Protein AF-R6ZBU7-F1 (afdb_monomer)

Solvent-accessible surface area (backbone atoms only — not comparable to full-atom values): 25022 Å² total; per-residue (Å²): 111,72,68,61,54,53,51,51,51,50,53,51,52,50,51,52,51,50,52,49,51,54,49,49,50,53,51,50,51,56,50,50,54,57,48,52,54,52,52,51,55,51,52,34,58,51,37,51,56,51,49,52,51,51,28,51,52,37,41,71,27,27,83,39,66,70,56,28,41,51,55,44,60,75,48,39,75,63,67,72,73,66,70,65,92,82,79,66,97,65,99,64,87,92,71,85,85,88,88,84,82,88,81,91,79,85,88,86,88,83,82,87,83,90,78,84,85,81,91,80,80,86,82,90,78,90,80,87,88,87,88,79,87,82,89,80,89,81,83,94,76,88,78,91,71,88,83,76,86,80,80,82,77,82,77,85,84,70,88,74,75,69,75,71,79,69,94,82,70,87,70,71,54,77,74,64,50,71,78,36,48,38,70,58,41,52,73,75,43,55,21,49,61,42,32,55,52,49,48,57,50,21,51,49,46,57,76,65,59,84,75,83,58,39,82,46,29,35,34,39,42,30,14,27,65,45,35,29,48,89,41,64,88,45,83,74,34,54,66,45,9,26,52,48,37,28,19,63,75,47,60,16,88,44,56,45,72,52,29,38,69,79,23,19,41,23,63,82,52,73,74,14,43,51,70,48,61,78,72,56,65,91,83,40,44,33,39,40,40,39,45,42,61,54,42,37,59,59,26,27,72,79,41,36,49,40,93,86,70,40,40,78,69,9,41,46,11,19,47,50,51,30,55,50,50,45,54,74,75,41,71,84,30,51,55,34,42,29,35,31,63,41,42,41,59,56,47,61,53,31,74,84,32,85,67,46,52,63,60,66,57,57,41,48,53,50,50,56,52,28,56,77,70,72,33,55,68,49,58,36,39,39,61,32,37,70,20,26,75,27,43,65,21,15,50,74,22,15,41,40,33,76,42,56,42,61,66,33,18,45,48,52,13,41,45,53,48,23,53,50,52,52,54,54,46,52,52,52,53,60,75,74,106

Radius of gyration: 28.48 Å; Cα contacts (8 Å, |Δi|>4): 541; chains: 1; bounding box: 49×109×70 Å

Foldseek 3Di:
DVVVVVVVVVVVVVVVVVVVVVVVVVVVVVVVVVVVLVVLLVLLVVLVVLLVVLLVVLLVQLQPLVSLVVVLVVCVVLVQVDDDPPPDDDDDDDDDDDDDDDDDDDDDDDDDDDDPDDDDDDDDDDDDDDDDDDDDDDDDDDDDDDDDDPDDDDPPDDPPPPPDPPPDDPDDPPVVLVPDFQSRVCVVDAQVVLLVVLLVVLVVLLVPFDDQCQPFQEEEAEECLLQVVVQVVDDVSSCLRLQNLLNVSSNHPRYHRNYYYLEACAVSDPPHLLVCVVVPPLPGQEYEYEHQPNVQSSDFPVQQDDPVCLDHNHLLVSLLSNLVCCCVRRVNHQYEYEQAAAFPSSSVSCVVPVRGDDSVVSLVSNVVSCVVSVHHYDYNHSSSHLHLSRSVSCNQFNSSRGHGDSVNSSSVSSSVNSVVSVVVVVVVVVVVD

Sequence (433 aa):
MGKVNRFLLMVIAMVVIMIAAVGIDKGMKYYEDRKWEKERIYHYEQARADIASIQTRISELSSDREAIEAFIEENKAYFDDMEVPGQDDTDQVRHEGDLAAEEDLSGNTLSGNDLSGNTVSGNDVSGNDLSGNSLSERDLSGNDLSGNTLSGNDLSGNDIIGEEPAEGEEVPGEDALKELTLAQRRRIRGSYEETILQSRQDRKTIAQATVDLSGLKIACLGDSITEAANLSSMEDYKQYSYPTKLGEILGTQNVTNLGIGGSSIGRYWDHAFVDRYQEIPADTDLIIVMGGTNDGFCLTNEDLGTFEERRERTFIGDLDELMRGLKENYPEAKIIFATPLPNVLHDMLRKERDYLLPQAVLAEDIKVLAAEYDYPVIDLYNSNILDSHDAAVIYNYMPDGVHCNEQGYELLAEHFAAELLRMYEAEEEESNS

Mean predicted aligned error: 12.97 Å

pLDDT: mean 79.61, std 25.65, range [24.55, 98.94]

Structure (mmCIF, N/CA/C/O backbone):
data_AF-R6ZBU7-F1
#
_entry.id   AF-R6ZBU7-F1
#
loop_
_atom_site.group_PDB
_atom_site.id
_atom_site.type_symbol
_atom_site.label_atom_id
_atom_site.label_alt_id
_atom_site.label_comp_id
_atom_site.label_asym_id
_atom_site.label_entity_id
_atom_site.label_seq_id
_atom_site.pdbx_PDB_ins_code
_atom_site.Cartn_x
_atom_site.Cartn_y
_atom_site.Cartn_z
_atom_site.occupancy
_atom_site.B_iso_or_equiv
_atom_site.auth_seq_id
_atom_site.auth_comp_id
_atom_site.auth_asym_id
_atom_site.auth_atom_id
_atom_site.pdbx_PDB_model_num
ATOM 1 N N . MET A 1 1 ? 10.709 -57.071 -46.093 1.00 54.88 1 MET A N 1
ATOM 2 C CA . MET A 1 1 ? 11.663 -56.341 -45.223 1.00 54.88 1 MET A CA 1
ATOM 3 C C . MET A 1 1 ? 11.927 -54.900 -45.672 1.00 54.88 1 MET A C 1
ATOM 5 O O . MET A 1 1 ? 11.828 -54.021 -44.833 1.00 54.88 1 MET A O 1
ATOM 9 N N . GLY A 1 2 ? 12.175 -54.601 -46.957 1.00 63.38 2 GLY A N 1
ATOM 10 C CA . GLY A 1 2 ? 12.547 -53.236 -47.392 1.00 63.38 2 GLY A CA 1
ATOM 11 C C . GLY A 1 2 ? 11.522 -52.112 -47.144 1.00 63.38 2 GLY A C 1
ATOM 12 O O . GLY A 1 2 ? 11.914 -51.021 -46.752 1.00 63.38 2 GLY A O 1
ATOM 13 N N . LYS A 1 3 ? 10.212 -52.360 -47.318 1.00 60.66 3 LYS A N 1
ATOM 14 C CA . LYS A 1 3 ? 9.169 -51.333 -47.086 1.00 60.66 3 LYS A CA 1
ATOM 15 C C . LYS A 1 3 ? 8.955 -51.013 -45.600 1.00 60.66 3 LYS A C 1
ATOM 17 O O . LYS A 1 3 ? 8.784 -49.850 -45.259 1.00 60.66 3 LYS A O 1
ATOM 22 N N . VAL A 1 4 ? 9.032 -52.028 -44.734 1.00 63.53 4 VAL A N 1
ATOM 23 C CA . VAL A 1 4 ? 8.904 -51.874 -43.273 1.00 63.53 4 VAL A CA 1
ATOM 24 C C . VAL A 1 4 ? 10.102 -51.108 -42.704 1.00 63.53 4 VAL A C 1
ATOM 26 O O . VAL A 1 4 ? 9.902 -50.177 -41.937 1.00 63.53 4 VAL A O 1
ATOM 29 N N . ASN A 1 5 ? 11.327 -51.395 -43.167 1.00 67.38 5 ASN A N 1
ATOM 30 C CA . ASN A 1 5 ? 12.509 -50.614 -42.777 1.00 67.38 5 ASN A CA 1
ATOM 31 C C . ASN A 1 5 ? 12.441 -49.156 -43.250 1.00 67.38 5 ASN A C 1
ATOM 33 O O . ASN A 1 5 ? 12.878 -48.269 -42.528 1.00 67.38 5 ASN A O 1
ATOM 37 N N . ARG A 1 6 ? 11.892 -48.888 -44.443 1.00 71.31 6 ARG A N 1
ATOM 38 C CA . ARG A 1 6 ? 11.762 -47.516 -44.964 1.00 71.31 6 ARG A CA 1
ATOM 39 C C . ARG A 1 6 ? 10.735 -46.697 -44.183 1.00 71.31 6 ARG A C 1
ATOM 41 O O . ARG A 1 6 ? 10.991 -45.536 -43.891 1.00 71.31 6 ARG A O 1
ATOM 48 N N . PHE A 1 7 ? 9.610 -47.317 -43.827 1.00 76.19 7 PHE A N 1
ATOM 49 C CA . PHE A 1 7 ? 8.600 -46.708 -42.963 1.00 76.19 7 PHE A CA 1
ATOM 50 C C . PHE A 1 7 ? 9.158 -46.441 -41.559 1.00 76.19 7 PHE A C 1
ATOM 52 O O . PHE A 1 7 ? 9.047 -45.329 -41.060 1.00 76.19 7 PHE A O 1
ATOM 59 N N . LEU A 1 8 ? 9.847 -47.421 -40.965 1.00 73.62 8 LEU A N 1
ATOM 60 C CA . LEU A 1 8 ? 10.476 -47.270 -39.653 1.00 73.62 8 LEU A CA 1
ATOM 61 C C . LEU A 1 8 ? 11.539 -46.157 -39.641 1.00 73.62 8 LEU A C 1
ATOM 63 O O . LEU A 1 8 ? 11.557 -45.345 -38.724 1.00 73.62 8 LEU A O 1
ATOM 67 N N . LEU A 1 9 ? 12.380 -46.068 -40.677 1.00 78.75 9 LEU A N 1
ATOM 68 C CA . LEU A 1 9 ? 13.363 -44.987 -40.826 1.00 78.75 9 LEU A CA 1
ATOM 69 C C . LEU A 1 9 ? 12.707 -43.605 -40.948 1.00 78.75 9 LEU A C 1
ATOM 71 O O . LEU A 1 9 ? 13.223 -42.643 -40.389 1.00 78.75 9 LEU A O 1
ATOM 75 N N . MET A 1 10 ? 11.575 -43.503 -41.649 1.00 80.62 10 MET A N 1
ATOM 76 C CA . MET A 1 10 ? 10.828 -42.250 -41.775 1.00 80.62 10 MET A CA 1
ATOM 77 C C . MET A 1 10 ? 10.228 -41.817 -40.432 1.00 80.62 10 MET A C 1
ATOM 79 O O . MET A 1 10 ? 10.350 -40.653 -40.067 1.00 80.62 10 MET A O 1
ATOM 83 N N . VAL A 1 11 ? 9.652 -42.752 -39.670 1.00 79.12 11 VAL A N 1
ATOM 84 C CA . VAL A 1 11 ? 9.133 -42.475 -38.320 1.00 79.12 11 VAL A CA 1
ATOM 85 C C . VAL A 1 11 ? 10.260 -42.035 -37.385 1.00 79.12 11 VAL A C 1
ATOM 87 O O . VAL A 1 11 ? 10.114 -41.034 -36.693 1.00 79.12 11 VAL A O 1
ATOM 90 N N . ILE A 1 12 ? 11.412 -42.715 -37.407 1.00 84.50 12 ILE A N 1
ATOM 91 C CA . ILE A 1 12 ? 12.582 -42.319 -36.608 1.00 84.50 12 ILE A CA 1
ATOM 92 C C . ILE A 1 12 ? 13.055 -40.911 -36.995 1.00 84.50 12 ILE A C 1
ATOM 94 O O . ILE A 1 12 ? 13.295 -40.092 -36.115 1.00 84.50 12 ILE A O 1
ATOM 98 N N . ALA A 1 13 ? 13.149 -40.598 -38.290 1.00 82.69 13 ALA A N 1
ATOM 99 C CA . ALA A 1 13 ? 13.549 -39.269 -38.750 1.00 82.69 13 ALA A CA 1
ATOM 100 C C . ALA A 1 13 ? 12.556 -38.175 -38.317 1.00 82.69 13 ALA A C 1
ATOM 102 O O . ALA A 1 13 ? 12.987 -37.119 -37.862 1.00 82.69 13 ALA A O 1
ATOM 103 N N . MET A 1 14 ? 11.245 -38.433 -38.397 1.00 82.12 14 MET A N 1
ATOM 104 C CA . MET A 1 14 ? 10.218 -37.500 -37.916 1.00 82.12 14 MET A CA 1
ATOM 105 C C . MET A 1 14 ? 10.319 -37.273 -36.407 1.00 82.12 14 MET A C 1
ATOM 107 O O . MET A 1 14 ? 10.270 -36.130 -35.970 1.00 82.12 14 MET A O 1
ATOM 111 N N . VAL A 1 15 ? 10.529 -38.333 -35.621 1.00 83.50 15 VAL A N 1
ATOM 112 C CA . VAL A 1 15 ? 10.728 -38.220 -34.168 1.00 83.50 15 VAL A CA 1
ATOM 113 C C . VAL A 1 15 ? 11.986 -37.408 -33.850 1.00 83.50 15 VAL A C 1
ATOM 115 O O . VAL A 1 15 ? 11.939 -36.536 -32.991 1.00 83.50 15 VAL A O 1
ATOM 118 N N . VAL A 1 16 ? 13.095 -37.625 -34.565 1.00 87.69 16 VAL A N 1
ATOM 119 C CA . VAL A 1 16 ? 14.332 -36.845 -34.377 1.00 87.69 16 VAL A CA 1
ATOM 120 C C . VAL A 1 16 ? 14.125 -35.370 -34.727 1.00 87.69 16 VAL A C 1
ATOM 122 O O . VAL A 1 16 ? 14.570 -34.509 -33.974 1.00 87.69 16 VAL A O 1
ATOM 125 N N . ILE A 1 17 ? 13.425 -35.066 -35.824 1.00 87.88 17 ILE A N 1
ATOM 126 C CA . ILE A 1 17 ? 13.100 -33.684 -36.210 1.00 87.88 17 ILE A CA 1
ATOM 127 C C . ILE A 1 17 ? 12.189 -33.031 -35.167 1.00 87.88 17 ILE A C 1
ATOM 129 O O . ILE A 1 17 ? 12.448 -31.898 -34.778 1.00 87.88 17 ILE A O 1
ATOM 133 N N . MET A 1 18 ? 11.167 -33.738 -34.675 1.00 82.50 18 MET A N 1
ATOM 134 C CA . MET A 1 18 ? 10.289 -33.228 -33.618 1.00 82.50 18 MET A CA 1
ATOM 135 C C . MET A 1 18 ? 11.058 -32.953 -32.325 1.00 82.50 18 MET A C 1
ATOM 137 O O . MET A 1 18 ? 10.898 -31.885 -31.747 1.00 82.50 18 MET A O 1
ATOM 141 N N . ILE A 1 19 ? 11.926 -33.870 -31.887 1.00 85.94 19 ILE A N 1
ATOM 142 C CA . ILE A 1 19 ? 12.762 -33.668 -30.694 1.00 85.94 19 ILE A CA 1
ATOM 143 C C . ILE A 1 19 ? 13.700 -32.473 -30.890 1.00 85.94 19 ILE A C 1
ATOM 145 O O . ILE A 1 19 ? 13.857 -31.674 -29.973 1.00 85.94 19 ILE A O 1
ATOM 149 N N . ALA A 1 20 ? 14.302 -32.325 -32.073 1.00 83.31 20 ALA A N 1
ATOM 150 C CA . ALA A 1 20 ? 15.162 -31.187 -32.381 1.00 83.31 20 ALA A CA 1
ATOM 151 C C . ALA A 1 20 ? 14.381 -29.865 -32.386 1.00 83.31 20 ALA A C 1
ATOM 153 O O . ALA A 1 20 ? 14.850 -28.895 -31.803 1.00 83.31 20 ALA A O 1
ATOM 154 N N . ALA A 1 21 ? 13.185 -29.833 -32.980 1.00 81.75 21 ALA A N 1
ATOM 155 C CA . ALA A 1 21 ? 12.319 -28.657 -32.993 1.00 81.75 21 ALA A CA 1
ATOM 156 C C . ALA A 1 21 ? 11.888 -28.257 -31.574 1.00 81.75 21 ALA A C 1
ATOM 158 O O . ALA A 1 21 ? 12.074 -27.110 -31.191 1.00 81.75 21 ALA A O 1
ATOM 159 N N . VAL A 1 22 ? 11.423 -29.217 -30.765 1.00 85.44 22 VAL A N 1
ATOM 160 C CA . VAL A 1 22 ? 11.082 -28.992 -29.348 1.00 85.44 22 VAL A CA 1
ATOM 161 C C . VAL A 1 22 ? 12.311 -28.557 -28.543 1.00 85.44 22 VAL A C 1
ATOM 163 O O . VAL A 1 22 ? 12.204 -27.725 -27.649 1.00 85.44 22 VAL A O 1
ATOM 166 N N . GLY A 1 23 ? 13.490 -29.107 -28.841 1.00 83.44 23 GLY A N 1
ATOM 167 C CA . GLY A 1 23 ? 14.741 -28.730 -28.185 1.00 83.44 23 GLY A CA 1
ATOM 168 C C . GLY A 1 23 ? 15.187 -27.304 -28.515 1.00 83.44 23 GLY A C 1
ATOM 169 O O . GLY A 1 23 ? 15.636 -26.594 -27.621 1.00 83.44 23 GLY A O 1
ATOM 170 N N . ILE A 1 24 ? 15.042 -26.880 -29.774 1.00 89.19 24 ILE A N 1
ATOM 171 C CA . ILE A 1 24 ? 15.321 -25.505 -30.211 1.00 89.19 24 ILE A CA 1
ATOM 172 C C . ILE A 1 24 ? 14.328 -24.544 -29.560 1.00 89.19 24 ILE A C 1
ATOM 174 O O . ILE A 1 24 ? 14.759 -23.562 -28.973 1.00 89.19 24 ILE A O 1
ATOM 178 N N . ASP A 1 25 ? 13.035 -24.862 -29.598 1.00 84.88 25 ASP A N 1
ATOM 179 C CA . ASP A 1 25 ? 11.964 -24.058 -29.002 1.00 84.88 25 ASP A CA 1
ATOM 180 C C . ASP A 1 25 ? 12.179 -23.834 -27.497 1.00 84.88 25 ASP A C 1
ATOM 182 O O . ASP A 1 25 ? 12.295 -22.698 -27.039 1.00 84.88 25 ASP A O 1
ATOM 186 N N . LYS A 1 26 ? 12.406 -24.914 -26.735 1.00 85.38 26 LYS A N 1
ATOM 187 C CA . LYS A 1 26 ? 12.754 -24.820 -25.308 1.00 85.38 26 LYS A CA 1
ATOM 188 C C . LYS A 1 26 ? 14.045 -24.041 -25.059 1.00 85.38 26 LYS A C 1
ATOM 190 O O . LYS A 1 26 ? 14.151 -23.340 -24.057 1.00 85.38 26 LYS A O 1
ATOM 195 N N . GLY A 1 27 ? 15.037 -24.193 -25.935 1.00 86.19 27 GLY A N 1
ATOM 196 C CA . GLY A 1 27 ? 16.310 -23.483 -25.834 1.00 86.19 27 GLY A CA 1
ATOM 197 C C . GLY A 1 27 ? 16.175 -21.980 -26.081 1.00 86.19 27 GLY A C 1
ATOM 198 O O . GLY A 1 27 ? 16.810 -21.199 -25.376 1.00 86.19 27 GLY A O 1
ATOM 199 N N . MET A 1 28 ? 15.343 -21.581 -27.048 1.00 85.12 28 MET A N 1
ATOM 200 C CA . MET A 1 28 ? 15.036 -20.177 -27.331 1.00 85.12 28 MET A CA 1
ATOM 201 C C . MET A 1 28 ?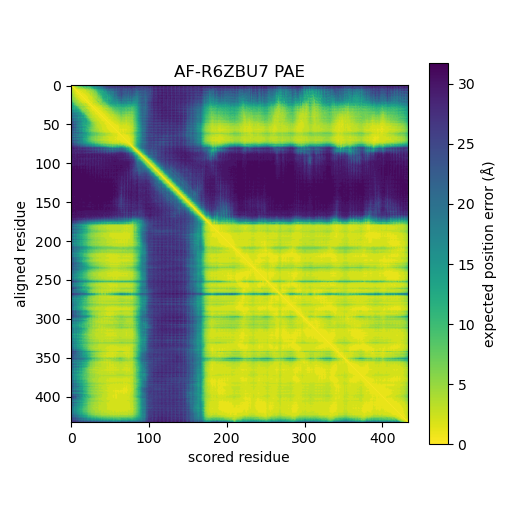 14.250 -19.556 -26.181 1.00 85.12 28 MET A C 1
ATOM 203 O O . MET A 1 28 ? 14.699 -18.542 -25.658 1.00 85.12 28 MET A O 1
ATOM 207 N N . LYS A 1 29 ? 13.189 -20.221 -25.700 1.00 83.69 29 LYS A N 1
ATOM 208 C CA . LYS A 1 29 ? 12.407 -19.746 -24.551 1.00 83.69 29 LYS A CA 1
ATOM 209 C C . LYS A 1 29 ? 13.283 -19.526 -23.314 1.00 83.69 29 LYS A C 1
ATOM 211 O O . LYS A 1 29 ? 13.285 -18.451 -22.737 1.00 83.69 29 LYS A O 1
ATOM 216 N N . TYR A 1 30 ? 14.138 -20.496 -22.981 1.00 82.75 30 TYR A N 1
ATOM 217 C CA . TYR A 1 30 ? 15.087 -20.353 -21.869 1.00 82.75 30 TYR A CA 1
ATOM 218 C C . TYR A 1 30 ? 16.057 -19.171 -22.044 1.00 82.75 30 TYR A C 1
ATOM 220 O O . TYR A 1 30 ? 16.457 -18.536 -21.069 1.00 82.75 30 TYR A O 1
ATOM 228 N N . TYR A 1 31 ? 16.492 -18.892 -23.275 1.00 86.31 31 TYR A N 1
ATOM 229 C CA . TYR A 1 31 ? 17.352 -17.744 -23.555 1.00 86.31 31 TYR A CA 1
ATOM 230 C C . TYR A 1 31 ? 16.596 -16.417 -23.410 1.00 86.31 31 TYR A C 1
ATOM 232 O O . TYR A 1 31 ? 17.148 -15.483 -22.829 1.00 86.31 31 TYR A O 1
ATOM 240 N N . GLU A 1 32 ? 15.363 -16.350 -23.913 1.00 85.44 32 GLU A N 1
ATOM 241 C CA . GLU A 1 32 ? 14.474 -15.190 -23.803 1.00 85.44 32 GLU A CA 1
ATOM 242 C C . GLU A 1 32 ? 14.149 -14.886 -22.340 1.00 85.44 32 GLU A C 1
ATOM 244 O O . GLU A 1 32 ? 14.425 -13.774 -21.900 1.00 85.44 32 GLU A O 1
ATOM 249 N N . ASP A 1 33 ? 13.743 -15.888 -21.554 1.00 82.00 33 ASP A N 1
ATOM 250 C CA . ASP A 1 33 ? 13.462 -15.745 -20.118 1.00 82.00 33 ASP A CA 1
ATOM 251 C C . ASP A 1 33 ? 14.675 -15.168 -19.365 1.00 82.00 33 ASP A C 1
ATOM 253 O O . ASP A 1 33 ? 14.559 -14.240 -18.565 1.00 82.00 33 ASP A O 1
ATOM 257 N N . ARG A 1 34 ? 15.886 -15.661 -19.665 1.00 83.69 34 ARG A N 1
ATOM 258 C CA . ARG A 1 34 ? 17.127 -15.157 -19.047 1.00 83.69 34 ARG A CA 1
ATOM 259 C C . ARG A 1 34 ? 17.539 -13.773 -19.518 1.00 83.69 34 ARG A C 1
ATOM 261 O O . ARG A 1 34 ? 18.312 -13.106 -18.826 1.00 83.69 34 ARG A O 1
ATOM 268 N N . LYS A 1 35 ? 17.158 -13.392 -20.733 1.00 85.81 35 LYS A N 1
ATOM 269 C CA . LYS A 1 35 ? 17.419 -12.057 -21.261 1.00 85.81 35 LYS A CA 1
ATOM 270 C C . LYS A 1 35 ? 16.474 -11.065 -20.587 1.00 85.81 35 LYS A C 1
ATOM 272 O O . LYS A 1 35 ? 16.966 -10.089 -20.029 1.00 85.81 35 LYS A O 1
ATOM 277 N N . TRP A 1 36 ? 15.182 -11.379 -20.571 1.00 82.94 36 TRP A N 1
ATOM 278 C CA . TRP A 1 36 ? 14.148 -10.607 -19.893 1.00 82.94 36 TRP A CA 1
ATOM 279 C C . TRP A 1 36 ? 14.489 -10.394 -18.415 1.00 82.94 36 TRP A C 1
ATOM 281 O O . TRP A 1 36 ? 14.542 -9.259 -17.959 1.00 82.94 36 TRP A O 1
ATOM 291 N N . GLU A 1 37 ? 14.879 -11.446 -17.689 1.00 80.75 37 GLU A N 1
ATOM 292 C CA . GLU A 1 37 ? 15.258 -11.327 -16.275 1.00 80.75 37 GLU A CA 1
ATOM 293 C C . GLU A 1 37 ? 16.432 -10.356 -16.044 1.00 80.75 37 GLU A C 1
ATOM 295 O O . GLU A 1 37 ? 16.442 -9.598 -15.075 1.00 80.75 37 GLU A O 1
ATOM 300 N N . LYS A 1 38 ? 17.420 -10.327 -16.949 1.00 83.44 38 LYS A N 1
ATOM 301 C CA . LYS A 1 38 ? 18.535 -9.370 -16.860 1.00 83.44 38 LYS A CA 1
ATOM 302 C C . LYS A 1 38 ? 18.105 -7.938 -17.155 1.00 83.44 38 LYS A C 1
ATOM 304 O O . LYS A 1 38 ? 18.597 -7.026 -16.496 1.00 83.44 38 LYS A O 1
ATOM 309 N N . GLU A 1 39 ? 17.252 -7.746 -18.156 1.00 83.00 39 GLU A N 1
ATOM 310 C CA . GLU A 1 39 ? 16.710 -6.429 -18.510 1.00 83.00 39 GLU A CA 1
ATOM 311 C C . GLU A 1 39 ? 15.844 -5.887 -17.367 1.00 83.00 39 GLU A C 1
ATOM 313 O O . GLU A 1 39 ? 16.015 -4.739 -16.965 1.00 83.00 39 GLU A O 1
ATOM 318 N N . ARG A 1 40 ? 15.028 -6.745 -16.749 1.00 81.50 40 ARG A N 1
ATOM 319 C CA . ARG A 1 40 ? 14.213 -6.421 -15.576 1.00 81.50 40 ARG A CA 1
ATOM 320 C C . ARG A 1 40 ? 15.050 -5.974 -14.377 1.00 81.50 40 ARG A C 1
ATOM 322 O O . ARG A 1 40 ? 14.773 -4.926 -13.799 1.00 81.50 40 ARG A O 1
ATOM 329 N N . ILE A 1 41 ? 16.112 -6.719 -14.041 1.00 82.00 41 ILE A N 1
ATOM 330 C CA . ILE A 1 41 ? 17.062 -6.337 -12.977 1.00 82.00 41 ILE A CA 1
ATOM 331 C C . ILE A 1 41 ? 17.661 -4.956 -13.253 1.00 82.00 41 ILE A C 1
ATOM 333 O O . ILE A 1 41 ? 17.689 -4.102 -12.368 1.00 82.00 41 ILE A O 1
ATOM 337 N N . TYR A 1 42 ? 18.099 -4.722 -14.489 1.00 83.81 42 TYR A N 1
ATOM 338 C CA . TYR A 1 42 ? 18.700 -3.454 -14.884 1.00 83.81 42 TYR A CA 1
ATOM 339 C C . TYR A 1 42 ? 17.721 -2.274 -14.785 1.00 83.81 42 TYR A C 1
ATOM 341 O O . TYR A 1 42 ? 18.055 -1.257 -14.178 1.00 83.81 42 TYR A O 1
ATOM 349 N N . HIS A 1 43 ? 16.509 -2.407 -15.335 1.00 82.69 43 HIS A N 1
ATOM 350 C CA . HIS A 1 43 ? 15.501 -1.342 -15.297 1.00 82.69 43 HIS A CA 1
ATOM 351 C C . HIS A 1 43 ? 15.132 -0.950 -13.872 1.00 82.69 43 HIS A C 1
ATOM 353 O O . HIS A 1 43 ? 14.980 0.234 -13.578 1.00 82.69 43 HIS A O 1
ATOM 359 N N . TYR A 1 44 ? 15.034 -1.921 -12.974 1.00 81.25 44 TYR A N 1
ATOM 360 C CA . TYR A 1 44 ? 14.730 -1.630 -11.585 1.00 81.25 44 TYR A CA 1
ATOM 361 C C . TYR A 1 44 ? 15.888 -0.976 -10.836 1.00 81.25 44 TYR A C 1
ATOM 363 O O . TYR A 1 44 ? 15.651 -0.054 -10.062 1.00 81.25 44 TYR A O 1
ATOM 371 N N . GLU A 1 45 ? 17.140 -1.406 -11.041 1.00 84.31 45 GLU A N 1
ATOM 372 C CA . GLU A 1 45 ? 18.292 -0.730 -10.421 1.00 84.31 45 GLU A CA 1
ATOM 373 C C . GLU A 1 45 ? 18.312 0.760 -10.790 1.00 84.31 45 GLU A C 1
ATOM 375 O O . GLU A 1 45 ? 18.574 1.609 -9.937 1.00 84.31 45 GLU A O 1
ATOM 380 N N . GLN A 1 46 ? 17.959 1.081 -12.039 1.00 85.62 46 GLN A N 1
ATOM 381 C CA . GLN A 1 46 ? 17.783 2.461 -12.482 1.00 85.62 46 GLN A CA 1
ATOM 382 C C . GLN A 1 46 ? 16.571 3.132 -11.833 1.00 85.62 46 GLN A C 1
ATOM 384 O O . GLN A 1 46 ? 16.704 4.236 -11.313 1.00 85.62 46 GLN A O 1
ATOM 389 N N . ALA A 1 47 ? 15.407 2.475 -11.835 1.00 86.69 47 ALA A N 1
ATOM 390 C CA . ALA A 1 47 ? 14.194 3.010 -11.225 1.00 86.69 47 ALA A CA 1
ATOM 391 C C . ALA A 1 47 ? 14.412 3.351 -9.746 1.00 86.69 47 ALA A C 1
ATOM 393 O O . ALA A 1 47 ? 14.087 4.452 -9.321 1.00 86.69 47 ALA A O 1
ATOM 394 N N . ARG A 1 48 ? 15.054 2.470 -8.970 1.00 85.62 48 ARG A N 1
ATOM 395 C CA . ARG A 1 48 ? 15.396 2.738 -7.567 1.00 85.62 48 ARG A CA 1
ATOM 396 C C . ARG A 1 48 ? 16.306 3.938 -7.386 1.00 85.62 48 ARG A C 1
ATOM 398 O O . ARG A 1 48 ? 16.116 4.687 -6.434 1.00 85.62 48 ARG A O 1
ATOM 405 N N . ALA A 1 49 ? 17.344 4.064 -8.214 1.00 87.69 49 ALA A N 1
ATOM 406 C CA . ALA A 1 49 ? 18.292 5.165 -8.092 1.00 87.69 49 ALA A CA 1
ATOM 407 C C . ALA A 1 49 ? 17.584 6.508 -8.313 1.00 87.69 49 ALA A C 1
ATOM 409 O O . ALA A 1 49 ? 17.788 7.451 -7.547 1.00 87.69 49 ALA A O 1
ATOM 410 N N . ASP A 1 50 ? 16.692 6.553 -9.299 1.00 90.62 50 ASP A N 1
ATOM 411 C CA . ASP A 1 50 ? 15.911 7.742 -9.614 1.00 90.62 50 ASP A CA 1
ATOM 412 C C . ASP A 1 50 ? 14.848 8.015 -8.548 1.00 90.62 50 ASP A C 1
ATOM 414 O O . ASP A 1 50 ? 14.738 9.145 -8.080 1.00 90.62 50 ASP A O 1
ATOM 418 N N . ILE A 1 51 ? 14.143 6.984 -8.072 1.00 91.12 51 ILE A N 1
ATOM 419 C CA . ILE A 1 51 ? 13.202 7.080 -6.946 1.00 91.12 51 ILE A CA 1
ATOM 420 C C . ILE A 1 51 ? 13.901 7.616 -5.699 1.00 91.12 51 ILE A C 1
ATOM 422 O O . ILE A 1 51 ? 13.403 8.555 -5.089 1.00 91.12 51 ILE A O 1
ATOM 426 N N . ALA A 1 52 ? 15.087 7.111 -5.356 1.00 91.56 52 ALA A N 1
ATOM 427 C CA . ALA A 1 52 ? 15.859 7.613 -4.222 1.00 91.56 52 ALA A CA 1
ATOM 428 C C . ALA A 1 52 ? 16.261 9.088 -4.408 1.00 91.56 52 ALA A C 1
ATOM 430 O O . ALA A 1 52 ? 16.257 9.862 -3.447 1.00 91.56 52 ALA A O 1
ATOM 431 N N . SER A 1 53 ? 16.575 9.501 -5.641 1.00 93.00 53 SER A N 1
ATOM 432 C CA . SER A 1 53 ? 16.858 10.901 -5.967 1.00 93.00 53 SER A CA 1
ATOM 433 C C . SER A 1 53 ? 15.616 11.785 -5.811 1.00 93.00 53 SER A C 1
ATOM 435 O O . SER A 1 53 ? 15.710 12.862 -5.221 1.00 93.00 53 SER A O 1
ATOM 437 N N . ILE A 1 54 ? 14.455 11.339 -6.299 1.00 93.06 54 ILE A N 1
ATOM 438 C CA . ILE A 1 54 ? 13.178 12.057 -6.169 1.00 93.06 54 ILE A CA 1
ATOM 439 C C . ILE A 1 54 ? 12.775 12.151 -4.689 1.00 93.06 54 ILE A C 1
ATOM 441 O O . ILE A 1 54 ? 12.474 13.242 -4.214 1.00 93.06 54 ILE A O 1
ATOM 445 N N . GLN A 1 55 ? 12.867 11.052 -3.931 1.00 94.38 55 GLN A N 1
ATOM 446 C CA . GLN A 1 55 ? 12.611 11.003 -2.482 1.00 94.38 55 GLN A CA 1
ATOM 447 C C . GLN A 1 55 ? 13.480 11.980 -1.709 1.00 94.38 55 GLN A C 1
ATOM 449 O O . GLN A 1 55 ? 12.986 12.709 -0.850 1.00 94.38 55 GLN A O 1
ATOM 454 N N . THR A 1 56 ? 14.777 12.009 -2.023 1.00 95.25 56 THR A N 1
ATOM 455 C CA . THR A 1 56 ? 15.720 12.934 -1.388 1.00 95.25 56 THR A CA 1
ATOM 456 C C . THR A 1 56 ? 15.322 14.370 -1.698 1.00 95.25 56 THR A C 1
ATOM 458 O O . THR A 1 56 ? 15.273 15.205 -0.799 1.00 95.25 56 THR A O 1
ATOM 461 N N . ARG A 1 57 ? 14.968 14.655 -2.956 1.00 95.00 57 ARG A N 1
ATOM 462 C CA . ARG A 1 57 ? 14.540 15.991 -3.364 1.00 95.00 57 ARG A CA 1
ATOM 463 C C . ARG A 1 57 ? 13.265 16.435 -2.647 1.00 95.00 57 ARG A C 1
ATOM 465 O O . ARG A 1 57 ? 13.222 17.561 -2.166 1.00 95.00 57 ARG A O 1
ATOM 472 N N . ILE A 1 58 ? 12.256 15.571 -2.556 1.00 96.12 58 ILE A N 1
ATOM 473 C CA . ILE A 1 58 ? 11.012 15.865 -1.832 1.00 96.12 58 ILE A CA 1
ATOM 474 C C . ILE A 1 58 ? 11.301 16.064 -0.342 1.00 96.12 58 ILE A C 1
ATOM 476 O O . ILE A 1 58 ? 10.866 17.061 0.219 1.00 96.12 58 ILE A O 1
ATOM 480 N N . SER A 1 59 ? 12.119 15.200 0.264 1.00 96.12 59 SER A N 1
ATOM 481 C CA . SER A 1 59 ? 12.558 15.326 1.663 1.00 96.12 59 SER A CA 1
ATOM 482 C C . SER A 1 59 ? 13.255 16.651 1.970 1.00 96.12 59 SER A C 1
ATOM 484 O O . SER A 1 59 ? 13.042 17.237 3.027 1.00 96.12 59 SER A O 1
ATOM 486 N N . GLU A 1 60 ? 14.101 17.143 1.062 1.00 96.94 60 GLU A N 1
ATOM 487 C CA . GLU A 1 60 ? 14.774 18.437 1.230 1.00 96.94 60 GLU A CA 1
ATOM 488 C C . GLU A 1 60 ? 13.783 19.609 1.189 1.00 96.94 60 GLU A C 1
ATOM 490 O O . GLU A 1 60 ? 13.968 20.602 1.894 1.00 96.94 60 GLU A O 1
ATOM 495 N N . LEU A 1 61 ? 12.741 19.495 0.362 1.00 96.25 61 LEU A N 1
ATOM 496 C CA . LEU A 1 61 ? 11.742 20.541 0.148 1.00 96.25 61 LEU A CA 1
ATOM 497 C C . LEU A 1 61 ? 10.592 20.487 1.159 1.00 96.25 61 LEU A C 1
ATOM 499 O O . LEU A 1 61 ? 10.008 21.524 1.444 1.00 96.25 61 LEU A O 1
ATOM 503 N N . SER A 1 62 ? 10.275 19.324 1.733 1.00 94.19 62 SER A N 1
ATOM 504 C CA . SER A 1 62 ? 9.072 19.122 2.556 1.00 94.19 62 SER A CA 1
ATOM 505 C C . SER A 1 62 ? 9.055 19.918 3.859 1.00 94.19 62 SER A C 1
ATOM 507 O O . SER A 1 62 ? 7.995 20.104 4.444 1.00 94.19 62 SER A O 1
ATOM 509 N N . SER A 1 63 ? 10.200 20.448 4.298 1.00 92.88 63 SER A N 1
ATOM 510 C CA . SER A 1 63 ? 10.269 21.361 5.448 1.00 92.88 63 SER A CA 1
ATOM 511 C C . SER A 1 63 ? 9.856 22.808 5.132 1.00 92.88 63 SER A C 1
ATOM 513 O O . SER A 1 63 ? 9.585 23.580 6.055 1.00 92.88 63 SER A O 1
ATOM 515 N N . ASP A 1 64 ? 9.775 23.175 3.850 1.00 96.62 64 ASP A N 1
ATOM 516 C CA . ASP A 1 64 ? 9.369 24.492 3.361 1.00 96.62 64 ASP A CA 1
ATOM 517 C C . ASP A 1 64 ? 8.103 24.358 2.509 1.00 96.62 64 ASP A C 1
ATOM 519 O O . ASP A 1 64 ? 8.123 23.861 1.381 1.00 96.62 64 ASP A O 1
ATOM 523 N N . ARG A 1 65 ? 6.986 24.828 3.070 1.00 94.94 65 ARG A N 1
ATOM 524 C CA . ARG A 1 65 ? 5.662 24.717 2.461 1.00 94.94 65 ARG A CA 1
ATOM 525 C C . ARG A 1 65 ? 5.596 25.348 1.069 1.00 94.94 65 ARG A C 1
ATOM 527 O O . ARG A 1 65 ? 5.052 24.733 0.159 1.00 94.94 65 ARG A O 1
ATOM 534 N N . GLU A 1 66 ? 6.155 26.543 0.890 1.00 96.75 66 GLU A N 1
ATOM 535 C CA . GLU A 1 66 ? 6.105 27.236 -0.403 1.00 96.75 66 GLU A CA 1
ATOM 536 C C . GLU A 1 66 ? 6.959 26.495 -1.441 1.00 96.75 66 GLU A C 1
ATOM 538 O O . GLU A 1 66 ? 6.588 26.395 -2.611 1.00 96.75 66 GLU A O 1
ATOM 543 N N . ALA A 1 67 ? 8.092 25.932 -1.009 1.00 96.94 67 ALA A N 1
ATOM 544 C CA . ALA A 1 67 ? 8.993 25.199 -1.887 1.00 96.94 67 ALA A CA 1
ATOM 545 C C . ALA A 1 67 ? 8.393 23.868 -2.366 1.00 96.94 67 ALA A C 1
ATOM 547 O O . ALA A 1 67 ? 8.520 23.539 -3.549 1.00 96.94 67 ALA A O 1
ATOM 548 N N . ILE A 1 68 ? 7.733 23.111 -1.480 1.00 97.31 68 ILE A N 1
ATOM 549 C CA . ILE A 1 68 ? 7.073 21.862 -1.874 1.00 97.31 68 ILE A CA 1
ATOM 550 C C . ILE A 1 68 ? 5.817 22.121 -2.714 1.00 97.31 68 ILE A C 1
ATOM 552 O O . ILE A 1 68 ? 5.624 21.438 -3.716 1.00 97.31 68 ILE A O 1
ATOM 556 N N . GLU A 1 69 ? 5.018 23.145 -2.391 1.00 96.31 69 GLU A N 1
ATOM 557 C CA . GLU A 1 69 ? 3.872 23.559 -3.215 1.00 96.31 69 GLU A CA 1
ATOM 558 C C . GLU A 1 69 ? 4.323 23.930 -4.637 1.00 96.31 69 GLU A C 1
ATOM 560 O O . GLU A 1 69 ? 3.756 23.438 -5.613 1.00 96.31 69 GLU A O 1
ATOM 565 N N . ALA A 1 70 ? 5.397 24.716 -4.773 1.00 96.31 70 ALA A N 1
ATOM 566 C CA . ALA A 1 70 ? 5.952 25.069 -6.078 1.00 96.31 70 ALA A CA 1
ATOM 567 C C . ALA A 1 70 ? 6.472 23.847 -6.855 1.00 96.31 70 ALA A C 1
ATOM 569 O O . ALA A 1 70 ? 6.275 23.761 -8.066 1.00 96.31 70 ALA A O 1
ATOM 570 N N . PHE A 1 71 ? 7.122 22.898 -6.173 1.00 94.81 71 PHE A N 1
ATOM 571 C CA . PHE A 1 71 ? 7.643 21.681 -6.798 1.00 94.81 71 PHE A CA 1
ATOM 572 C C . PHE A 1 71 ? 6.532 20.759 -7.310 1.00 94.81 71 PHE A C 1
ATOM 574 O O . PHE A 1 71 ? 6.643 20.211 -8.408 1.00 94.81 71 PHE A O 1
ATOM 581 N N . ILE A 1 72 ? 5.459 20.597 -6.536 1.00 93.75 72 ILE A N 1
ATOM 582 C CA . ILE A 1 72 ? 4.292 19.812 -6.944 1.00 93.75 72 ILE A CA 1
ATOM 583 C C . ILE A 1 72 ? 3.577 20.502 -8.110 1.00 93.75 72 ILE A C 1
ATOM 585 O O . ILE A 1 72 ? 3.324 19.857 -9.124 1.00 93.75 72 ILE A O 1
ATOM 589 N N . GLU A 1 73 ? 3.355 21.818 -8.048 1.00 91.62 73 GLU A N 1
ATOM 590 C CA . GLU A 1 73 ? 2.707 22.556 -9.141 1.00 91.62 73 GLU A CA 1
ATOM 591 C C . GLU A 1 73 ? 3.525 22.513 -10.448 1.00 91.62 73 GLU A C 1
ATOM 593 O O . GLU A 1 73 ? 2.958 22.331 -11.524 1.00 91.62 73 GLU A O 1
ATOM 598 N N . GLU A 1 74 ? 4.863 22.584 -10.381 1.00 90.94 74 GLU A N 1
ATOM 599 C CA . GLU A 1 74 ? 5.742 22.436 -11.557 1.00 90.94 74 GLU A CA 1
ATOM 600 C C . GLU A 1 74 ? 5.566 21.076 -12.259 1.00 90.94 74 GLU A C 1
ATOM 602 O O . GLU A 1 74 ? 5.759 20.961 -13.473 1.00 90.94 74 GLU A O 1
ATOM 607 N N . ASN A 1 75 ? 5.175 20.044 -11.510 1.00 87.75 75 ASN A N 1
ATOM 608 C CA . ASN A 1 75 ? 4.986 18.689 -12.017 1.00 87.75 75 ASN A CA 1
ATOM 609 C C . ASN A 1 75 ? 3.506 18.311 -12.209 1.00 87.75 75 ASN A C 1
ATOM 611 O O . ASN A 1 75 ? 3.216 17.189 -12.617 1.00 87.75 75 ASN A O 1
ATOM 615 N N . LYS A 1 76 ? 2.571 19.249 -12.015 1.00 84.38 76 LYS A N 1
ATOM 616 C CA . LYS A 1 76 ? 1.129 18.973 -12.032 1.00 84.38 76 LYS A CA 1
ATOM 617 C C . LYS A 1 76 ? 0.602 18.361 -13.323 1.00 84.38 76 LYS A C 1
ATOM 619 O O . LYS A 1 76 ? -0.240 17.470 -13.288 1.00 84.38 76 LYS A O 1
ATOM 624 N N . ALA A 1 77 ? 1.145 18.782 -14.463 1.00 76.75 77 ALA A N 1
ATOM 625 C CA . ALA A 1 77 ? 0.760 18.242 -15.765 1.00 76.75 77 ALA A CA 1
ATOM 626 C C . ALA A 1 77 ? 0.958 16.716 -15.871 1.00 76.75 77 ALA A C 1
ATOM 628 O O . ALA A 1 77 ? 0.264 16.072 -16.645 1.00 76.75 77 ALA A O 1
ATOM 629 N N . TYR A 1 78 ? 1.865 16.128 -15.081 1.00 72.62 78 TYR A N 1
ATOM 630 C CA . TYR A 1 78 ? 2.089 14.678 -15.058 1.00 72.62 78 TYR A CA 1
ATOM 631 C C . TYR A 1 78 ? 1.068 13.928 -14.195 1.00 72.62 78 TYR A C 1
ATOM 633 O O . TYR A 1 78 ? 0.941 12.715 -14.320 1.00 72.62 78 TYR A O 1
ATOM 641 N N . PHE A 1 79 ? 0.350 14.642 -13.327 1.00 74.19 79 PHE A N 1
ATOM 642 C CA . PHE A 1 79 ? -0.626 14.075 -12.400 1.00 74.19 79 PHE A CA 1
ATOM 643 C C . PHE A 1 79 ? -2.035 14.031 -13.006 1.00 74.19 79 PHE A C 1
ATOM 645 O O . PHE A 1 79 ? -2.811 13.132 -12.687 1.00 74.19 79 PHE A O 1
ATOM 652 N N . ASP A 1 80 ? -2.351 15.003 -13.871 1.00 63.12 80 ASP A N 1
ATOM 653 C CA . ASP A 1 80 ? -3.692 15.221 -14.433 1.00 63.12 80 ASP A CA 1
ATOM 654 C C . ASP A 1 80 ? -3.956 14.430 -15.737 1.00 63.12 80 ASP A C 1
ATOM 656 O O . ASP A 1 80 ? -5.114 14.196 -16.076 1.00 63.12 80 ASP A O 1
ATOM 660 N N . ASP A 1 81 ? -2.917 13.951 -16.438 1.00 53.00 81 ASP A N 1
ATOM 661 C CA . ASP A 1 81 ? -3.011 13.169 -17.695 1.00 53.00 81 ASP A CA 1
ATOM 662 C C . ASP A 1 81 ? -3.441 11.690 -17.486 1.00 53.00 81 ASP A C 1
ATOM 664 O O . ASP A 1 81 ? -3.256 10.833 -18.352 1.00 53.00 81 ASP A O 1
ATOM 668 N N . MET A 1 82 ? -4.012 11.356 -16.326 1.00 53.47 82 MET A N 1
ATOM 669 C CA . MET A 1 82 ? -4.245 9.978 -15.873 1.00 53.47 82 MET A CA 1
ATOM 670 C C . MET A 1 82 ? -5.700 9.503 -15.970 1.00 53.47 82 MET A C 1
ATOM 672 O O . MET A 1 82 ? -6.211 8.844 -15.065 1.00 53.47 82 MET A O 1
ATOM 676 N N . GLU A 1 83 ? -6.369 9.772 -17.088 1.00 51.72 83 GLU A N 1
ATOM 677 C CA . GLU A 1 83 ? -7.516 8.943 -17.471 1.00 51.72 83 GLU A CA 1
ATOM 678 C C . GLU A 1 83 ? -6.980 7.659 -18.119 1.00 51.72 83 GLU A C 1
ATOM 680 O O . GLU A 1 83 ? -6.305 7.693 -19.150 1.00 51.72 83 GLU A O 1
ATOM 685 N N . VAL A 1 84 ? -7.243 6.507 -17.491 1.00 48.88 84 VAL A N 1
ATOM 686 C CA . VAL A 1 84 ? -6.955 5.200 -18.092 1.00 48.88 84 VAL A CA 1
ATOM 687 C C . VAL A 1 84 ? -7.726 5.130 -19.416 1.00 48.88 84 VAL A C 1
ATOM 689 O O . VAL A 1 84 ? -8.956 5.250 -19.395 1.00 48.88 84 VAL A O 1
ATOM 692 N N . PRO A 1 85 ? -7.069 4.932 -20.576 1.00 36.03 85 PRO A N 1
ATOM 693 C CA . PRO A 1 85 ? -7.781 4.822 -21.842 1.00 36.03 85 PRO A CA 1
ATOM 694 C C . PRO A 1 85 ? -8.771 3.650 -21.778 1.00 36.03 85 PRO A C 1
ATOM 696 O O . PRO A 1 85 ? -8.364 2.489 -21.754 1.00 36.03 85 PRO A O 1
ATOM 699 N N . GLY A 1 86 ? -10.074 3.949 -21.733 1.00 45.22 86 GLY A N 1
ATOM 700 C CA . GLY A 1 86 ? -11.145 2.947 -21.686 1.00 45.22 86 GLY A CA 1
ATOM 701 C C . GLY A 1 86 ? -12.014 2.925 -20.424 1.00 45.22 86 GLY A C 1
ATOM 702 O O . GLY A 1 86 ? -12.840 2.015 -20.324 1.00 45.22 86 GLY A O 1
ATOM 703 N N . GLN A 1 87 ? -11.862 3.892 -19.512 1.00 40.53 87 GLN A N 1
ATOM 704 C CA . GLN A 1 87 ? -12.850 4.247 -18.480 1.00 40.53 87 GLN A CA 1
ATOM 705 C C . GLN A 1 87 ? -13.784 5.351 -19.010 1.00 40.53 87 GLN A C 1
ATOM 707 O O . GLN A 1 87 ? -13.813 6.466 -18.505 1.00 40.53 87 GLN A O 1
ATOM 712 N N . ASP A 1 88 ? -14.505 5.060 -20.092 1.00 34.59 88 ASP A N 1
ATOM 713 C CA . ASP A 1 88 ? -15.651 5.882 -20.492 1.00 34.59 88 ASP A CA 1
ATOM 714 C C . ASP A 1 88 ? -16.888 5.277 -19.816 1.00 34.59 88 ASP A C 1
ATOM 716 O O . ASP A 1 88 ? -17.071 4.056 -19.859 1.00 34.59 88 ASP A O 1
ATOM 720 N N . ASP A 1 89 ? -17.690 6.122 -19.168 1.00 43.19 89 ASP A N 1
ATOM 721 C CA . ASP A 1 89 ? -18.934 5.799 -18.461 1.00 43.19 89 ASP A CA 1
ATOM 722 C C . ASP A 1 89 ? -19.777 4.753 -19.211 1.00 43.19 89 ASP A C 1
ATOM 724 O O . ASP A 1 89 ? -20.519 5.091 -20.128 1.00 43.19 89 ASP A O 1
ATOM 728 N N . THR A 1 90 ? -19.697 3.478 -18.821 1.00 32.56 90 THR A N 1
ATOM 729 C CA . THR A 1 90 ? -20.810 2.520 -18.892 1.00 32.56 90 THR A CA 1
ATOM 730 C C . THR A 1 90 ? -20.485 1.262 -18.088 1.00 32.56 90 THR A C 1
ATOM 732 O O . THR A 1 90 ? -19.559 0.518 -18.407 1.00 32.56 90 THR A O 1
ATOM 735 N N . ASP A 1 91 ? -21.327 0.983 -17.094 1.00 38.44 91 ASP A N 1
ATOM 736 C CA . ASP A 1 91 ? -21.614 -0.362 -16.595 1.00 38.44 91 ASP A CA 1
ATOM 737 C C . ASP A 1 91 ? -21.861 -1.318 -17.769 1.00 38.44 91 ASP A C 1
ATOM 739 O O . ASP A 1 91 ? -22.989 -1.384 -18.255 1.00 38.44 91 ASP A O 1
ATOM 743 N N . GLN A 1 92 ? -20.852 -2.069 -18.220 1.00 30.16 92 GLN A N 1
ATOM 744 C CA . GLN A 1 92 ? -21.029 -3.402 -18.807 1.00 30.16 92 GLN A CA 1
ATOM 745 C C . GLN A 1 92 ? -19.792 -4.263 -18.544 1.00 30.16 92 GLN A C 1
ATOM 747 O O . GLN A 1 92 ? -18.715 -4.042 -19.094 1.00 30.16 92 GLN A O 1
ATOM 752 N N . VAL A 1 93 ? -20.008 -5.285 -17.715 1.00 35.22 93 VAL A N 1
ATOM 753 C CA . VAL A 1 93 ? -19.289 -6.563 -17.654 1.00 35.22 93 VAL A CA 1
ATOM 754 C C . VAL A 1 93 ? -18.550 -6.855 -18.967 1.00 35.22 93 VAL A C 1
ATOM 756 O O . VAL A 1 93 ? -19.175 -7.184 -19.977 1.00 35.22 93 VAL A O 1
ATOM 759 N N . ARG A 1 94 ? -17.215 -6.762 -18.964 1.00 31.11 94 ARG A N 1
ATOM 760 C CA . ARG A 1 94 ? -16.390 -7.211 -20.092 1.00 31.11 94 ARG A CA 1
ATOM 761 C C . ARG A 1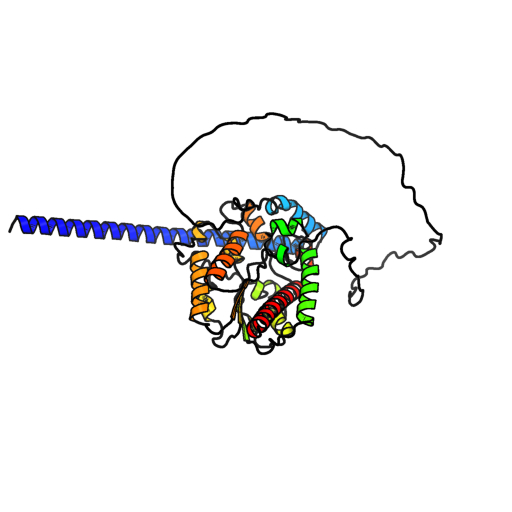 94 ? -16.245 -8.729 -20.034 1.00 31.11 94 ARG A C 1
ATOM 763 O O . ARG A 1 94 ? -15.316 -9.263 -19.440 1.00 31.11 94 ARG A O 1
ATOM 770 N N . HIS A 1 95 ? -17.178 -9.412 -20.684 1.00 34.81 95 HIS A N 1
ATOM 771 C CA . HIS A 1 95 ? -16.986 -10.766 -21.186 1.00 34.81 95 HIS A CA 1
ATOM 772 C C . HIS A 1 95 ? -16.913 -10.737 -22.719 1.00 34.81 95 HIS A C 1
ATOM 774 O O . HIS A 1 95 ? -17.692 -10.037 -23.358 1.00 34.81 95 HIS A O 1
ATOM 780 N N . GLU A 1 96 ? -16.021 -11.580 -23.254 1.00 32.78 96 GLU A N 1
ATOM 781 C CA . GLU A 1 96 ? -15.850 -11.963 -24.669 1.00 32.78 96 GLU A CA 1
ATOM 782 C C . GLU A 1 96 ? -15.074 -10.942 -25.534 1.00 32.78 96 GLU A C 1
ATOM 784 O O . GLU A 1 96 ? -15.239 -9.737 -25.419 1.00 32.78 96 GLU A O 1
ATOM 789 N N . GLY A 1 97 ? -14.126 -11.317 -26.396 1.00 30.38 97 GLY A N 1
ATOM 790 C CA . GLY A 1 97 ? -13.946 -12.582 -27.101 1.00 30.38 97 GLY A CA 1
ATOM 791 C C . GLY A 1 97 ? -14.424 -12.446 -28.552 1.00 30.38 97 GLY A C 1
ATOM 792 O O . GLY A 1 97 ? -15.619 -12.402 -28.802 1.00 30.38 97 GLY A O 1
ATOM 793 N N . ASP A 1 98 ? -13.469 -12.486 -29.484 1.00 30.27 98 ASP A N 1
ATOM 794 C CA . ASP A 1 98 ? -13.613 -12.758 -30.926 1.00 30.27 98 ASP A CA 1
ATOM 795 C C . ASP A 1 98 ? -13.685 -11.593 -31.946 1.00 30.27 98 ASP A C 1
ATOM 797 O O . ASP A 1 98 ? -14.121 -10.471 -31.707 1.00 30.27 98 ASP A O 1
ATOM 801 N N . LEU A 1 99 ? -13.127 -11.924 -33.110 1.00 34.09 99 LEU A N 1
ATOM 802 C CA . LEU A 1 99 ? -12.645 -11.123 -34.230 1.00 34.09 99 LEU A CA 1
ATOM 803 C C . LEU A 1 99 ? -13.748 -10.617 -35.185 1.00 34.09 99 LEU A C 1
ATOM 805 O O . LEU A 1 99 ? -14.707 -11.330 -35.461 1.00 34.09 99 LEU A O 1
ATOM 809 N N . ALA A 1 100 ? -13.463 -9.491 -35.860 1.00 25.95 100 ALA A N 1
ATOM 810 C CA . ALA A 1 100 ? -13.406 -9.342 -37.332 1.00 25.95 100 ALA A CA 1
ATOM 811 C C . ALA A 1 100 ? -14.150 -8.134 -37.949 1.00 25.95 100 ALA A C 1
ATOM 813 O O . ALA A 1 100 ? -15.325 -7.896 -37.708 1.00 25.95 100 ALA A O 1
ATOM 814 N N . ALA A 1 101 ? -13.434 -7.554 -38.922 1.00 26.45 101 ALA A N 1
ATOM 815 C CA . ALA A 1 101 ? -13.882 -6.885 -40.146 1.00 26.45 101 ALA A CA 1
ATOM 816 C C . ALA A 1 101 ? -14.316 -5.405 -40.105 1.00 26.45 101 ALA A C 1
ATOM 818 O O . ALA A 1 101 ? -15.193 -4.974 -39.370 1.00 26.45 101 ALA A O 1
ATOM 819 N N . GLU A 1 102 ? -13.645 -4.680 -41.003 1.00 29.73 102 GLU A N 1
ATOM 820 C CA . GLU A 1 102 ? -13.864 -3.332 -41.521 1.00 29.73 102 GLU A CA 1
ATOM 821 C C . GLU A 1 102 ? -15.334 -2.905 -41.663 1.00 29.73 102 GLU A C 1
ATOM 823 O O . GLU A 1 102 ? -16.137 -3.641 -42.228 1.00 29.73 102 GLU A O 1
ATOM 828 N N . GLU A 1 103 ? -15.622 -1.642 -41.335 1.00 25.50 103 GLU A N 1
ATOM 829 C CA . GLU A 1 103 ? -16.301 -0.738 -42.271 1.00 25.50 103 GLU A CA 1
ATOM 830 C C . GLU A 1 103 ? -15.995 0.734 -41.935 1.00 25.50 103 GLU A C 1
ATOM 832 O O . GLU A 1 103 ? -16.265 1.243 -40.849 1.00 25.50 103 GLU A O 1
ATOM 837 N N . ASP A 1 104 ? -15.376 1.396 -42.910 1.00 29.53 104 ASP A N 1
ATOM 838 C CA . ASP A 1 104 ? -15.177 2.837 -43.032 1.00 29.53 104 ASP A CA 1
ATOM 839 C C . ASP A 1 104 ? -16.521 3.540 -43.260 1.00 29.53 104 ASP A C 1
ATOM 841 O O . ASP A 1 104 ? -17.197 3.239 -44.243 1.00 29.53 104 ASP A O 1
ATOM 845 N N . LEU A 1 105 ? -16.876 4.512 -42.411 1.00 28.20 105 LEU A N 1
ATOM 846 C CA . LEU A 1 105 ? -17.838 5.566 -42.747 1.00 28.20 105 LEU A CA 1
ATOM 847 C C . LEU A 1 105 ? -17.450 6.908 -42.104 1.00 28.20 105 LEU A C 1
ATOM 849 O O . LEU A 1 105 ? -17.948 7.317 -41.060 1.00 28.20 105 LEU A O 1
ATOM 853 N N . SER A 1 106 ? -16.557 7.609 -42.799 1.00 27.77 106 SER A N 1
ATOM 854 C CA . SER A 1 106 ? -16.690 9.016 -43.206 1.00 27.77 106 SER A CA 1
ATOM 855 C C . SER A 1 106 ? -17.540 9.986 -42.353 1.00 27.77 106 SER A C 1
ATOM 857 O O . SER A 1 106 ? -18.770 9.946 -42.371 1.00 27.77 106 SER A O 1
ATOM 859 N N . GLY A 1 107 ? -16.877 11.050 -41.886 1.00 24.55 107 GLY A N 1
ATOM 860 C CA . GLY A 1 107 ? -17.357 12.418 -42.107 1.00 24.55 107 GLY A CA 1
ATOM 861 C C . GLY A 1 107 ? -17.969 13.147 -40.910 1.00 24.55 107 GLY A C 1
ATOM 862 O O . GLY A 1 107 ? -19.157 13.031 -40.646 1.00 24.55 107 GLY A O 1
ATOM 863 N N . ASN A 1 108 ? -17.195 14.057 -40.311 1.00 25.28 108 ASN A N 1
ATOM 864 C CA . ASN A 1 108 ? -17.518 15.485 -40.387 1.00 25.28 108 ASN A CA 1
ATOM 865 C C . ASN A 1 108 ? -16.326 16.354 -39.967 1.00 25.28 108 ASN A C 1
ATOM 867 O O . ASN A 1 108 ? -15.840 16.316 -38.843 1.00 25.28 108 ASN A O 1
ATOM 871 N N . THR A 1 109 ? -15.875 17.162 -40.921 1.00 25.75 109 THR A N 1
ATOM 872 C CA . THR A 1 109 ? -14.953 18.283 -40.754 1.00 25.75 109 THR A CA 1
ATOM 873 C C . THR A 1 109 ? -15.754 19.544 -40.431 1.00 25.75 109 THR A C 1
ATOM 875 O O . THR A 1 109 ? -16.698 19.845 -41.154 1.00 25.75 109 THR A O 1
ATOM 878 N N . LEU A 1 110 ? -15.325 20.314 -39.427 1.00 26.52 110 LEU A N 1
ATOM 879 C CA . LEU A 1 110 ? -15.573 21.758 -39.247 1.00 26.52 110 LEU A CA 1
ATOM 880 C C . LEU A 1 110 ? -14.433 22.282 -38.347 1.00 26.52 110 LEU A C 1
ATOM 882 O O . LEU A 1 110 ? -14.456 22.093 -37.142 1.00 26.52 110 LEU A O 1
ATOM 886 N N . SER A 1 111 ? -13.255 22.594 -38.891 1.00 29.11 111 SER A N 1
ATOM 887 C CA . SER A 1 111 ? -12.837 23.886 -39.465 1.00 29.11 111 SER A CA 1
ATOM 888 C C . SER A 1 111 ? -12.774 25.058 -38.469 1.00 29.11 111 SER A C 1
ATOM 890 O O . SER A 1 111 ? -13.795 25.665 -38.168 1.00 29.11 111 SER A O 1
ATOM 892 N N . GLY A 1 112 ? -11.540 25.446 -38.123 1.00 24.67 112 GLY A N 1
ATOM 893 C CA . GLY A 1 112 ? -11.097 26.843 -38.028 1.00 24.67 112 GLY A CA 1
ATOM 894 C C . GLY A 1 112 ? -11.363 27.598 -36.723 1.00 24.67 112 GLY A C 1
ATOM 895 O O . GLY A 1 112 ? -12.468 28.075 -36.499 1.00 24.67 112 GLY A O 1
ATOM 896 N N . ASN A 1 113 ? -10.307 27.855 -35.946 1.00 25.92 113 ASN A N 1
ATOM 897 C CA . ASN A 1 113 ? -9.675 29.182 -35.916 1.00 25.92 113 ASN A CA 1
ATOM 898 C C . ASN A 1 113 ? -8.379 29.155 -35.091 1.00 25.92 113 ASN A C 1
ATOM 900 O O . ASN A 1 113 ? -8.392 28.973 -33.879 1.00 25.92 113 ASN A O 1
ATOM 904 N N . ASP A 1 114 ? -7.274 29.385 -35.793 1.00 28.22 114 ASP A N 1
ATOM 905 C CA . ASP A 1 114 ? -6.038 29.944 -35.258 1.00 28.22 114 ASP A CA 1
ATOM 906 C C . ASP A 1 114 ? -6.258 31.452 -35.041 1.00 28.22 114 ASP A C 1
ATOM 908 O O . ASP A 1 114 ? -6.651 32.162 -35.971 1.00 28.22 114 ASP A O 1
ATOM 912 N N . LEU A 1 115 ? -6.032 31.931 -33.818 1.00 30.66 115 LEU A N 1
ATOM 913 C CA . LEU A 1 115 ? -5.824 33.348 -33.524 1.00 30.66 115 LEU A CA 1
ATOM 914 C C . LEU A 1 115 ? -4.632 33.498 -32.578 1.00 30.66 115 LEU A C 1
ATOM 916 O O . LEU A 1 115 ? -4.760 33.777 -31.387 1.00 30.66 115 LEU A O 1
ATOM 920 N N . SER A 1 116 ? -3.444 33.369 -33.161 1.00 30.83 116 SER A N 1
ATOM 921 C CA . SER A 1 116 ? -2.236 34.028 -32.684 1.00 30.83 116 SER A CA 1
ATOM 922 C C . SER A 1 116 ? -2.463 35.533 -32.446 1.00 30.83 116 SER A C 1
ATOM 924 O O . SER A 1 116 ? -2.869 36.255 -33.358 1.00 30.83 116 SER A O 1
ATOM 926 N N . GLY A 1 117 ? -2.094 36.010 -31.254 1.00 30.14 117 GLY A N 1
ATOM 927 C CA . GLY A 1 117 ? -1.711 37.400 -30.994 1.00 30.14 117 GLY A CA 1
ATOM 928 C C . GLY A 1 117 ? -2.833 38.368 -30.616 1.00 30.14 117 GLY A C 1
ATOM 929 O O . GLY A 1 117 ? -3.508 38.912 -31.480 1.00 30.14 117 GLY A O 1
ATOM 930 N N . ASN A 1 118 ? -2.920 38.705 -29.325 1.00 26.00 118 ASN A N 1
ATOM 931 C CA . ASN A 1 118 ? -3.209 40.073 -28.888 1.00 26.00 118 ASN A CA 1
ATOM 932 C C . ASN A 1 118 ? -2.677 40.314 -27.469 1.00 26.00 118 ASN A C 1
ATOM 934 O O . ASN A 1 118 ? -3.211 39.823 -26.480 1.00 26.00 118 ASN A O 1
ATOM 938 N N . THR A 1 119 ? -1.622 41.122 -27.384 1.00 29.38 119 THR A N 1
ATOM 939 C CA . THR A 1 119 ? -1.278 41.888 -26.186 1.00 29.38 119 THR A CA 1
ATOM 940 C C . THR A 1 119 ? -2.325 42.986 -26.017 1.00 29.38 119 THR A C 1
ATOM 942 O O . THR A 1 119 ? -2.465 43.826 -26.904 1.00 29.38 119 THR A O 1
ATOM 945 N N . VAL A 1 120 ? -3.025 43.026 -24.882 1.00 30.08 120 VAL A N 1
ATOM 946 C CA . VAL A 1 120 ? -3.804 44.203 -24.472 1.00 30.08 120 VAL A CA 1
ATOM 947 C C . VAL A 1 120 ? -3.338 44.641 -23.091 1.00 30.08 120 VAL A C 1
ATOM 949 O O . VAL A 1 120 ? -3.661 44.053 -22.065 1.00 30.08 120 VAL A O 1
ATOM 952 N N . SER A 1 121 ? -2.523 45.688 -23.108 1.00 32.88 121 SER A N 1
ATOM 953 C CA . SER A 1 121 ? -2.153 46.510 -21.966 1.00 32.88 121 SER A CA 1
ATOM 954 C C . SER A 1 121 ? -3.344 47.337 -21.481 1.00 32.88 121 SER A C 1
ATOM 956 O O . SER A 1 121 ? -3.958 48.017 -22.298 1.00 32.88 121 SER A O 1
ATOM 958 N N . GLY A 1 122 ? -3.558 47.341 -20.162 1.00 29.56 122 GLY A N 1
ATOM 959 C CA . GLY A 1 122 ? -4.129 48.434 -19.369 1.00 29.56 122 GLY A CA 1
ATOM 960 C C . GLY A 1 122 ? -5.550 48.890 -19.703 1.00 29.56 122 GLY A C 1
ATOM 961 O O . GLY A 1 122 ? -5.770 49.513 -20.732 1.00 29.56 122 GLY A O 1
ATOM 962 N N . ASN A 1 123 ? -6.473 48.714 -18.755 1.00 27.77 123 ASN A N 1
ATOM 963 C CA . ASN A 1 123 ? -7.434 49.758 -18.398 1.00 27.77 123 ASN A CA 1
ATOM 964 C C . ASN A 1 123 ? -7.960 49.538 -16.973 1.00 27.77 123 ASN A C 1
ATOM 966 O O . ASN A 1 123 ? -8.573 48.522 -16.659 1.00 27.77 123 ASN A O 1
ATOM 970 N N . ASP A 1 124 ? -7.683 50.537 -16.143 1.00 30.77 124 ASP A N 1
ATOM 971 C CA . ASP A 1 124 ? -8.353 50.878 -14.893 1.00 30.77 124 ASP A CA 1
ATOM 972 C C . ASP A 1 124 ? -9.786 51.343 -15.200 1.00 30.77 124 ASP A C 1
ATOM 974 O O . ASP A 1 124 ? -9.969 52.231 -16.036 1.00 30.77 124 ASP A O 1
ATOM 978 N N . VAL A 1 125 ? -10.786 50.763 -14.525 1.00 31.64 125 VAL A N 1
ATOM 979 C CA . VAL A 1 125 ? -12.099 51.394 -14.327 1.00 31.64 125 VAL A CA 1
ATOM 980 C C . VAL A 1 125 ? -12.608 51.089 -12.916 1.00 31.64 125 VAL A C 1
ATOM 982 O O . VAL A 1 125 ? -13.282 50.098 -12.648 1.00 31.64 125 VAL A O 1
ATOM 985 N N . SER A 1 126 ? -12.277 52.007 -12.019 1.00 31.95 126 SER A N 1
ATOM 986 C CA . SER A 1 126 ? -13.043 52.393 -10.832 1.00 31.95 126 SER A CA 1
ATOM 987 C C . SER A 1 126 ? -14.557 52.581 -11.086 1.00 31.95 126 SER A C 1
ATOM 989 O O . SER A 1 126 ? -14.955 53.237 -12.048 1.00 31.95 126 SER A O 1
ATOM 991 N N . GLY A 1 127 ? -15.409 52.083 -10.171 1.00 28.22 127 GLY A N 1
ATOM 992 C CA . GLY A 1 127 ? -16.828 52.477 -10.096 1.00 28.22 127 GLY A CA 1
ATOM 993 C C . GLY A 1 127 ? -17.826 51.461 -9.508 1.00 28.22 127 GLY A C 1
ATOM 994 O O . GLY A 1 127 ? -18.565 50.858 -10.268 1.00 28.22 127 GLY A O 1
ATOM 995 N N . ASN A 1 128 ? -17.858 51.349 -8.170 1.00 27.69 128 ASN A N 1
ATOM 996 C CA . ASN A 1 128 ? -18.981 51.056 -7.241 1.00 27.69 128 ASN A CA 1
ATOM 997 C C . ASN A 1 128 ? -20.198 50.195 -7.673 1.00 27.69 128 ASN A C 1
ATOM 999 O O . ASN A 1 128 ? -20.945 50.604 -8.555 1.00 27.69 128 ASN A O 1
ATOM 1003 N N . ASP A 1 129 ? -20.542 49.175 -6.864 1.00 25.84 129 ASP A N 1
ATOM 1004 C CA . ASP A 1 129 ? -21.655 49.242 -5.880 1.00 25.84 129 ASP A CA 1
ATOM 1005 C C . ASP A 1 129 ? -21.596 48.050 -4.887 1.00 25.84 129 ASP A C 1
ATOM 1007 O O . ASP A 1 129 ? -21.874 46.909 -5.246 1.00 25.84 129 ASP A O 1
ATOM 1011 N N . LEU A 1 130 ? -21.221 48.311 -3.628 1.00 31.14 130 LEU A N 1
ATOM 1012 C CA . LEU A 1 130 ? -21.466 47.413 -2.491 1.00 31.14 130 LEU A CA 1
ATOM 1013 C C . LEU A 1 130 ? -22.291 48.198 -1.472 1.00 31.14 130 LEU A C 1
ATOM 1015 O O . LEU A 1 130 ? -21.766 48.959 -0.656 1.00 31.14 130 LEU A O 1
ATOM 1019 N N . SER A 1 131 ? -23.607 48.035 -1.554 1.00 32.94 131 SER A N 1
ATOM 1020 C CA . SER A 1 131 ? -24.568 48.583 -0.607 1.00 32.94 131 SER A CA 1
ATOM 1021 C C . SER A 1 131 ? -24.887 47.545 0.473 1.00 32.94 131 SER A C 1
ATOM 1023 O O . SER A 1 131 ? -25.395 46.466 0.188 1.00 32.94 131 SER A O 1
ATOM 1025 N N . GLY A 1 132 ? -24.597 47.884 1.736 1.00 28.09 132 GLY A N 1
ATOM 1026 C CA . GLY A 1 132 ? -25.006 47.070 2.888 1.00 28.09 132 GLY A CA 1
ATOM 1027 C C . GLY A 1 132 ? -24.177 47.269 4.157 1.00 28.09 132 GLY A C 1
ATOM 1028 O O . GLY A 1 132 ? -23.502 46.355 4.604 1.00 28.09 132 GLY A O 1
ATOM 1029 N N . ASN A 1 133 ? -24.212 48.476 4.727 1.00 26.97 133 ASN A N 1
ATOM 1030 C CA . ASN A 1 133 ? -23.551 48.862 5.982 1.00 26.97 133 ASN A CA 1
ATOM 1031 C C . ASN A 1 133 ? -23.912 47.976 7.193 1.00 26.97 133 ASN A C 1
ATOM 1033 O O . ASN A 1 133 ? -25.087 47.686 7.397 1.00 26.97 133 ASN A O 1
ATOM 1037 N N . SER A 1 134 ? -22.953 47.769 8.109 1.00 24.92 134 SER A N 1
ATOM 1038 C CA . SER A 1 134 ? -22.980 48.449 9.421 1.00 24.92 134 SER A CA 1
ATOM 1039 C C . SER A 1 134 ? -21.671 48.248 10.199 1.00 24.92 134 SER A C 1
ATOM 1041 O O . SER A 1 134 ? -21.468 47.234 10.862 1.00 24.92 134 SER A O 1
ATOM 1043 N N . LEU A 1 135 ? -20.806 49.264 10.165 1.00 28.84 135 LEU A N 1
ATOM 1044 C CA . LEU A 1 135 ? -19.736 49.463 11.142 1.00 28.84 135 LEU A CA 1
ATOM 1045 C C . LEU A 1 135 ? -20.327 50.127 12.391 1.00 28.84 135 LEU A C 1
ATOM 1047 O O . LEU A 1 135 ? -20.866 51.229 12.303 1.00 28.84 135 LEU A O 1
ATOM 1051 N N . SER A 1 136 ? -20.167 49.501 13.556 1.00 31.03 136 SER A N 1
ATOM 1052 C CA . SER A 1 136 ? -20.267 50.187 14.846 1.00 31.03 136 SER A CA 1
ATOM 1053 C C . SER A 1 136 ? -18.906 50.163 15.537 1.00 31.03 136 SER A C 1
ATOM 1055 O O . SER A 1 136 ? -18.510 49.163 16.128 1.00 31.03 136 SER A O 1
ATOM 1057 N N . GLU A 1 137 ? -18.198 51.278 15.376 1.00 28.91 137 GLU A N 1
ATOM 1058 C CA . GLU A 1 137 ? -17.323 51.946 16.344 1.00 28.91 137 GLU A CA 1
ATOM 1059 C C . GLU A 1 137 ? -16.807 51.116 17.537 1.00 28.91 137 GLU A C 1
ATOM 1061 O O . GLU A 1 137 ? -17.544 50.867 18.492 1.00 28.91 137 GLU A O 1
ATOM 1066 N N . ARG A 1 138 ? -15.494 50.843 17.556 1.00 27.62 138 ARG A N 1
ATOM 1067 C CA . ARG A 1 138 ? -14.605 51.217 18.675 1.00 27.62 138 ARG A CA 1
ATOM 1068 C C . ARG A 1 138 ? -13.123 51.063 18.306 1.00 27.62 138 ARG A C 1
ATOM 1070 O O . ARG A 1 138 ? -12.642 49.966 18.065 1.00 27.62 138 ARG A O 1
ATOM 1077 N N . ASP A 1 139 ? -12.465 52.219 18.276 1.00 27.41 139 ASP A N 1
ATOM 1078 C CA . ASP A 1 139 ? -11.080 52.529 18.655 1.00 27.41 139 ASP A CA 1
ATOM 1079 C C . ASP A 1 139 ? -9.978 51.468 18.470 1.00 27.41 139 ASP A C 1
ATOM 1081 O O . ASP A 1 139 ? -9.817 50.534 19.256 1.00 27.41 139 ASP A O 1
ATOM 1085 N N . LEU A 1 140 ? -9.106 51.737 17.496 1.00 34.22 140 LEU A N 1
ATOM 1086 C CA . LEU A 1 140 ? -7.719 51.291 17.506 1.00 34.22 140 LEU A CA 1
ATOM 1087 C C . LEU A 1 140 ? -6.916 52.214 18.431 1.00 34.22 140 LEU A C 1
ATOM 1089 O O . LEU A 1 140 ? -6.569 53.330 18.045 1.00 34.22 140 LEU A O 1
ATOM 1093 N N . SER A 1 141 ? -6.532 51.733 19.611 1.00 29.28 141 SER A N 1
ATOM 1094 C CA . SER A 1 141 ? -5.410 52.333 20.334 1.00 29.28 141 SER A CA 1
ATOM 1095 C C . SER A 1 141 ? -4.608 51.287 21.102 1.00 29.28 141 SER A C 1
ATOM 1097 O O . SER A 1 141 ? -5.031 50.819 22.155 1.00 29.28 141 SER A O 1
ATOM 1099 N N . GLY A 1 142 ? -3.415 50.995 20.581 1.00 31.95 142 GLY A N 1
ATOM 1100 C CA . GLY A 1 142 ? -2.287 50.467 21.345 1.00 31.95 142 GLY A CA 1
ATOM 1101 C C . GLY A 1 142 ? -2.267 48.956 21.544 1.00 31.95 142 GLY A C 1
ATOM 1102 O O . GLY A 1 142 ? -2.805 48.458 22.522 1.00 31.95 142 GLY A O 1
ATOM 1103 N N . ASN A 1 143 ? -1.545 48.250 20.675 1.00 27.86 143 ASN A N 1
ATOM 1104 C CA . ASN A 1 143 ? -0.379 47.475 21.102 1.00 27.86 143 ASN A CA 1
ATOM 1105 C C . ASN A 1 143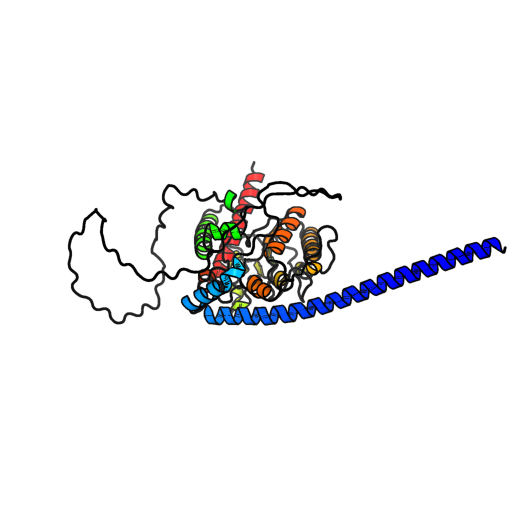 ? 0.482 47.141 19.878 1.00 27.86 143 ASN A C 1
ATOM 1107 O O . ASN A 1 143 ? 0.078 46.411 18.978 1.00 27.86 143 ASN A O 1
ATOM 1111 N N . ASP A 1 144 ? 1.670 47.735 19.869 1.00 30.67 144 ASP A N 1
ATOM 1112 C CA . ASP A 1 144 ? 2.842 47.241 19.162 1.00 30.67 144 ASP A CA 1
ATOM 1113 C C . ASP A 1 144 ? 3.183 45.857 19.736 1.00 30.67 144 ASP A C 1
ATOM 1115 O O . ASP A 1 144 ? 3.419 45.726 20.937 1.00 30.67 144 ASP A O 1
ATOM 1119 N N . LEU A 1 145 ? 3.155 44.828 18.892 1.00 32.34 145 LEU A N 1
ATOM 1120 C CA . LEU A 1 145 ? 3.747 43.523 19.180 1.00 32.34 145 LEU A CA 1
ATOM 1121 C C . LEU A 1 145 ? 4.683 43.147 18.033 1.00 32.34 145 LEU A C 1
ATOM 1123 O O . LEU A 1 145 ? 4.560 42.106 17.392 1.00 32.34 145 LEU A O 1
ATOM 1127 N N . SER A 1 146 ? 5.655 44.020 17.781 1.00 31.06 146 SER A N 1
ATOM 1128 C CA . SER A 1 146 ? 6.944 43.582 17.270 1.00 31.06 146 SER A CA 1
ATOM 1129 C C . SER A 1 146 ? 7.528 42.516 18.216 1.00 31.06 146 SER A C 1
ATOM 1131 O O . SER A 1 146 ? 7.851 42.785 19.369 1.00 31.06 146 SER A O 1
ATOM 1133 N N . GLY A 1 147 ? 7.651 41.278 17.725 1.00 31.19 147 GLY A N 1
ATOM 1134 C CA . GLY A 1 147 ? 8.533 40.273 18.327 1.00 31.19 147 GLY A CA 1
ATOM 1135 C C . GLY A 1 147 ? 7.913 39.193 19.218 1.00 31.19 147 GLY A C 1
ATOM 1136 O O . GLY A 1 147 ? 8.517 38.869 20.235 1.00 31.19 147 GLY A O 1
ATOM 1137 N N . ASN A 1 148 ? 6.801 38.559 18.829 1.00 26.78 148 ASN A N 1
ATOM 1138 C CA . ASN A 1 148 ? 6.460 37.238 19.378 1.00 26.78 148 ASN A CA 1
ATOM 1139 C C . ASN A 1 148 ? 6.524 36.154 18.298 1.00 26.78 148 ASN A C 1
ATOM 1141 O O . ASN A 1 148 ? 5.591 35.950 17.528 1.00 26.78 148 ASN A O 1
ATOM 1145 N N . THR A 1 149 ? 7.652 35.448 18.289 1.00 30.50 149 THR A N 1
ATOM 1146 C CA . THR A 1 149 ? 7.774 34.074 17.803 1.00 30.50 149 THR A CA 1
ATOM 1147 C C . THR A 1 149 ? 6.872 33.196 18.668 1.00 30.50 149 THR A C 1
ATOM 1149 O O . THR A 1 149 ? 7.172 32.975 19.838 1.00 30.50 149 THR A O 1
ATOM 1152 N N . LEU A 1 150 ? 5.767 32.704 18.112 1.00 29.91 150 LEU A N 1
ATOM 1153 C CA . LEU A 1 150 ? 4.961 31.647 18.725 1.00 29.91 150 LEU A CA 1
ATOM 1154 C C . LEU A 1 150 ? 5.371 30.308 18.111 1.00 29.91 150 LEU A C 1
ATOM 1156 O O . LEU A 1 150 ? 4.693 29.729 17.271 1.00 29.91 150 LEU A O 1
ATOM 1160 N N . SER A 1 151 ? 6.546 29.851 18.536 1.00 35.00 151 SER A N 1
ATOM 1161 C CA . SER A 1 151 ? 6.910 28.441 18.536 1.00 35.00 151 SER A CA 1
ATOM 1162 C C . SER A 1 151 ? 6.061 27.729 19.592 1.00 35.00 151 SER A C 1
ATOM 1164 O O . SER A 1 151 ? 6.159 28.072 20.770 1.00 35.00 151 SER A O 1
ATOM 1166 N N . GLY A 1 152 ? 5.267 26.746 19.171 1.00 33.00 152 GLY A N 1
ATOM 1167 C CA . GLY A 1 152 ? 4.518 25.856 20.057 1.00 33.00 152 GLY A CA 1
ATOM 1168 C C . GLY A 1 152 ? 3.152 26.396 20.470 1.00 33.00 152 GLY A C 1
ATOM 1169 O O . GLY A 1 152 ? 3.021 26.995 21.530 1.00 33.00 152 GLY A O 1
ATOM 1170 N N . ASN A 1 153 ? 2.129 26.111 19.664 1.00 28.38 153 ASN A N 1
ATOM 1171 C CA . ASN A 1 153 ? 0.769 25.978 20.171 1.00 28.38 153 ASN A CA 1
ATOM 1172 C C . ASN A 1 153 ? 0.307 24.549 19.895 1.00 28.38 153 ASN A C 1
ATOM 1174 O O . ASN A 1 153 ? -0.033 24.183 18.774 1.00 28.38 153 ASN A O 1
ATOM 1178 N N . ASP A 1 154 ? 0.360 23.767 20.963 1.00 32.81 154 ASP A N 1
ATOM 1179 C CA . ASP A 1 154 ? -0.544 22.668 21.257 1.00 32.81 154 ASP A CA 1
ATOM 1180 C C . ASP A 1 154 ? -1.990 23.089 20.924 1.00 32.81 154 ASP A C 1
ATOM 1182 O O . ASP A 1 154 ? -2.527 24.021 21.527 1.00 32.81 154 ASP A O 1
ATOM 1186 N N . LEU A 1 155 ? -2.593 22.458 19.911 1.00 33.97 155 LEU A N 1
ATOM 1187 C CA . LEU A 1 155 ? -4.002 22.637 19.545 1.00 33.97 155 LEU A CA 1
ATOM 1188 C C . LEU A 1 155 ? -4.898 21.605 20.248 1.00 33.97 155 LEU A C 1
ATOM 1190 O O . LEU A 1 155 ? -5.938 21.215 19.716 1.00 33.97 155 LEU A O 1
ATOM 1194 N N . SER A 1 156 ? -4.557 21.184 21.469 1.00 35.53 156 SER A N 1
ATOM 1195 C CA . SER A 1 156 ? -5.546 20.575 22.354 1.00 35.53 156 SER A CA 1
ATOM 1196 C C . SER A 1 156 ? -6.562 21.644 22.788 1.00 35.53 156 SER A C 1
ATOM 1198 O O . SER A 1 156 ? -6.309 22.448 23.685 1.00 35.53 156 SER A O 1
ATOM 1200 N N . GLY A 1 157 ? -7.726 21.671 22.138 1.00 32.22 157 GLY A N 1
ATOM 1201 C CA . GLY A 1 157 ? -8.901 22.378 22.654 1.00 32.22 157 GLY A CA 1
ATOM 1202 C C . GLY A 1 157 ? -9.251 23.701 21.979 1.00 32.22 157 GLY A C 1
ATOM 1203 O O . GLY A 1 157 ? -9.424 24.709 22.658 1.00 32.22 157 GLY A O 1
ATOM 1204 N N . ASN A 1 158 ? -9.469 23.680 20.665 1.00 26.86 158 ASN A N 1
ATOM 1205 C CA . ASN A 1 158 ? -10.498 24.533 20.077 1.00 26.86 158 ASN A CA 1
ATOM 1206 C C . ASN A 1 158 ? -11.355 23.695 19.131 1.00 26.86 158 ASN A C 1
ATOM 1208 O O . ASN A 1 158 ? -10.895 23.278 18.070 1.00 26.86 158 ASN A O 1
ATOM 1212 N N . ASP A 1 159 ? -12.604 23.480 19.546 1.00 33.72 159 ASP A N 1
ATOM 1213 C CA . ASP A 1 159 ? -13.724 23.139 18.677 1.00 33.72 159 ASP A CA 1
ATOM 1214 C C . ASP A 1 159 ? -13.809 24.190 17.563 1.00 33.72 159 ASP A C 1
ATOM 1216 O O . ASP A 1 159 ? -14.488 25.211 17.683 1.00 33.72 159 ASP A O 1
ATOM 1220 N N . ILE A 1 160 ? -13.110 23.952 16.455 1.00 29.92 160 ILE A N 1
ATOM 1221 C CA . ILE A 1 160 ? -13.571 24.461 15.173 1.00 29.92 160 ILE A CA 1
ATOM 1222 C C . ILE A 1 160 ? -14.686 23.503 14.784 1.00 29.92 160 ILE A C 1
ATOM 1224 O O . ILE A 1 160 ? -14.450 22.453 14.188 1.00 29.92 160 ILE A O 1
ATOM 1228 N N . ILE A 1 161 ? -15.901 23.858 15.200 1.00 37.09 161 ILE A N 1
ATOM 1229 C CA . ILE A 1 161 ? -17.121 23.426 14.531 1.00 37.09 161 ILE A CA 1
ATOM 1230 C C . ILE A 1 161 ? -16.908 23.843 13.077 1.00 37.09 161 ILE A C 1
ATOM 1232 O O . ILE A 1 161 ? -17.022 25.022 12.743 1.00 37.09 161 ILE A O 1
ATOM 1236 N N . GLY A 1 162 ? -16.457 22.894 12.256 1.00 33.31 162 GLY A N 1
ATOM 1237 C CA . GLY A 1 162 ? -16.478 23.052 10.816 1.00 33.31 162 GLY A CA 1
ATOM 1238 C C . GLY A 1 162 ? -17.914 23.382 10.464 1.00 33.31 162 GLY A C 1
ATOM 1239 O O . GLY A 1 162 ? -18.826 22.679 10.904 1.00 33.31 162 GLY A O 1
ATOM 1240 N N . GLU A 1 163 ? -18.105 24.501 9.776 1.00 33.56 163 GLU A N 1
ATOM 1241 C CA . GLU A 1 163 ? -19.390 24.799 9.173 1.00 33.56 163 GLU A CA 1
ATOM 1242 C C . GLU A 1 163 ? -19.817 23.549 8.397 1.00 33.56 163 GLU A C 1
ATOM 1244 O O . GLU A 1 163 ? -19.051 23.019 7.586 1.00 33.56 163 GLU A O 1
ATOM 1249 N N . GLU A 1 164 ? -21.001 23.024 8.725 1.00 39.44 164 GLU A N 1
ATOM 1250 C CA . GLU A 1 164 ? -21.678 22.073 7.852 1.00 39.44 164 GLU A CA 1
ATOM 1251 C C . GLU A 1 164 ? -21.670 22.665 6.434 1.00 39.44 164 GLU A C 1
ATOM 1253 O O . GLU A 1 164 ? -21.821 23.887 6.296 1.00 39.44 164 GLU A O 1
ATOM 1258 N N . PRO A 1 165 ? -21.460 21.848 5.385 1.00 41.12 165 PRO A N 1
ATOM 1259 C CA . PRO A 1 165 ? -21.490 22.354 4.022 1.00 41.12 165 PRO A CA 1
ATOM 1260 C C . PRO A 1 165 ? -22.786 23.142 3.822 1.00 41.12 165 PRO A C 1
ATOM 1262 O O . PRO A 1 165 ? -23.857 22.710 4.254 1.00 41.12 165 PRO A O 1
ATOM 1265 N N . ALA A 1 166 ? -22.669 24.329 3.223 1.00 37.38 166 ALA A N 1
ATOM 1266 C CA . ALA A 1 166 ? -23.808 25.194 2.959 1.00 37.38 166 ALA A CA 1
ATOM 1267 C C . ALA A 1 166 ? -24.932 24.379 2.297 1.00 37.38 166 ALA A C 1
ATOM 1269 O O . ALA A 1 166 ? -24.681 23.667 1.323 1.00 37.38 166 ALA A O 1
ATOM 1270 N N . GLU A 1 167 ? -26.155 24.470 2.835 1.00 35.97 167 GLU A N 1
ATOM 1271 C CA . GLU A 1 167 ? -27.341 23.805 2.284 1.00 35.97 167 GLU A CA 1
ATOM 1272 C C . GLU A 1 167 ? -27.434 24.073 0.768 1.00 35.97 167 GLU A C 1
ATOM 1274 O O . GLU A 1 167 ? -27.797 25.175 0.350 1.00 35.97 167 GLU A O 1
ATOM 1279 N N . GLY A 1 168 ? -27.097 23.078 -0.063 1.00 38.16 168 GLY A N 1
ATOM 1280 C CA . GLY A 1 168 ? -27.265 23.173 -1.516 1.00 38.16 168 GLY A CA 1
ATOM 1281 C C . GLY A 1 168 ? -26.242 22.463 -2.405 1.00 38.16 168 GLY A C 1
ATOM 1282 O O . GLY A 1 168 ? -26.550 22.288 -3.582 1.00 38.16 168 GLY A O 1
ATOM 1283 N N . GLU A 1 169 ? -25.082 22.029 -1.904 1.00 39.53 169 GLU A N 1
ATOM 1284 C CA . GLU A 1 169 ? -24.190 21.139 -2.668 1.00 39.53 169 GLU A CA 1
ATOM 1285 C C . GLU A 1 169 ? -24.402 19.686 -2.227 1.00 39.53 169 GLU A C 1
ATOM 1287 O O . GLU A 1 169 ? -24.111 19.314 -1.090 1.00 39.53 169 GLU A O 1
ATOM 1292 N N . GLU A 1 170 ? -24.965 18.861 -3.116 1.00 37.53 170 GLU A N 1
ATOM 1293 C CA . GLU A 1 170 ? -25.065 17.414 -2.910 1.00 37.53 170 GLU A CA 1
ATOM 1294 C C . GLU A 1 170 ? -23.650 16.816 -2.915 1.00 37.53 170 GLU A C 1
ATOM 1296 O O . GLU A 1 170 ? -23.100 16.487 -3.964 1.00 37.53 170 GLU A O 1
ATOM 1301 N N . VAL A 1 171 ? -23.039 16.687 -1.735 1.00 48.97 171 VAL A N 1
ATOM 1302 C CA . VAL A 1 171 ? -21.879 15.808 -1.555 1.00 48.97 171 VAL A CA 1
ATOM 1303 C C . VAL A 1 171 ? -22.374 14.379 -1.808 1.00 48.97 171 VAL A C 1
ATOM 1305 O O . VAL A 1 171 ? -23.354 13.976 -1.169 1.00 48.97 171 VAL A O 1
ATOM 1308 N N . PRO A 1 172 ? -21.760 13.611 -2.728 1.00 52.47 172 PRO A N 1
ATOM 1309 C CA . PRO A 1 172 ? -22.151 12.225 -2.952 1.00 52.47 172 PRO A CA 1
ATOM 1310 C C . PRO A 1 172 ? -22.122 11.462 -1.623 1.00 52.47 172 PRO A C 1
ATOM 1312 O O . PRO A 1 172 ? -21.194 11.634 -0.831 1.00 52.47 172 PRO A O 1
ATOM 1315 N N . GLY A 1 173 ? -23.145 10.645 -1.359 1.00 56.78 173 GLY A N 1
ATOM 1316 C CA . GLY A 1 173 ? -23.152 9.782 -0.175 1.00 56.78 173 GLY A CA 1
ATOM 1317 C C . GLY A 1 173 ? -21.907 8.888 -0.137 1.00 56.78 173 GLY A C 1
ATOM 1318 O O . GLY A 1 173 ? -21.332 8.590 -1.180 1.00 56.78 173 GLY A O 1
ATOM 1319 N N . GLU A 1 174 ? -21.498 8.448 1.054 1.00 61.47 174 GLU A N 1
ATOM 1320 C CA . GLU A 1 174 ? -20.264 7.673 1.285 1.00 61.47 174 GLU A CA 1
ATOM 1321 C C . GLU A 1 174 ? -20.127 6.457 0.346 1.00 61.47 174 GLU A C 1
ATOM 1323 O O . GLU A 1 174 ? -19.046 6.192 -0.175 1.00 61.47 174 GLU A O 1
ATOM 1328 N N . ASP A 1 175 ? -21.239 5.789 0.024 1.00 64.38 175 ASP A N 1
ATOM 1329 C CA . ASP A 1 175 ? -21.262 4.670 -0.926 1.00 64.38 175 ASP A CA 1
ATOM 1330 C C . ASP A 1 175 ? -21.071 5.097 -2.388 1.00 64.38 175 ASP A C 1
ATOM 1332 O O . ASP A 1 175 ? -20.435 4.386 -3.157 1.00 64.38 175 ASP A O 1
ATOM 1336 N N . ALA A 1 176 ? -21.549 6.282 -2.776 1.00 68.38 176 ALA A N 1
ATOM 1337 C CA . ALA A 1 176 ? -21.330 6.818 -4.119 1.00 68.38 176 ALA A CA 1
ATOM 1338 C C . ALA A 1 176 ? -19.869 7.241 -4.342 1.00 68.38 176 ALA A C 1
ATOM 1340 O O . ALA A 1 176 ? -19.414 7.275 -5.480 1.00 68.38 176 ALA A O 1
ATOM 1341 N N . LEU A 1 177 ? -19.130 7.553 -3.271 1.00 75.81 177 LEU A N 1
ATOM 1342 C CA . LEU A 1 177 ? -17.708 7.880 -3.353 1.00 75.81 177 LEU A CA 1
ATOM 1343 C C . LEU A 1 177 ? -16.839 6.630 -3.558 1.00 75.81 177 LEU A C 1
ATOM 1345 O O . LEU A 1 177 ? -15.800 6.726 -4.212 1.00 75.81 177 LEU A O 1
ATOM 1349 N N . LYS A 1 178 ? -17.223 5.466 -3.014 1.00 74.38 178 LYS A N 1
ATOM 1350 C CA . LYS A 1 178 ? -16.433 4.217 -3.099 1.00 74.38 178 LYS A CA 1
ATOM 1351 C C . LYS A 1 178 ? -16.187 3.746 -4.535 1.00 74.38 178 LYS A C 1
ATOM 1353 O O . LYS A 1 178 ? -15.132 3.187 -4.799 1.00 74.38 178 LYS A O 1
ATOM 1358 N N . GLU A 1 179 ? -17.103 4.051 -5.449 1.00 83.25 179 GLU A N 1
ATOM 1359 C CA . GLU A 1 179 ? -16.998 3.689 -6.870 1.00 83.25 179 GLU A CA 1
ATOM 1360 C C . GLU A 1 179 ? -16.198 4.701 -7.710 1.00 83.25 179 GLU A C 1
ATOM 1362 O O . GLU A 1 179 ? -15.936 4.472 -8.890 1.00 83.25 179 GLU A O 1
ATOM 1367 N N . LEU A 1 180 ? -15.817 5.846 -7.133 1.00 89.31 180 LEU A N 1
ATOM 1368 C CA . LEU A 1 180 ? -15.082 6.876 -7.861 1.00 89.31 180 LEU A CA 1
ATOM 1369 C C . LEU A 1 180 ? -13.600 6.541 -7.969 1.00 89.31 180 LEU A C 1
ATOM 1371 O O . LEU A 1 180 ? -12.965 6.117 -7.006 1.00 89.31 180 LEU A O 1
ATOM 1375 N N . THR A 1 181 ? -13.019 6.858 -9.123 1.00 92.00 181 THR A N 1
ATOM 1376 C CA . THR A 1 181 ? -11.570 6.801 -9.316 1.00 92.00 181 THR A CA 1
ATOM 1377 C C . THR A 1 181 ? -10.866 7.894 -8.515 1.00 92.00 181 THR A C 1
ATOM 1379 O O . THR A 1 181 ? -11.441 8.945 -8.210 1.00 92.00 181 THR A O 1
ATOM 1382 N N . LEU A 1 182 ? -9.575 7.706 -8.242 1.00 92.50 182 LEU A N 1
ATOM 1383 C CA . LEU A 1 182 ? -8.737 8.720 -7.605 1.00 92.50 182 LEU A CA 1
ATOM 1384 C C . LEU A 1 182 ? -8.798 10.074 -8.334 1.00 92.50 182 LEU A C 1
ATOM 1386 O O . LEU A 1 182 ? -8.918 11.120 -7.699 1.00 92.50 182 LEU A O 1
ATOM 1390 N N . ALA A 1 183 ? -8.775 10.073 -9.671 1.00 89.69 183 ALA A N 1
ATOM 1391 C CA . ALA A 1 183 ? -8.871 11.301 -10.461 1.00 89.69 183 ALA A CA 1
ATOM 1392 C C . ALA A 1 183 ? -10.208 12.029 -10.236 1.00 89.69 183 ALA A C 1
ATOM 1394 O O . ALA A 1 183 ? -10.237 13.254 -10.110 1.00 89.69 183 ALA A O 1
ATOM 1395 N N . GLN A 1 184 ? -11.318 11.291 -10.140 1.00 90.81 184 GLN A N 1
ATOM 1396 C CA . GLN A 1 184 ? -12.629 11.858 -9.817 1.00 90.81 184 GLN A CA 1
ATOM 1397 C C . GLN A 1 184 ? -12.670 12.384 -8.376 1.00 90.81 184 GLN A C 1
ATOM 1399 O O . GLN A 1 184 ? -13.142 13.497 -8.147 1.00 90.81 184 GLN A O 1
ATOM 1404 N N . ARG A 1 185 ? -12.108 11.643 -7.415 1.00 91.94 185 ARG A N 1
ATOM 1405 C CA . ARG A 1 185 ? -12.013 12.054 -6.004 1.00 91.94 185 ARG A CA 1
ATOM 1406 C C . ARG A 1 185 ? -11.220 13.350 -5.827 1.00 91.94 185 ARG A C 1
ATOM 1408 O O . ARG A 1 185 ? -11.698 14.259 -5.153 1.00 91.94 185 ARG A O 1
ATOM 1415 N N . ARG A 1 186 ? -10.083 13.492 -6.516 1.00 90.69 186 ARG A N 1
ATOM 1416 C CA . ARG A 1 186 ? -9.266 14.722 -6.526 1.00 90.69 186 ARG A CA 1
ATOM 1417 C C . ARG A 1 186 ? -10.009 15.943 -7.070 1.00 90.69 186 ARG A C 1
ATOM 1419 O O . ARG A 1 186 ? -9.751 17.059 -6.628 1.00 90.69 186 ARG A O 1
ATOM 1426 N N . ARG A 1 187 ? -10.930 15.751 -8.026 1.00 89.94 187 ARG A N 1
ATOM 1427 C CA . ARG A 1 187 ? -11.779 16.835 -8.563 1.00 89.94 187 ARG A CA 1
ATOM 1428 C C . ARG A 1 187 ? -12.843 17.287 -7.557 1.00 89.94 187 ARG A C 1
ATOM 1430 O O . ARG A 1 187 ? -13.276 18.433 -7.631 1.00 89.94 187 ARG A O 1
ATOM 1437 N N . ILE A 1 188 ? -13.256 16.407 -6.643 1.00 90.75 188 ILE A N 1
ATOM 1438 C CA . ILE A 1 188 ? -14.211 16.721 -5.572 1.00 90.75 188 ILE A CA 1
ATOM 1439 C C . ILE A 1 188 ? -13.500 17.435 -4.422 1.00 90.75 188 ILE A C 1
ATOM 1441 O O . ILE A 1 188 ? -13.980 18.468 -3.958 1.00 90.75 188 ILE A O 1
ATOM 1445 N N . ARG A 1 189 ? -12.375 16.884 -3.948 1.00 93.06 189 ARG A N 1
ATOM 1446 C CA . ARG A 1 189 ? -11.673 17.399 -2.769 1.00 93.06 189 ARG A CA 1
ATOM 1447 C C . ARG A 1 189 ? -10.173 17.119 -2.818 1.00 93.06 189 ARG A C 1
ATOM 1449 O O . ARG A 1 189 ? -9.736 16.045 -3.230 1.00 93.06 189 ARG A O 1
ATOM 1456 N N . GLY A 1 190 ? -9.385 18.080 -2.335 1.00 94.69 190 GLY A N 1
ATOM 1457 C CA . GLY A 1 190 ? -7.952 17.889 -2.110 1.00 94.69 190 GLY A CA 1
ATOM 1458 C C . GLY A 1 190 ? -7.681 16.813 -1.054 1.00 94.69 190 GLY A C 1
ATOM 1459 O O . GLY A 1 190 ? -8.407 16.700 -0.065 1.00 94.69 190 GLY A O 1
ATOM 1460 N N . SER A 1 191 ? -6.621 16.038 -1.256 1.00 97.44 191 SER A N 1
ATOM 1461 C CA . SER A 1 191 ? -6.278 14.885 -0.417 1.00 97.44 191 SER A CA 1
ATOM 1462 C C . SER A 1 191 ? -6.034 15.250 1.050 1.00 97.44 191 SER A C 1
ATOM 1464 O O . SER A 1 191 ? -6.457 14.522 1.947 1.00 97.44 191 SER A O 1
ATOM 1466 N N . TYR A 1 192 ? -5.423 16.404 1.346 1.00 98.19 192 TYR A N 1
ATOM 1467 C CA . TYR A 1 192 ? -5.223 16.828 2.737 1.00 98.19 192 TYR A CA 1
ATOM 1468 C C . TYR A 1 192 ? -6.553 17.039 3.477 1.00 98.19 192 TYR A C 1
ATOM 1470 O O . TYR A 1 192 ? -6.709 16.627 4.628 1.00 98.19 192 TYR A O 1
ATOM 1478 N N . GLU A 1 193 ? -7.533 17.650 2.812 1.00 97.69 193 GLU A N 1
ATOM 1479 C CA . GLU A 1 193 ? -8.860 17.866 3.387 1.00 97.69 193 GLU A CA 1
ATOM 1480 C C . GLU A 1 193 ? -9.645 16.550 3.498 1.00 97.69 193 GLU A C 1
ATOM 1482 O O . GLU A 1 193 ? -10.266 16.304 4.534 1.00 97.69 193 GLU A O 1
ATOM 1487 N N . GLU A 1 194 ? -9.559 15.678 2.485 1.00 97.56 194 GLU A N 1
ATOM 1488 C CA . GLU A 1 194 ? -10.140 14.327 2.515 1.00 97.56 194 GLU A CA 1
ATOM 1489 C C . GLU A 1 194 ? -9.574 13.505 3.678 1.00 97.56 194 GLU A C 1
ATOM 1491 O O . GLU A 1 194 ? -10.331 12.935 4.458 1.00 97.56 194 GLU A O 1
ATOM 1496 N N . THR A 1 195 ? -8.254 13.532 3.869 1.00 98.38 195 THR A N 1
ATOM 1497 C CA . THR A 1 195 ? -7.555 12.841 4.962 1.00 98.38 195 THR A CA 1
ATOM 1498 C C . THR A 1 195 ? -8.068 13.296 6.330 1.00 98.38 195 THR A C 1
ATOM 1500 O O . THR A 1 195 ? -8.336 12.473 7.207 1.00 98.38 195 THR A O 1
ATOM 1503 N N . ILE A 1 196 ? -8.243 14.607 6.530 1.00 97.75 196 ILE A N 1
ATOM 1504 C CA . ILE A 1 196 ? -8.772 15.147 7.790 1.00 97.75 196 ILE A CA 1
ATOM 1505 C C . ILE A 1 196 ? -10.227 14.726 8.000 1.00 97.75 196 ILE A C 1
ATOM 1507 O O . ILE A 1 196 ? -10.604 14.377 9.123 1.00 97.75 196 ILE A O 1
ATOM 1511 N N . LEU A 1 197 ? -11.059 14.796 6.957 1.00 96.44 197 LEU A N 1
ATOM 1512 C CA . LEU A 1 197 ? -12.461 14.410 7.067 1.00 96.44 197 LEU A CA 1
ATOM 1513 C C . LEU A 1 197 ? -12.591 12.918 7.388 1.00 96.44 197 LEU A C 1
ATOM 1515 O O . LEU A 1 197 ? -13.294 12.566 8.337 1.00 96.44 197 LEU A O 1
ATOM 1519 N N . GLN A 1 198 ? -11.877 12.073 6.646 1.00 96.69 198 GLN A N 1
ATOM 1520 C CA . GLN A 1 198 ? -11.904 10.629 6.821 1.00 96.69 198 GLN A CA 1
ATOM 1521 C C . GLN A 1 198 ? -11.396 10.236 8.211 1.00 96.69 198 GLN A C 1
ATOM 1523 O O . GLN A 1 198 ? -12.072 9.479 8.893 1.00 96.69 198 GLN A O 1
ATOM 1528 N N . SER A 1 199 ? -10.316 10.844 8.718 1.00 96.50 199 SER A N 1
ATOM 1529 C CA . SER A 1 199 ? -9.845 10.582 10.092 1.00 96.50 199 SER A CA 1
ATOM 1530 C C . SER A 1 199 ? -10.891 10.922 11.158 1.00 96.50 199 SER A C 1
ATOM 1532 O O . SER A 1 199 ? -11.065 10.178 12.124 1.00 96.50 199 SER A O 1
ATOM 1534 N N . ARG A 1 200 ? -11.654 12.014 11.000 1.00 97.25 200 ARG A N 1
ATOM 1535 C CA . ARG A 1 200 ? -12.758 12.318 11.932 1.00 97.25 200 ARG A CA 1
ATOM 1536 C C . ARG A 1 200 ? -13.839 11.240 11.888 1.00 97.25 200 ARG A C 1
ATOM 1538 O O . ARG A 1 200 ? -14.365 10.874 12.940 1.00 97.25 200 ARG A O 1
ATOM 1545 N N . GLN A 1 201 ? -14.169 10.757 10.694 1.00 96.44 201 GLN A N 1
ATOM 1546 C CA . GLN A 1 201 ? -15.162 9.707 10.509 1.00 96.44 201 GLN A CA 1
ATOM 1547 C C . GLN A 1 201 ? -14.668 8.363 11.060 1.00 96.44 201 GLN A C 1
ATOM 1549 O O . GLN A 1 201 ? -15.397 7.710 11.801 1.00 96.44 201 GLN A O 1
ATOM 1554 N N . ASP A 1 202 ? -13.415 7.998 10.808 1.00 98.12 202 ASP A N 1
ATOM 1555 C CA . ASP A 1 202 ? -12.799 6.768 11.301 1.00 98.12 202 ASP A CA 1
ATOM 1556 C C . ASP A 1 202 ? -12.721 6.756 12.827 1.00 98.12 202 ASP A C 1
ATOM 1558 O O . ASP A 1 202 ? -13.164 5.802 13.463 1.00 98.12 202 ASP A O 1
ATOM 1562 N N . ARG A 1 203 ? -12.290 7.860 13.451 1.00 98.31 203 ARG A N 1
ATOM 1563 C CA . ARG A 1 203 ? -12.318 8.008 14.917 1.00 98.31 203 ARG A CA 1
ATOM 1564 C C . ARG A 1 203 ? -13.721 7.880 15.494 1.00 98.31 203 ARG A C 1
ATOM 1566 O O . ARG A 1 203 ? -13.888 7.330 16.581 1.00 98.31 203 ARG A O 1
ATOM 1573 N N . LYS A 1 204 ? -14.734 8.389 14.789 1.00 97.88 204 LYS A N 1
ATOM 1574 C CA . LYS A 1 204 ? -16.133 8.238 15.196 1.00 97.88 204 LYS A CA 1
ATOM 1575 C C . LYS A 1 204 ? -16.573 6.777 15.105 1.00 97.88 204 LYS A C 1
ATOM 1577 O O . LYS A 1 204 ? -17.166 6.300 16.066 1.00 97.88 204 LYS A O 1
ATOM 1582 N N . THR A 1 205 ? -16.251 6.076 14.017 1.00 97.00 205 THR A N 1
ATOM 1583 C CA . THR A 1 205 ? -16.497 4.632 13.874 1.00 97.00 205 THR A CA 1
ATOM 1584 C C . THR A 1 205 ? -15.826 3.852 15.002 1.00 97.00 205 THR A C 1
ATOM 1586 O O . THR A 1 205 ? -16.507 3.124 15.712 1.00 97.00 205 THR A O 1
ATOM 1589 N N . ILE A 1 206 ? -14.535 4.084 15.256 1.00 98.12 206 ILE A N 1
ATOM 1590 C CA . ILE A 1 206 ? -13.786 3.427 16.339 1.00 98.12 206 ILE A CA 1
ATOM 1591 C C . ILE A 1 206 ? -14.444 3.674 17.703 1.00 98.12 206 ILE A C 1
ATOM 1593 O O . ILE A 1 206 ? -14.620 2.747 18.488 1.00 98.12 206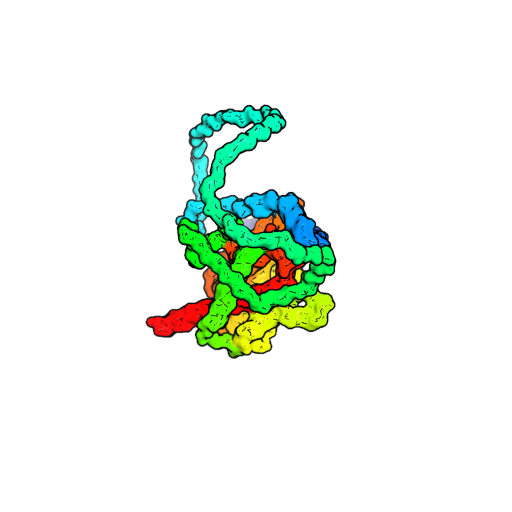 ILE A O 1
ATOM 1597 N N . ALA A 1 207 ? -14.844 4.914 17.996 1.00 97.50 207 ALA A N 1
ATOM 1598 C CA . ALA A 1 207 ? -15.464 5.262 19.275 1.00 97.50 207 ALA A CA 1
ATOM 1599 C C . ALA A 1 207 ? -16.882 4.691 19.457 1.00 97.50 207 ALA A C 1
ATOM 1601 O O . ALA A 1 207 ? -17.361 4.596 20.589 1.00 97.50 207 ALA A O 1
ATOM 1602 N N . GLN A 1 208 ? -17.574 4.379 18.359 1.00 96.25 208 GLN A N 1
ATOM 1603 C CA . GLN A 1 208 ? -18.943 3.860 18.354 1.00 96.25 208 GLN A CA 1
ATOM 1604 C C . GLN A 1 208 ? -19.009 2.342 18.182 1.00 96.25 208 GLN A C 1
ATOM 1606 O O . GLN A 1 208 ? -20.094 1.784 18.350 1.00 96.25 208 GLN A O 1
ATOM 1611 N N . ALA A 1 209 ? -17.878 1.701 17.886 1.00 94.44 209 ALA A N 1
ATOM 1612 C CA . ALA A 1 209 ? -17.815 0.284 17.596 1.00 94.44 209 ALA A CA 1
ATOM 1613 C C . ALA A 1 209 ? -18.318 -0.573 18.761 1.00 94.44 209 ALA A C 1
ATOM 1615 O O . ALA A 1 209 ? -18.069 -0.301 19.941 1.00 94.44 209 ALA A O 1
ATOM 1616 N N . THR A 1 210 ? -19.038 -1.627 18.401 1.00 94.06 210 THR A N 1
ATOM 1617 C CA . THR A 1 210 ? -19.667 -2.566 19.333 1.00 94.06 210 THR A CA 1
ATOM 1618 C C . THR A 1 210 ? -18.986 -3.931 19.353 1.00 94.06 210 THR A C 1
ATOM 1620 O O . THR A 1 210 ? -19.086 -4.638 20.359 1.00 94.06 210 THR A O 1
ATOM 1623 N N . VAL A 1 211 ? -18.249 -4.263 18.291 1.00 95.06 211 VAL A N 1
ATOM 1624 C CA . VAL A 1 211 ? -17.425 -5.473 18.190 1.00 95.06 211 VAL A CA 1
ATOM 1625 C C . VAL A 1 211 ? -16.134 -5.343 18.999 1.00 95.06 211 VAL A C 1
ATOM 1627 O O . VAL A 1 211 ? -15.496 -4.290 19.030 1.00 95.06 211 VAL A O 1
ATOM 1630 N N . ASP A 1 212 ? -15.725 -6.433 19.650 1.00 95.12 212 ASP A N 1
ATOM 1631 C CA . ASP A 1 212 ? -14.469 -6.510 20.405 1.00 95.12 212 ASP A CA 1
ATOM 1632 C C . ASP A 1 212 ? -13.429 -7.329 19.634 1.00 95.12 212 ASP A C 1
ATOM 1634 O O . ASP A 1 212 ? -13.503 -8.557 19.563 1.00 95.12 212 ASP A O 1
ATOM 1638 N N . LEU A 1 213 ? -12.434 -6.636 19.075 1.00 96.38 213 LEU A N 1
ATOM 1639 C CA . LEU A 1 213 ? -11.337 -7.240 18.314 1.00 96.38 213 LEU A CA 1
ATOM 1640 C C . LEU A 1 213 ? -10.047 -7.404 19.137 1.00 96.38 213 LEU A C 1
ATOM 1642 O O . LEU A 1 213 ? -9.025 -7.841 18.604 1.00 96.38 213 LEU A O 1
ATOM 1646 N N . SER A 1 214 ? -10.070 -7.105 20.442 1.00 97.06 214 SER A N 1
ATOM 1647 C CA . SER A 1 214 ? -8.872 -7.131 21.301 1.00 97.06 214 SER A CA 1
ATOM 1648 C C . SER A 1 214 ? -8.237 -8.522 21.437 1.00 97.06 214 SER A C 1
ATOM 1650 O O . SER A 1 214 ? -7.056 -8.650 21.771 1.00 97.06 214 SER A O 1
ATOM 1652 N N . GLY A 1 215 ? -9.010 -9.576 21.154 1.00 96.62 215 GLY A N 1
ATOM 1653 C CA . GLY A 1 215 ? -8.554 -10.963 21.155 1.00 96.62 215 GLY A CA 1
ATOM 1654 C C . GLY A 1 215 ? -7.798 -11.404 19.898 1.00 96.62 215 GLY A C 1
ATOM 1655 O O . GLY A 1 215 ? -7.156 -12.453 19.949 1.00 96.62 215 GLY A O 1
ATOM 1656 N N . LEU A 1 216 ? -7.849 -10.639 18.800 1.00 97.19 216 LEU A N 1
ATOM 1657 C CA . LEU A 1 216 ? -7.286 -11.058 17.514 1.00 97.19 216 LEU A CA 1
ATOM 1658 C C . LEU A 1 216 ? -5.755 -11.077 17.518 1.00 97.19 216 LEU A C 1
ATOM 1660 O O . LEU A 1 216 ? -5.097 -10.163 18.024 1.00 97.19 216 LEU A O 1
ATOM 1664 N N . LYS A 1 217 ? -5.185 -12.089 16.866 1.00 98.56 217 LYS A N 1
ATOM 1665 C CA . LYS A 1 217 ? -3.794 -12.122 16.413 1.00 98.56 217 LYS A CA 1
ATOM 1666 C C . LYS A 1 217 ? -3.737 -11.662 14.967 1.00 98.56 217 LYS A C 1
ATOM 1668 O O . LYS A 1 217 ? -4.269 -12.323 14.078 1.00 98.56 217 LYS A O 1
ATOM 1673 N N . ILE A 1 218 ? -3.069 -10.541 14.738 1.00 98.75 218 ILE A N 1
ATOM 1674 C CA . ILE A 1 218 ? -3.014 -9.873 13.441 1.00 98.75 218 ILE A CA 1
ATOM 1675 C C . ILE A 1 218 ? -1.611 -10.041 12.860 1.00 98.75 218 ILE A C 1
ATOM 1677 O O . ILE A 1 218 ? -0.619 -9.865 13.569 1.00 98.75 218 ILE A O 1
ATOM 1681 N N . ALA A 1 219 ? -1.501 -10.359 11.575 1.00 98.88 219 ALA A N 1
ATOM 1682 C CA . ALA A 1 219 ? -0.248 -10.276 10.834 1.00 98.88 219 ALA A CA 1
ATOM 1683 C C . ALA A 1 219 ? -0.389 -9.275 9.685 1.00 98.88 219 ALA A C 1
ATOM 1685 O O . ALA A 1 219 ? -1.284 -9.409 8.857 1.00 98.88 219 ALA A O 1
ATOM 1686 N N . CYS A 1 220 ? 0.511 -8.295 9.622 1.00 98.88 220 CYS A N 1
ATOM 1687 C CA . CYS A 1 220 ? 0.567 -7.325 8.531 1.00 98.88 220 CYS A CA 1
ATOM 1688 C C . CYS A 1 220 ? 1.752 -7.664 7.623 1.00 98.88 220 CYS A C 1
ATOM 1690 O O . CYS A 1 220 ? 2.903 -7.445 8.010 1.00 98.88 220 CYS A O 1
ATOM 1692 N N . LEU A 1 221 ? 1.480 -8.215 6.440 1.00 98.88 221 LEU A N 1
ATOM 1693 C CA . LEU A 1 221 ? 2.468 -8.485 5.396 1.00 98.88 221 LEU A CA 1
ATOM 1694 C C . LEU A 1 221 ? 2.568 -7.272 4.472 1.00 98.88 221 LEU A C 1
ATOM 1696 O O . LEU A 1 221 ? 1.568 -6.844 3.897 1.00 98.88 221 LEU A O 1
ATOM 1700 N N . GLY A 1 222 ? 3.775 -6.728 4.311 1.00 98.38 222 GLY A N 1
ATOM 1701 C CA . GLY A 1 222 ? 3.943 -5.548 3.478 1.00 98.38 222 GLY A CA 1
ATOM 1702 C C . GLY A 1 222 ? 5.383 -5.134 3.206 1.00 98.38 222 GLY A C 1
ATOM 1703 O O . GLY A 1 222 ? 6.344 -5.878 3.431 1.00 98.38 222 GLY A O 1
ATOM 1704 N N . ASP A 1 223 ? 5.511 -3.905 2.717 1.00 97.12 223 ASP A N 1
ATOM 1705 C CA . ASP A 1 223 ? 6.764 -3.284 2.296 1.00 97.12 223 ASP A CA 1
ATOM 1706 C C . ASP A 1 223 ? 7.317 -2.281 3.336 1.00 97.12 223 ASP A C 1
ATOM 1708 O O . ASP A 1 223 ? 7.139 -2.457 4.548 1.00 97.12 223 ASP A O 1
ATOM 1712 N N . SER A 1 224 ? 8.012 -1.233 2.878 1.00 96.62 224 SER A N 1
ATOM 1713 C CA . SER A 1 224 ? 8.572 -0.167 3.715 1.00 96.62 224 SER A CA 1
ATOM 1714 C C . SER A 1 224 ? 7.523 0.638 4.478 1.00 96.62 224 SER A C 1
ATOM 1716 O O . SER A 1 224 ? 7.841 1.131 5.561 1.00 96.62 224 SER A O 1
ATOM 1718 N N . ILE A 1 225 ? 6.298 0.772 3.957 1.00 98.25 225 ILE A N 1
ATOM 1719 C CA . ILE A 1 225 ? 5.205 1.471 4.652 1.00 98.25 225 ILE A CA 1
ATOM 1720 C C . ILE A 1 225 ? 4.766 0.639 5.860 1.00 98.25 225 ILE A C 1
ATOM 1722 O O . ILE A 1 225 ? 4.591 1.163 6.957 1.00 98.25 225 ILE A O 1
ATOM 1726 N N . THR A 1 226 ? 4.672 -0.682 5.692 1.00 98.75 226 THR A N 1
ATOM 1727 C CA . THR A 1 226 ? 4.356 -1.596 6.800 1.00 98.75 226 THR A CA 1
ATOM 1728 C C . THR A 1 226 ? 5.492 -1.661 7.816 1.00 98.75 226 THR A C 1
ATOM 1730 O O . THR A 1 226 ? 5.236 -1.658 9.018 1.00 98.75 226 THR A O 1
ATOM 1733 N N . GLU A 1 227 ? 6.751 -1.631 7.371 1.00 98.19 227 GLU A N 1
ATOM 1734 C CA . GLU A 1 227 ? 7.911 -1.594 8.271 1.00 98.19 227 GLU A CA 1
ATOM 1735 C C . GLU A 1 227 ? 8.010 -0.283 9.074 1.00 98.19 227 GLU A C 1
ATOM 1737 O O . GLU A 1 227 ? 8.521 -0.298 10.194 1.00 98.19 227 GLU A O 1
ATOM 1742 N N . ALA A 1 228 ? 7.523 0.831 8.516 1.00 98.00 228 ALA A N 1
ATOM 1743 C CA . ALA A 1 228 ? 7.886 2.203 8.881 1.00 98.00 228 ALA A CA 1
ATOM 1744 C C . ALA A 1 228 ? 9.368 2.536 8.629 1.00 98.00 228 ALA A C 1
ATOM 1746 O O . ALA A 1 228 ? 10.044 3.163 9.449 1.00 98.00 228 ALA A O 1
ATOM 1747 N N . ALA A 1 229 ? 9.888 2.102 7.477 1.00 95.25 229 ALA A N 1
ATOM 1748 C CA . ALA A 1 229 ? 11.317 2.137 7.162 1.00 95.25 229 ALA A CA 1
ATOM 1749 C C . ALA A 1 229 ? 11.927 3.551 7.180 1.00 95.25 229 ALA A C 1
ATOM 1751 O O . ALA A 1 229 ? 13.085 3.717 7.555 1.00 95.25 229 ALA A O 1
ATOM 1752 N N . ASN A 1 230 ? 11.167 4.589 6.826 1.00 94.56 230 ASN A N 1
ATOM 1753 C CA . ASN A 1 230 ? 11.647 5.975 6.857 1.00 94.56 230 ASN A CA 1
ATOM 1754 C C . ASN A 1 230 ? 11.960 6.475 8.280 1.00 94.56 230 ASN A C 1
ATOM 1756 O O . ASN A 1 230 ? 12.772 7.383 8.459 1.00 94.56 230 ASN A O 1
ATOM 1760 N N . LEU A 1 231 ? 11.362 5.858 9.301 1.00 97.00 231 LEU A N 1
ATOM 1761 C CA . LEU A 1 231 ? 11.608 6.181 10.701 1.00 97.00 231 LEU A CA 1
ATOM 1762 C C . LEU A 1 231 ? 12.778 5.380 11.287 1.00 97.00 231 LEU A C 1
ATOM 1764 O O . LEU A 1 231 ? 13.112 5.576 12.451 1.00 97.00 231 LEU A O 1
ATOM 1768 N N . SER A 1 232 ? 13.464 4.531 10.507 1.00 95.44 232 SER A N 1
ATOM 1769 C CA . SER A 1 232 ? 14.476 3.583 11.008 1.00 95.44 232 SER A CA 1
ATOM 1770 C C . SER A 1 232 ? 15.674 4.210 11.730 1.00 95.44 232 SER A C 1
ATOM 1772 O O . SER A 1 232 ? 16.466 3.501 12.349 1.00 95.44 232 SER A O 1
ATOM 1774 N N . SER A 1 233 ? 15.858 5.526 11.605 1.00 95.19 233 SER A N 1
ATOM 1775 C CA . SER A 1 233 ? 16.887 6.282 12.325 1.00 95.19 233 SER A CA 1
ATOM 1776 C C . SER A 1 233 ? 16.493 6.637 13.767 1.00 95.19 233 SER A C 1
ATOM 1778 O O . SER A 1 23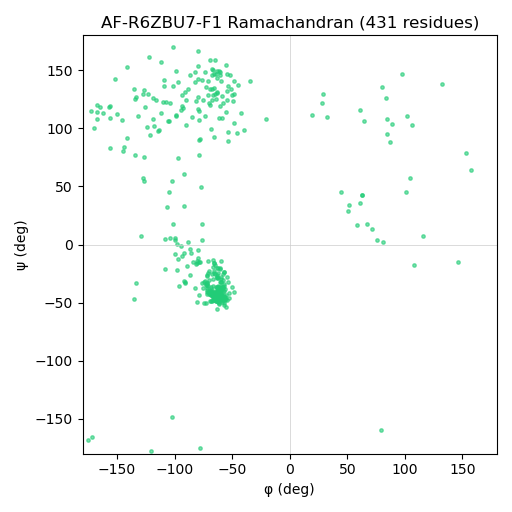3 ? 17.369 6.983 14.561 1.00 95.19 233 SER A O 1
ATOM 1780 N N . MET A 1 234 ? 15.207 6.541 14.113 1.00 95.75 234 MET A N 1
ATOM 1781 C CA . MET A 1 234 ? 14.681 6.785 15.454 1.00 95.75 234 MET A CA 1
ATOM 1782 C C . MET A 1 234 ? 14.854 5.553 16.350 1.00 95.75 234 MET A C 1
ATOM 1784 O O . MET A 1 234 ? 14.797 4.407 15.898 1.00 95.75 234 MET A O 1
ATOM 1788 N N . GLU A 1 235 ? 15.042 5.788 17.648 1.00 95.50 235 GLU A N 1
ATOM 1789 C CA . GLU A 1 235 ? 15.022 4.717 18.646 1.00 95.50 235 GLU A CA 1
ATOM 1790 C C . GLU A 1 235 ? 13.611 4.116 18.732 1.00 95.50 235 GLU A C 1
ATOM 1792 O O . GLU A 1 235 ? 12.616 4.843 18.733 1.00 95.50 235 GLU A O 1
ATOM 1797 N N . ASP A 1 236 ? 13.527 2.783 18.750 1.00 94.00 236 ASP A N 1
ATOM 1798 C CA . ASP A 1 236 ? 12.271 2.026 18.816 1.00 94.00 236 ASP A CA 1
ATOM 1799 C C . ASP A 1 236 ? 11.222 2.432 17.763 1.00 94.00 236 ASP A C 1
ATOM 1801 O O . ASP A 1 236 ? 10.019 2.361 18.002 1.00 94.00 236 ASP A O 1
ATOM 1805 N N . TYR A 1 237 ? 11.666 2.830 16.566 1.00 95.88 237 TYR A N 1
ATOM 1806 C CA . TYR A 1 237 ? 10.804 3.414 15.531 1.00 95.88 237 TYR A CA 1
ATOM 1807 C C . TYR A 1 237 ? 9.585 2.564 15.137 1.00 95.88 237 TYR A C 1
ATOM 1809 O O . TYR A 1 237 ? 8.554 3.100 14.737 1.00 95.88 237 TYR A O 1
ATOM 1817 N N . LYS A 1 238 ? 9.669 1.234 15.274 1.00 95.19 238 LYS A N 1
ATOM 1818 C CA . LYS A 1 238 ? 8.564 0.313 14.965 1.00 95.19 238 LYS A CA 1
ATOM 1819 C C . LYS A 1 238 ? 7.317 0.579 15.810 1.00 95.19 238 LYS A C 1
ATOM 1821 O O . LYS A 1 238 ? 6.221 0.202 15.392 1.00 95.19 238 LYS A O 1
ATOM 1826 N N . GLN A 1 239 ? 7.452 1.255 16.955 1.00 96.25 239 GLN A N 1
ATOM 1827 C CA . GLN A 1 239 ? 6.311 1.687 17.765 1.00 96.25 239 GLN A CA 1
ATOM 1828 C C . GLN A 1 239 ? 5.392 2.674 17.027 1.00 96.25 239 GLN A C 1
ATOM 1830 O O . GLN A 1 239 ? 4.210 2.759 17.333 1.00 96.25 239 GLN A O 1
ATOM 1835 N N . TYR A 1 240 ? 5.926 3.389 16.033 1.00 97.56 240 TYR A N 1
ATOM 1836 C CA . TYR A 1 240 ? 5.184 4.351 15.220 1.00 97.56 240 TYR A CA 1
ATOM 1837 C C . TYR A 1 240 ? 4.592 3.736 13.951 1.00 97.56 240 TYR A C 1
ATOM 1839 O O . TYR A 1 240 ? 3.857 4.414 13.249 1.00 97.56 240 TYR A O 1
ATOM 1847 N N . SER A 1 241 ? 4.907 2.477 13.632 1.00 98.38 241 SER A N 1
ATOM 1848 C CA . SER A 1 241 ? 4.360 1.817 12.444 1.00 98.38 241 SER A CA 1
ATOM 1849 C C . SER A 1 241 ? 2.845 1.627 12.557 1.00 98.38 241 SER A C 1
ATOM 1851 O O . SER A 1 241 ? 2.330 1.371 13.652 1.00 98.38 241 SER A O 1
ATOM 1853 N N . TYR A 1 242 ? 2.134 1.694 11.424 1.00 98.75 242 TYR A N 1
ATOM 1854 C CA . TYR A 1 242 ? 0.683 1.497 11.430 1.00 98.75 242 TYR A CA 1
ATOM 1855 C C . TYR A 1 242 ? 0.263 0.136 12.020 1.00 98.75 242 TYR A C 1
ATOM 1857 O O . TYR A 1 242 ? -0.750 0.120 12.710 1.00 98.75 242 TYR A O 1
ATOM 1865 N N . PRO A 1 243 ? 1.003 -0.992 11.864 1.00 98.75 243 PRO A N 1
ATOM 1866 C CA . PRO A 1 243 ? 0.629 -2.244 12.522 1.00 98.75 243 PRO A CA 1
ATOM 1867 C C . PRO A 1 243 ? 0.637 -2.137 14.050 1.00 98.75 243 PRO A C 1
ATOM 1869 O O . PRO A 1 243 ? -0.288 -2.611 14.707 1.00 98.75 243 PRO A O 1
ATOM 1872 N N . THR A 1 244 ? 1.646 -1.483 14.636 1.00 98.38 244 THR A N 1
ATOM 1873 C CA . THR A 1 244 ? 1.685 -1.288 16.094 1.00 98.38 244 THR A CA 1
ATOM 1874 C C . THR A 1 244 ? 0.528 -0.403 16.546 1.00 98.38 244 THR A C 1
ATOM 1876 O O . THR A 1 244 ? -0.196 -0.767 17.471 1.00 98.38 244 THR A O 1
ATOM 1879 N N . LYS A 1 245 ? 0.311 0.727 15.860 1.00 98.56 245 LYS A N 1
ATOM 1880 C CA . LYS A 1 245 ? -0.780 1.661 16.168 1.00 98.56 245 LYS A CA 1
ATOM 1881 C C . LYS A 1 245 ? -2.155 1.015 16.008 1.00 98.56 245 LYS A C 1
ATOM 1883 O O . LYS A 1 245 ? -3.023 1.218 16.848 1.00 98.56 245 LYS A O 1
ATOM 1888 N N . LEU A 1 246 ? -2.329 0.160 15.003 1.00 98.75 246 LEU A N 1
ATOM 1889 C CA . LEU A 1 246 ? -3.542 -0.627 14.797 1.00 98.75 246 LEU A CA 1
ATOM 1890 C C . LEU A 1 246 ? -3.824 -1.531 16.003 1.00 98.75 246 LEU A C 1
ATOM 1892 O O . LEU A 1 246 ? -4.949 -1.566 16.494 1.00 98.75 246 LEU A O 1
ATOM 1896 N N . GLY A 1 247 ? -2.800 -2.219 16.517 1.00 98.38 247 GLY A N 1
ATOM 1897 C CA . GLY A 1 247 ? -2.924 -3.029 17.730 1.00 98.38 247 GLY A CA 1
ATOM 1898 C C . GLY A 1 247 ? -3.329 -2.206 18.953 1.00 98.38 247 GLY A C 1
ATOM 1899 O O . GLY A 1 247 ? -4.235 -2.597 19.687 1.00 98.38 247 GLY A O 1
ATOM 1900 N N . GLU A 1 248 ? -2.712 -1.035 19.141 1.00 98.19 248 GLU A N 1
ATOM 1901 C CA . GLU A 1 248 ? -3.066 -0.096 20.215 1.00 98.19 248 GLU A CA 1
ATOM 1902 C C . GLU A 1 248 ? -4.536 0.347 20.130 1.00 98.19 248 GLU A C 1
ATOM 1904 O O . GLU A 1 248 ? -5.238 0.308 21.141 1.00 98.19 248 GLU A O 1
ATOM 1909 N N . ILE A 1 249 ? -5.010 0.710 18.932 1.00 98.44 249 ILE A N 1
ATOM 1910 C CA . ILE A 1 249 ? -6.386 1.168 18.684 1.00 98.44 249 ILE A CA 1
ATOM 1911 C C . ILE A 1 249 ? -7.401 0.043 18.922 1.00 98.44 249 ILE A C 1
ATOM 1913 O O . ILE A 1 249 ? -8.417 0.262 19.577 1.00 98.44 249 ILE A O 1
ATOM 1917 N N . LEU A 1 250 ? -7.120 -1.168 18.431 1.00 98.12 250 LEU A N 1
ATOM 1918 C CA . LEU A 1 250 ? -7.999 -2.333 18.590 1.00 98.12 250 LEU A CA 1
ATOM 1919 C C . LEU A 1 250 ? -7.875 -3.011 19.966 1.00 98.12 250 LEU A C 1
ATOM 1921 O O . LEU A 1 250 ? -8.596 -3.962 20.260 1.00 98.12 250 LEU A O 1
ATOM 1925 N N . GLY A 1 251 ? -6.947 -2.562 20.815 1.00 97.25 251 GLY A N 1
ATOM 1926 C CA . GLY A 1 251 ? -6.701 -3.146 22.132 1.00 97.25 251 GLY A CA 1
ATOM 1927 C C . GLY A 1 251 ? -6.025 -4.523 22.109 1.00 97.25 251 GLY A C 1
ATOM 1928 O O . GLY A 1 251 ? -5.977 -5.183 23.148 1.00 97.25 251 GLY A O 1
ATOM 1929 N N . THR A 1 252 ? -5.476 -4.962 20.970 1.00 94.88 252 THR A N 1
ATOM 1930 C CA . THR A 1 252 ? -4.704 -6.211 20.866 1.00 94.88 252 THR A CA 1
ATOM 1931 C C . THR A 1 252 ? -3.203 -5.947 20.961 1.00 94.88 252 THR A C 1
ATOM 1933 O O . THR A 1 252 ? -2.664 -5.000 20.396 1.00 94.88 252 THR A O 1
ATOM 1936 N N . GLN A 1 253 ? -2.490 -6.815 21.677 1.00 88.44 253 GLN A N 1
ATOM 1937 C CA . GLN A 1 253 ? -1.022 -6.796 21.741 1.00 88.44 253 GLN A CA 1
ATOM 1938 C C . GLN A 1 253 ? -0.384 -7.807 20.776 1.00 88.44 253 GLN A C 1
ATOM 1940 O O . GLN A 1 253 ? 0.837 -7.932 20.726 1.00 88.44 253 GLN A O 1
ATOM 1945 N N . ASN A 1 254 ? -1.196 -8.548 20.017 1.00 94.25 254 ASN A N 1
ATOM 1946 C CA . ASN A 1 254 ? -0.745 -9.646 19.169 1.00 94.25 254 ASN A CA 1
ATOM 1947 C C . ASN A 1 254 ? -0.675 -9.222 17.698 1.00 94.25 254 ASN A C 1
ATOM 1949 O O . ASN A 1 254 ? -1.287 -9.861 16.844 1.00 94.25 254 ASN A O 1
ATOM 1953 N N . VAL A 1 255 ? 0.059 -8.148 17.397 1.00 98.00 255 VAL A N 1
ATOM 1954 C CA . VAL A 1 255 ? 0.289 -7.715 16.011 1.00 98.00 255 VAL A CA 1
ATOM 1955 C C . VAL A 1 255 ? 1.702 -8.078 15.566 1.00 98.00 255 VAL A C 1
ATOM 1957 O O . VAL A 1 255 ? 2.692 -7.652 16.159 1.00 98.00 255 VAL A O 1
ATOM 1960 N N . THR A 1 256 ? 1.797 -8.864 14.497 1.00 98.38 256 THR A N 1
ATOM 1961 C CA . THR A 1 256 ? 3.057 -9.245 13.856 1.00 98.38 256 THR A CA 1
ATOM 1962 C C . THR A 1 256 ? 3.294 -8.351 12.646 1.00 98.38 256 THR A C 1
ATOM 1964 O O . THR A 1 256 ? 2.600 -8.459 11.637 1.00 98.38 256 THR A O 1
ATOM 1967 N N . ASN A 1 257 ? 4.292 -7.473 12.735 1.00 98.50 257 ASN A N 1
ATOM 1968 C CA . ASN A 1 257 ? 4.720 -6.639 11.617 1.00 98.50 257 ASN A CA 1
ATOM 1969 C C . ASN A 1 257 ? 5.718 -7.414 10.735 1.00 98.50 257 ASN A C 1
ATOM 1971 O O . ASN A 1 257 ? 6.857 -7.652 11.144 1.00 98.50 257 ASN A O 1
ATOM 1975 N N . LEU A 1 258 ? 5.281 -7.791 9.532 1.00 98.50 258 LEU A N 1
ATOM 1976 C CA . LEU A 1 258 ? 6.073 -8.457 8.494 1.00 98.50 258 LEU A CA 1
ATOM 1977 C C . LEU A 1 258 ? 6.394 -7.488 7.339 1.00 98.50 258 LEU A C 1
ATOM 1979 O O . LEU A 1 258 ? 6.492 -7.900 6.183 1.00 98.50 258 LEU A O 1
ATOM 1983 N N . GLY A 1 259 ? 6.566 -6.199 7.629 1.00 98.12 259 GLY A N 1
ATOM 1984 C CA . GLY A 1 259 ? 7.070 -5.213 6.678 1.00 98.12 259 GLY A CA 1
ATOM 1985 C C . GLY A 1 259 ? 8.567 -5.380 6.408 1.00 98.12 259 GLY A C 1
ATOM 1986 O O . GLY A 1 259 ? 9.345 -5.555 7.349 1.00 98.12 259 GLY A O 1
ATOM 1987 N N . ILE A 1 260 ? 8.978 -5.313 5.137 1.00 96.69 260 ILE A N 1
ATOM 1988 C CA . ILE A 1 260 ? 10.396 -5.198 4.743 1.00 96.69 260 ILE A CA 1
ATOM 1989 C C . ILE A 1 260 ? 10.558 -4.118 3.674 1.00 96.69 260 ILE A C 1
ATOM 1991 O O . ILE A 1 260 ? 9.932 -4.163 2.615 1.00 96.69 260 ILE A O 1
ATOM 1995 N N . GLY A 1 261 ? 11.463 -3.176 3.917 1.00 93.44 261 GLY A N 1
ATOM 1996 C CA . GLY A 1 261 ? 11.738 -2.062 3.029 1.00 93.44 261 GLY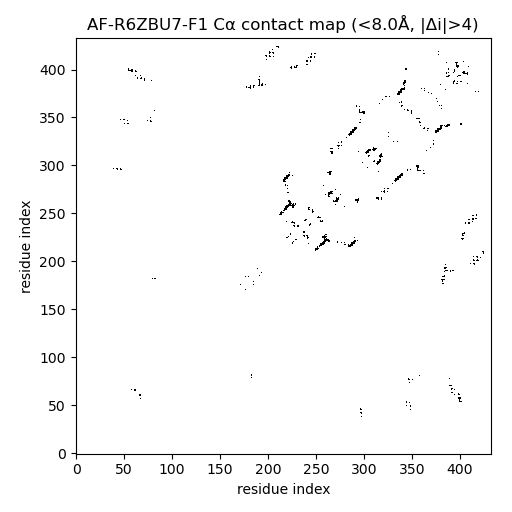 A CA 1
ATOM 1997 C C . GLY A 1 261 ? 12.188 -2.483 1.634 1.00 93.44 261 GLY A C 1
ATOM 1998 O O . GLY A 1 261 ? 13.127 -3.260 1.463 1.00 93.44 261 GLY A O 1
ATOM 1999 N N . GLY A 1 262 ? 11.513 -1.938 0.619 1.00 89.12 262 GLY A N 1
ATOM 2000 C CA . GLY A 1 262 ? 11.761 -2.247 -0.792 1.00 89.12 262 GLY A CA 1
ATOM 2001 C C . GLY A 1 262 ? 11.219 -3.600 -1.267 1.00 89.12 262 GLY A C 1
ATOM 2002 O O . GLY A 1 262 ? 11.454 -3.958 -2.420 1.00 89.12 262 GLY A O 1
ATOM 2003 N N . SER A 1 263 ? 10.514 -4.347 -0.410 1.00 94.81 263 SER A N 1
ATOM 2004 C CA . SER A 1 263 ? 9.826 -5.585 -0.788 1.00 94.81 263 SER A CA 1
ATOM 2005 C C . SER A 1 263 ? 8.657 -5.297 -1.742 1.00 94.81 263 SER A C 1
ATOM 2007 O O . SER A 1 263 ? 8.005 -4.259 -1.652 1.00 94.81 263 SER A O 1
ATOM 2009 N N . SER A 1 264 ? 8.411 -6.214 -2.673 1.00 94.69 264 SER A N 1
ATOM 2010 C CA . SER A 1 264 ? 7.345 -6.146 -3.686 1.00 94.69 264 SER A CA 1
ATOM 2011 C C . SER A 1 264 ? 6.439 -7.367 -3.554 1.00 94.69 264 SER A C 1
ATOM 2013 O O . SER A 1 264 ? 6.840 -8.366 -2.948 1.00 94.69 264 SER A O 1
ATOM 2015 N N . ILE A 1 265 ? 5.227 -7.297 -4.102 1.00 96.44 265 ILE A N 1
ATOM 2016 C CA . ILE A 1 265 ? 4.315 -8.444 -4.130 1.00 96.44 265 ILE A CA 1
ATOM 2017 C C . ILE A 1 265 ? 4.938 -9.560 -4.970 1.00 96.44 265 ILE A C 1
ATOM 2019 O O . ILE A 1 265 ? 5.123 -10.680 -4.481 1.00 96.44 265 ILE A O 1
ATOM 2023 N N . GLY A 1 266 ? 5.281 -9.226 -6.215 1.00 93.19 266 GLY A N 1
ATOM 2024 C CA . GLY A 1 266 ? 5.872 -10.141 -7.176 1.00 93.19 266 GLY A CA 1
ATOM 2025 C C . GLY A 1 266 ? 7.366 -10.360 -6.967 1.00 93.19 266 GLY A C 1
ATOM 2026 O O . GLY A 1 266 ? 8.060 -9.612 -6.277 1.00 93.19 266 GLY A O 1
ATOM 2027 N N . ARG A 1 267 ? 7.904 -11.388 -7.625 1.00 90.50 267 ARG A N 1
ATOM 2028 C CA . ARG A 1 267 ? 9.325 -11.781 -7.617 1.00 90.50 267 ARG A CA 1
ATOM 2029 C C . ARG A 1 267 ? 10.162 -10.883 -8.510 1.00 90.50 267 ARG A C 1
ATOM 2031 O O . ARG A 1 267 ? 10.951 -11.347 -9.344 1.00 90.50 267 ARG A O 1
ATOM 2038 N N . TYR A 1 268 ? 9.990 -9.585 -8.331 1.00 76.62 268 TYR A N 1
ATOM 2039 C CA . TYR A 1 268 ? 10.862 -8.583 -8.899 1.00 76.62 268 TYR A CA 1
ATOM 2040 C C . TYR A 1 268 ? 12.185 -8.598 -8.135 1.00 76.62 268 TYR A C 1
ATOM 2042 O O . TYR A 1 268 ? 13.241 -8.740 -8.756 1.00 76.62 268 TYR A O 1
ATOM 2050 N N . TRP A 1 269 ? 12.117 -8.544 -6.799 1.00 72.00 269 TRP A N 1
ATOM 2051 C CA . TRP A 1 269 ? 13.278 -8.438 -5.912 1.00 72.00 269 TRP A CA 1
ATOM 2052 C C . TRP A 1 269 ? 13.426 -9.584 -4.918 1.00 72.00 269 TRP A C 1
ATOM 2054 O O . TRP A 1 269 ? 12.683 -10.564 -4.931 1.00 72.00 269 TRP A O 1
ATOM 2064 N N . ASP A 1 270 ? 14.460 -9.458 -4.085 1.00 77.50 270 ASP A N 1
ATOM 2065 C CA . ASP A 1 270 ? 14.598 -10.283 -2.896 1.00 77.50 270 ASP A CA 1
ATOM 2066 C C . ASP A 1 270 ? 13.410 -10.034 -1.959 1.00 77.50 270 ASP A C 1
ATOM 2068 O O . ASP A 1 270 ? 12.871 -8.925 -1.900 1.00 77.50 270 ASP A O 1
ATOM 2072 N N . HIS A 1 271 ? 13.028 -11.066 -1.212 1.00 90.69 271 HIS A N 1
ATOM 2073 C CA . HIS A 1 271 ? 11.989 -10.975 -0.185 1.00 90.69 271 HIS A CA 1
ATOM 2074 C C . HIS A 1 271 ? 10.596 -10.601 -0.728 1.00 90.69 271 HIS A C 1
ATOM 2076 O O . HIS A 1 271 ? 9.911 -9.789 -0.111 1.00 90.69 271 HIS A O 1
ATOM 2082 N N . ALA A 1 272 ? 10.164 -11.176 -1.854 1.00 95.81 272 ALA A N 1
ATOM 2083 C CA . ALA A 1 272 ? 8.819 -10.968 -2.399 1.00 95.81 272 ALA A CA 1
ATOM 2084 C C . ALA A 1 272 ? 7.712 -11.490 -1.464 1.00 95.81 272 ALA A C 1
ATOM 2086 O O . ALA A 1 272 ? 7.911 -12.479 -0.750 1.00 95.81 272 ALA A O 1
ATOM 2087 N N . PHE A 1 273 ? 6.531 -10.864 -1.478 1.00 98.12 273 PHE A N 1
ATOM 2088 C CA . PHE A 1 273 ? 5.420 -11.262 -0.600 1.00 98.12 273 PHE A CA 1
ATOM 2089 C C . PHE A 1 273 ? 4.963 -12.689 -0.910 1.00 98.12 273 PHE A C 1
ATOM 2091 O O . PHE A 1 273 ? 4.732 -13.468 0.014 1.00 98.12 273 PHE A O 1
ATOM 2098 N N . VAL A 1 274 ? 4.904 -13.042 -2.201 1.00 97.88 274 VAL A N 1
ATOM 2099 C CA . VAL A 1 274 ? 4.549 -14.387 -2.685 1.00 97.88 274 VAL A CA 1
ATOM 2100 C C . VAL A 1 274 ? 5.450 -15.494 -2.128 1.00 97.88 274 VAL A C 1
ATOM 2102 O O . VAL A 1 274 ? 5.018 -16.634 -2.005 1.00 97.88 274 VAL A O 1
ATOM 2105 N N . ASP A 1 275 ? 6.675 -15.175 -1.708 1.00 97.31 275 ASP A N 1
ATOM 2106 C CA . ASP A 1 275 ? 7.557 -16.142 -1.048 1.00 97.31 275 ASP A CA 1
ATOM 2107 C C . ASP A 1 275 ? 7.471 -16.027 0.485 1.00 97.31 275 ASP A C 1
ATOM 2109 O O . ASP A 1 275 ? 7.526 -17.026 1.204 1.00 97.31 275 ASP A O 1
ATOM 2113 N N . ARG A 1 276 ? 7.302 -14.804 0.999 1.00 97.81 276 ARG A N 1
ATOM 2114 C CA . ARG A 1 276 ? 7.348 -14.486 2.432 1.00 97.81 276 ARG A CA 1
ATOM 2115 C C . ARG A 1 276 ? 6.062 -14.711 3.202 1.00 97.81 276 ARG A C 1
ATOM 2117 O O . ARG A 1 276 ? 6.120 -14.761 4.427 1.00 97.81 276 ARG A O 1
ATOM 2124 N N . TYR A 1 277 ? 4.917 -14.873 2.545 1.00 98.38 277 TYR A N 1
ATOM 2125 C CA . TYR A 1 277 ? 3.663 -15.134 3.260 1.00 98.38 277 TYR A CA 1
ATOM 2126 C C . TYR A 1 277 ? 3.749 -16.389 4.148 1.00 98.38 277 TYR A C 1
ATOM 2128 O O . TYR A 1 277 ? 3.058 -16.483 5.153 1.00 98.38 277 TYR A O 1
ATOM 2136 N N . GLN A 1 278 ? 4.654 -17.321 3.831 1.00 97.12 278 GLN A N 1
ATOM 2137 C CA . GLN A 1 278 ? 4.933 -18.519 4.629 1.00 97.12 278 GLN A CA 1
ATOM 2138 C C . GLN A 1 278 ? 5.541 -18.211 6.013 1.00 97.12 278 GLN A C 1
ATOM 2140 O O . GLN A 1 278 ? 5.583 -19.084 6.878 1.00 97.12 278 GLN A O 1
ATOM 2145 N N . GLU A 1 279 ? 6.039 -16.989 6.229 1.00 97.75 279 GLU A N 1
ATOM 2146 C CA . GLU A 1 279 ? 6.554 -16.509 7.517 1.00 97.75 279 GLU A CA 1
ATOM 2147 C C . GLU A 1 279 ? 5.429 -16.074 8.472 1.00 97.75 279 GLU A C 1
ATOM 2149 O O . GLU A 1 279 ? 5.690 -15.853 9.658 1.00 97.75 279 GLU A O 1
ATOM 2154 N N . ILE A 1 280 ? 4.186 -15.955 7.984 1.00 98.62 280 ILE A N 1
ATOM 2155 C CA . ILE A 1 280 ? 3.029 -15.592 8.806 1.00 98.62 280 ILE A CA 1
ATOM 2156 C C . ILE A 1 280 ? 2.799 -16.683 9.870 1.00 98.62 280 ILE A C 1
ATOM 2158 O O . ILE A 1 280 ? 2.755 -17.873 9.528 1.00 98.62 280 ILE A O 1
ATOM 2162 N N . PRO A 1 281 ? 2.635 -16.321 11.159 1.00 98.31 281 PRO A N 1
ATOM 2163 C CA . PRO A 1 281 ? 2.326 -17.287 12.209 1.00 98.31 281 PRO A CA 1
ATOM 2164 C C . PRO A 1 281 ? 1.077 -18.119 11.884 1.00 98.31 281 PRO A C 1
ATOM 2166 O O . PRO A 1 281 ? 0.035 -17.593 11.514 1.00 98.31 281 PRO A O 1
ATOM 2169 N N . ALA A 1 282 ? 1.169 -19.441 12.039 1.00 96.44 282 ALA A N 1
ATOM 2170 C CA . ALA A 1 282 ? 0.086 -20.359 11.670 1.00 96.44 282 ALA A CA 1
ATOM 2171 C C . ALA A 1 282 ? -1.198 -20.188 12.507 1.00 96.44 282 ALA A C 1
ATOM 2173 O O . ALA A 1 282 ? -2.245 -20.699 12.126 1.00 96.44 282 ALA A O 1
ATOM 2174 N N . ASP A 1 283 ? -1.110 -19.526 13.662 1.00 96.62 283 ASP A N 1
ATOM 2175 C CA . ASP A 1 283 ? -2.225 -19.241 14.562 1.00 96.62 283 ASP A CA 1
ATOM 2176 C C . ASP A 1 283 ? -2.744 -17.798 14.449 1.00 96.62 283 ASP A C 1
ATOM 2178 O O . ASP A 1 283 ? -3.403 -17.330 15.375 1.00 96.62 283 ASP A O 1
ATOM 2182 N N . THR A 1 284 ? -2.419 -17.093 13.361 1.00 98.44 284 THR A N 1
ATOM 2183 C CA . THR A 1 284 ? -2.959 -15.767 13.034 1.00 98.44 284 THR A CA 1
ATOM 2184 C C . THR A 1 284 ? -4.455 -15.844 12.713 1.00 98.44 284 THR A C 1
ATOM 2186 O O . THR A 1 284 ? -4.875 -16.687 11.925 1.00 98.44 284 THR A O 1
ATOM 2189 N N . ASP A 1 285 ? -5.241 -14.927 13.284 1.00 98.50 285 ASP A N 1
ATOM 2190 C CA . ASP A 1 285 ? -6.690 -14.820 13.060 1.00 98.50 285 ASP A CA 1
ATOM 2191 C C . ASP A 1 285 ? -7.021 -13.875 11.889 1.00 98.50 285 ASP A C 1
ATOM 2193 O O . ASP A 1 285 ? -7.992 -14.084 11.166 1.00 98.50 285 ASP A O 1
ATOM 2197 N N . LEU A 1 286 ? -6.206 -12.831 11.692 1.00 98.75 286 LEU A N 1
ATOM 2198 C CA . LEU A 1 286 ? -6.378 -11.819 10.647 1.00 98.75 286 LEU A CA 1
ATOM 2199 C C . LEU A 1 286 ? -5.049 -11.527 9.940 1.00 98.75 286 LEU A C 1
ATOM 2201 O O . LEU A 1 286 ? -4.067 -11.147 10.579 1.00 98.75 286 LEU A O 1
ATOM 2205 N N . ILE A 1 287 ? -5.033 -11.647 8.616 1.00 98.94 287 ILE A N 1
ATOM 2206 C CA . ILE A 1 287 ? -3.902 -11.294 7.758 1.00 98.94 287 ILE A CA 1
ATOM 2207 C C . ILE A 1 287 ? -4.275 -10.057 6.943 1.00 98.94 287 ILE A C 1
ATOM 2209 O O . ILE A 1 287 ? -5.249 -10.077 6.193 1.00 98.94 287 ILE A O 1
ATOM 2213 N N . ILE A 1 288 ? -3.475 -9.000 7.065 1.00 98.88 288 ILE A N 1
ATOM 2214 C CA . ILE A 1 288 ? -3.572 -7.791 6.244 1.00 98.88 288 ILE A CA 1
ATOM 2215 C C . ILE A 1 288 ? -2.388 -7.788 5.282 1.00 98.88 288 ILE A C 1
ATOM 2217 O O . ILE A 1 288 ? -1.236 -7.842 5.717 1.00 98.88 288 ILE A O 1
ATOM 2221 N N . VAL A 1 289 ? -2.663 -7.727 3.982 1.00 98.94 289 VAL A N 1
ATOM 2222 C CA . VAL A 1 289 ? -1.643 -7.645 2.932 1.00 98.94 289 VAL A CA 1
ATOM 2223 C C . VAL A 1 289 ? -1.720 -6.272 2.276 1.00 98.94 289 VAL A C 1
ATOM 2225 O O . VAL A 1 289 ? -2.702 -5.969 1.606 1.00 98.94 289 VAL A O 1
ATOM 2228 N N . MET A 1 290 ? -0.686 -5.446 2.442 1.00 98.56 290 MET A N 1
ATOM 2229 C CA . MET A 1 290 ? -0.605 -4.110 1.836 1.00 98.56 290 MET A CA 1
ATOM 2230 C C . MET A 1 290 ? 0.691 -3.973 1.035 1.00 98.56 290 MET A C 1
ATOM 2232 O O . MET A 1 290 ? 1.786 -4.054 1.597 1.00 98.56 290 MET A O 1
ATOM 2236 N N . GLY A 1 291 ? 0.583 -3.740 -0.273 1.00 95.31 291 GLY A N 1
ATOM 2237 C CA . GLY A 1 291 ? 1.746 -3.581 -1.148 1.00 95.31 291 GLY A CA 1
ATOM 2238 C C . GLY A 1 291 ? 1.383 -3.207 -2.581 1.00 95.31 291 GLY A C 1
ATOM 2239 O O . GLY A 1 291 ? 0.250 -2.841 -2.871 1.00 95.31 291 GLY A O 1
ATOM 2240 N N . GLY A 1 292 ? 2.365 -3.291 -3.479 1.00 94.31 292 GLY A N 1
ATOM 2241 C CA . GLY A 1 292 ? 2.237 -2.919 -4.894 1.00 94.31 292 GLY A CA 1
ATOM 2242 C C . GLY A 1 292 ? 2.975 -1.628 -5.264 1.00 94.31 292 GLY A C 1
ATOM 2243 O O . GLY A 1 292 ? 3.288 -1.416 -6.432 1.00 94.31 292 GLY A O 1
ATOM 2244 N N . THR A 1 293 ? 3.337 -0.784 -4.290 1.00 93.19 293 THR A N 1
ATOM 2245 C CA . THR A 1 293 ? 4.109 0.449 -4.540 1.00 93.19 293 THR A CA 1
ATOM 2246 C C . THR A 1 293 ? 5.442 0.146 -5.228 1.00 93.19 293 THR A C 1
ATOM 2248 O O . THR A 1 293 ? 5.775 0.757 -6.242 1.00 93.19 293 THR A O 1
ATOM 2251 N N . ASN A 1 294 ? 6.190 -0.836 -4.713 1.00 93.00 294 ASN A N 1
ATOM 2252 C CA . ASN A 1 294 ? 7.496 -1.197 -5.268 1.00 93.00 294 ASN A CA 1
ATOM 2253 C C . ASN A 1 294 ? 7.394 -1.934 -6.611 1.00 93.00 294 ASN A C 1
ATOM 2255 O O . ASN A 1 294 ? 8.249 -1.719 -7.469 1.00 93.00 294 ASN A O 1
ATOM 2259 N N . ASP A 1 295 ? 6.357 -2.754 -6.810 1.00 93.31 295 ASP A N 1
ATOM 2260 C CA . ASP A 1 295 ? 6.053 -3.393 -8.095 1.00 93.31 295 ASP A CA 1
ATOM 2261 C C . ASP A 1 295 ? 5.832 -2.325 -9.179 1.00 93.31 295 ASP A C 1
ATOM 2263 O O . ASP A 1 295 ? 6.408 -2.399 -10.267 1.00 93.31 295 ASP A O 1
ATOM 2267 N N . GLY A 1 296 ? 5.080 -1.270 -8.842 1.00 90.31 296 GLY A N 1
ATOM 2268 C CA . GLY A 1 296 ? 4.774 -0.159 -9.738 1.00 90.31 296 GLY A CA 1
ATOM 2269 C C . GLY A 1 296 ? 6.007 0.559 -10.291 1.00 90.31 296 GLY A C 1
ATOM 2270 O O . GLY A 1 296 ? 6.001 0.949 -11.458 1.00 90.31 296 GLY A O 1
ATOM 2271 N N . PHE A 1 297 ? 7.090 0.699 -9.519 1.00 88.44 297 PHE A N 1
ATOM 2272 C CA . PHE A 1 297 ? 8.294 1.421 -9.966 1.00 88.44 297 PHE A CA 1
ATOM 2273 C C . PHE A 1 297 ? 9.047 0.745 -11.121 1.00 88.44 297 PHE A C 1
ATOM 2275 O O . PHE A 1 297 ? 9.899 1.369 -11.754 1.00 88.44 297 PHE A O 1
ATOM 2282 N N . CYS A 1 298 ? 8.741 -0.513 -11.420 1.00 84.31 298 CYS A N 1
ATOM 2283 C CA . CYS A 1 298 ? 9.343 -1.258 -12.520 1.00 84.31 298 CYS A CA 1
ATOM 2284 C C . CYS A 1 298 ? 8.322 -1.936 -13.435 1.00 84.31 298 CYS A C 1
ATOM 2286 O O . CYS A 1 298 ? 8.722 -2.701 -14.310 1.00 84.31 298 CYS A O 1
ATOM 2288 N N . LEU A 1 299 ? 7.026 -1.672 -13.248 1.00 87.56 299 LEU A N 1
ATOM 2289 C CA . LEU A 1 299 ? 5.979 -2.415 -13.929 1.00 87.56 299 LEU A CA 1
ATOM 2290 C C . LEU A 1 299 ? 5.873 -2.036 -15.410 1.00 87.56 299 LEU A C 1
ATOM 2292 O O . LEU A 1 299 ? 5.407 -0.954 -15.770 1.00 87.56 299 LEU A O 1
ATOM 2296 N N . THR A 1 300 ? 6.259 -2.969 -16.271 1.00 89.44 300 THR A N 1
ATOM 2297 C CA . THR A 1 300 ? 6.000 -2.930 -17.715 1.00 89.44 300 THR A CA 1
ATOM 2298 C C . THR A 1 300 ? 4.833 -3.849 -18.086 1.00 89.44 300 THR A C 1
ATOM 2300 O O . THR A 1 300 ? 4.409 -4.677 -17.283 1.00 89.44 300 THR A O 1
ATOM 2303 N N . ASN A 1 301 ? 4.338 -3.775 -19.327 1.00 88.44 301 ASN A N 1
ATOM 2304 C CA . ASN A 1 301 ? 3.323 -4.723 -19.820 1.00 88.44 301 ASN A CA 1
ATOM 2305 C C . ASN A 1 301 ? 3.775 -6.194 -19.743 1.00 88.44 301 ASN A C 1
ATOM 2307 O O . ASN A 1 301 ? 2.968 -7.072 -19.459 1.00 88.44 301 ASN A O 1
ATOM 2311 N N . GLU A 1 302 ? 5.054 -6.483 -20.001 1.00 88.31 302 GLU A N 1
ATOM 2312 C CA . GLU A 1 302 ? 5.571 -7.858 -19.933 1.00 88.31 302 GLU A CA 1
ATOM 2313 C C . GLU A 1 302 ? 5.674 -8.354 -18.486 1.00 88.31 302 GLU A C 1
ATOM 2315 O O . GLU A 1 302 ? 5.439 -9.532 -18.198 1.00 88.31 302 GLU A O 1
ATOM 2320 N N . ASP A 1 303 ? 6.006 -7.433 -17.584 1.00 90.69 303 ASP A N 1
ATOM 2321 C CA . ASP A 1 303 ? 6.097 -7.678 -16.154 1.00 90.69 303 ASP A CA 1
ATOM 2322 C C . ASP A 1 303 ? 4.724 -7.831 -15.502 1.00 90.69 303 ASP A C 1
ATOM 2324 O O . ASP A 1 303 ? 4.611 -8.599 -14.554 1.00 90.69 303 ASP A O 1
ATOM 2328 N N . LEU A 1 304 ? 3.691 -7.152 -16.003 1.00 93.62 304 LEU A N 1
ATOM 2329 C CA . LEU A 1 304 ? 2.324 -7.266 -15.496 1.00 93.62 304 LEU A CA 1
ATOM 2330 C C . LEU A 1 304 ? 1.769 -8.686 -15.657 1.00 93.62 304 LEU A C 1
ATOM 2332 O O . LEU A 1 304 ? 1.219 -9.253 -14.714 1.00 93.62 304 LEU A O 1
ATOM 2336 N N . GLY A 1 305 ? 1.984 -9.288 -16.829 1.00 93.50 305 GLY A N 1
ATOM 2337 C CA . GLY A 1 305 ? 1.401 -10.580 -17.178 1.00 93.50 305 GLY A CA 1
ATOM 2338 C C . GLY A 1 305 ? -0.061 -10.461 -17.612 1.00 93.50 305 GLY A C 1
ATOM 2339 O O . GLY A 1 305 ? -0.508 -9.405 -18.050 1.00 93.50 305 GLY A O 1
ATOM 2340 N N . THR A 1 306 ? -0.798 -11.573 -17.550 1.00 95.19 306 THR A N 1
ATOM 2341 C CA . THR A 1 306 ? -2.215 -11.640 -17.950 1.00 95.19 306 THR A CA 1
ATOM 2342 C C . THR A 1 306 ? -3.005 -12.545 -17.008 1.00 95.19 306 THR A C 1
ATOM 2344 O O . THR A 1 306 ? -2.447 -13.491 -16.440 1.00 95.19 306 THR A O 1
ATOM 2347 N N . PHE A 1 307 ? -4.309 -12.288 -16.875 1.00 95.44 307 PHE A N 1
ATOM 2348 C CA . PHE A 1 307 ? -5.230 -13.086 -16.057 1.00 95.44 307 PHE A CA 1
ATOM 2349 C C . PHE A 1 307 ? -5.448 -14.499 -16.606 1.00 95.44 307 PHE A C 1
ATOM 2351 O O . PHE A 1 307 ? -5.777 -15.412 -15.847 1.00 95.44 307 PHE A O 1
ATOM 2358 N N . GLU A 1 308 ? -5.259 -14.700 -17.911 1.00 95.94 308 GLU A N 1
ATOM 2359 C CA . GLU A 1 308 ? -5.375 -16.004 -18.557 1.00 95.94 308 GLU A CA 1
ATOM 2360 C C . GLU A 1 308 ? -4.130 -16.863 -18.337 1.00 95.94 308 GLU A C 1
ATOM 2362 O O . GLU A 1 308 ? -4.249 -18.062 -18.084 1.00 95.94 308 GLU A O 1
ATOM 2367 N N . GLU A 1 309 ? -2.932 -16.278 -18.463 1.00 95.12 309 GLU A N 1
ATOM 2368 C CA . GLU A 1 309 ? -1.685 -17.037 -18.341 1.00 95.12 309 GLU A CA 1
ATOM 2369 C C . GLU A 1 309 ? -1.265 -17.232 -16.882 1.00 95.12 309 GLU A C 1
ATOM 2371 O O . GLU A 1 309 ? -0.733 -18.293 -16.552 1.00 95.12 309 GLU A O 1
ATOM 2376 N N . ARG A 1 310 ? -1.471 -16.216 -16.026 1.00 95.56 310 ARG A N 1
ATOM 2377 C CA . ARG A 1 310 ? -1.008 -16.181 -14.621 1.00 95.56 310 ARG A CA 1
ATOM 2378 C C . ARG A 1 310 ? 0.435 -16.666 -14.485 1.00 95.56 310 ARG A C 1
ATOM 2380 O O . ARG A 1 310 ? 0.776 -17.505 -13.654 1.00 95.56 310 ARG A O 1
ATOM 2387 N N . ARG A 1 311 ? 1.289 -16.176 -15.388 1.00 92.69 311 ARG A N 1
ATOM 2388 C CA . ARG A 1 311 ? 2.676 -16.624 -15.523 1.00 92.69 311 ARG A CA 1
ATOM 2389 C C . ARG A 1 311 ? 3.472 -16.263 -14.271 1.00 92.69 311 ARG A C 1
ATOM 2391 O O . ARG A 1 311 ? 3.500 -15.102 -13.878 1.00 92.69 311 ARG A O 1
ATOM 2398 N N . GLU A 1 312 ? 4.178 -17.231 -13.697 1.00 90.94 312 GLU A N 1
ATOM 2399 C CA . GLU A 1 312 ? 5.113 -16.993 -12.588 1.00 90.94 312 GLU A CA 1
ATOM 2400 C C . GLU A 1 312 ? 6.101 -15.862 -12.929 1.00 90.94 312 GLU A C 1
ATOM 2402 O O . GLU A 1 312 ? 6.539 -15.735 -14.080 1.00 90.94 312 GLU A O 1
ATOM 2407 N N . ARG A 1 313 ? 6.501 -15.074 -11.924 1.00 89.56 313 ARG A N 1
ATOM 2408 C CA . ARG A 1 313 ? 7.418 -13.928 -12.061 1.00 89.56 313 ARG A CA 1
ATOM 2409 C C . ARG A 1 313 ? 6.839 -12.754 -12.855 1.00 89.56 313 ARG A C 1
ATOM 2411 O O . ARG A 1 313 ? 7.619 -11.914 -13.310 1.00 89.56 313 ARG A O 1
ATOM 2418 N N . THR A 1 314 ? 5.520 -12.709 -13.020 1.00 93.38 314 THR A N 1
ATOM 2419 C CA . THR A 1 314 ? 4.755 -11.521 -13.427 1.00 93.38 314 THR A CA 1
ATOM 2420 C C . THR A 1 314 ? 3.886 -11.062 -12.261 1.00 93.38 314 THR A C 1
ATOM 2422 O O . THR A 1 314 ? 3.580 -11.877 -11.391 1.00 93.38 314 THR A O 1
ATOM 2425 N N . PHE A 1 315 ? 3.476 -9.794 -12.233 1.00 95.69 315 PHE A N 1
ATOM 2426 C CA . PHE A 1 315 ? 2.665 -9.253 -11.141 1.00 95.69 315 PHE A CA 1
ATOM 2427 C C . PHE A 1 315 ? 1.380 -10.061 -10.931 1.00 95.69 315 PHE A C 1
ATOM 2429 O O . PHE A 1 315 ? 1.163 -10.568 -9.835 1.00 95.69 315 PHE A O 1
ATOM 2436 N N . ILE A 1 316 ? 0.580 -10.262 -11.986 1.00 97.44 316 ILE A N 1
ATOM 2437 C CA . ILE A 1 316 ? -0.687 -11.008 -11.908 1.00 97.44 316 ILE A CA 1
ATOM 2438 C C . ILE A 1 316 ? -0.448 -12.461 -11.484 1.00 97.44 316 ILE A C 1
ATOM 2440 O O . ILE A 1 316 ? -1.178 -12.987 -10.647 1.00 97.44 316 ILE A O 1
ATOM 2444 N N . GLY A 1 317 ? 0.574 -13.124 -12.035 1.00 97.75 317 GLY A N 1
ATOM 2445 C CA . GLY A 1 317 ? 0.862 -14.518 -11.692 1.00 97.75 317 GLY A CA 1
ATOM 2446 C C . GLY A 1 317 ? 1.347 -14.705 -10.254 1.00 97.75 317 GLY A C 1
ATOM 2447 O O . GLY A 1 317 ? 0.905 -15.625 -9.572 1.00 97.75 317 GLY A O 1
ATOM 2448 N N . ASP A 1 318 ? 2.225 -13.826 -9.772 1.00 97.75 318 ASP A N 1
ATOM 2449 C CA . ASP A 1 318 ? 2.732 -13.903 -8.400 1.00 97.75 318 ASP A CA 1
ATOM 2450 C C . ASP A 1 318 ? 1.678 -13.442 -7.373 1.00 97.75 318 ASP A C 1
ATOM 2452 O O . ASP A 1 318 ? 1.618 -13.987 -6.271 1.00 97.75 318 ASP A O 1
ATOM 2456 N N . LEU A 1 319 ? 0.811 -12.485 -7.725 1.00 98.44 319 LEU A N 1
ATOM 2457 C CA . LEU A 1 319 ? -0.329 -12.079 -6.900 1.00 98.44 319 LEU A CA 1
ATOM 2458 C C . LEU A 1 319 ? -1.372 -13.204 -6.784 1.00 98.44 319 LEU A C 1
ATOM 2460 O O . LEU A 1 319 ? -1.835 -13.488 -5.679 1.00 98.44 319 LEU A O 1
ATOM 2464 N N . ASP A 1 320 ? -1.688 -13.891 -7.887 1.00 98.69 320 ASP A N 1
ATOM 2465 C CA . ASP A 1 320 ? -2.534 -15.093 -7.878 1.00 98.69 320 ASP A CA 1
ATOM 2466 C C . ASP A 1 320 ? -1.935 -16.195 -6.995 1.00 98.69 320 ASP A C 1
ATOM 2468 O O . ASP A 1 320 ? -2.623 -16.775 -6.152 1.00 98.69 320 ASP A O 1
ATOM 2472 N N . GLU A 1 321 ? -0.633 -16.461 -7.139 1.00 98.69 321 GLU A N 1
ATOM 2473 C CA . GLU A 1 321 ? 0.059 -17.449 -6.316 1.00 98.69 321 GLU A CA 1
ATOM 2474 C C . GLU A 1 321 ? 0.030 -17.080 -4.828 1.00 98.69 321 GLU A C 1
ATOM 2476 O O . GLU A 1 321 ? -0.219 -17.955 -3.995 1.00 98.69 321 GLU A O 1
ATOM 2481 N N . LEU A 1 322 ? 0.224 -15.803 -4.487 1.00 98.81 322 LEU A N 1
ATOM 2482 C CA . LEU A 1 322 ? 0.121 -15.306 -3.117 1.00 98.81 322 LEU A CA 1
ATOM 2483 C C . LEU A 1 322 ? -1.290 -15.522 -2.555 1.00 98.81 322 LEU A C 1
ATOM 2485 O O . LEU A 1 322 ? -1.440 -16.096 -1.477 1.00 98.81 322 LEU A O 1
ATOM 2489 N N . MET A 1 323 ? -2.326 -15.098 -3.281 1.00 98.75 323 MET A N 1
ATOM 2490 C CA . MET A 1 323 ? -3.722 -15.219 -2.847 1.00 98.75 323 MET A CA 1
ATOM 2491 C C . MET A 1 323 ? -4.144 -16.677 -2.654 1.00 98.75 323 MET A C 1
ATOM 2493 O O . MET A 1 323 ? -4.758 -17.018 -1.634 1.00 98.75 323 MET A O 1
ATOM 2497 N N . ARG A 1 324 ? -3.756 -17.551 -3.587 1.00 98.69 324 ARG A N 1
ATOM 2498 C CA . ARG A 1 324 ? -3.953 -18.999 -3.485 1.00 98.69 324 ARG A CA 1
ATOM 2499 C C . ARG A 1 324 ? -3.205 -19.592 -2.299 1.00 98.69 324 ARG A C 1
ATOM 2501 O O . ARG A 1 324 ? -3.790 -20.349 -1.529 1.00 98.69 324 ARG A O 1
ATOM 2508 N N . GLY A 1 325 ? -1.938 -19.222 -2.124 1.00 98.62 325 GLY A N 1
ATOM 2509 C CA . GLY A 1 325 ? -1.104 -19.667 -1.014 1.00 98.62 325 GLY A CA 1
ATOM 2510 C C . GLY A 1 325 ? -1.689 -19.287 0.344 1.00 98.62 325 GLY A C 1
ATOM 2511 O O . GLY A 1 325 ? -1.745 -20.128 1.242 1.00 98.62 325 GLY A O 1
ATOM 2512 N N . LEU A 1 326 ? -2.196 -18.062 0.485 1.00 98.81 326 LEU A N 1
ATOM 2513 C CA . LEU A 1 326 ? -2.891 -17.621 1.692 1.00 98.81 326 LEU A CA 1
ATOM 2514 C C . LEU A 1 326 ? -4.159 -18.454 1.948 1.00 98.81 326 LEU A C 1
ATOM 2516 O O . LEU A 1 326 ? -4.324 -18.958 3.058 1.00 98.81 326 LEU A O 1
ATOM 2520 N N . LYS A 1 327 ? -4.986 -18.701 0.917 1.00 98.19 327 LYS A N 1
ATOM 2521 C CA . LYS A 1 327 ? -6.225 -19.501 1.032 1.00 98.19 327 LYS A CA 1
ATOM 2522 C C . LYS A 1 327 ? -5.948 -20.932 1.482 1.00 98.19 327 LYS A C 1
ATOM 2524 O O . LYS A 1 327 ? -6.676 -21.494 2.294 1.00 98.19 327 LYS A O 1
ATOM 2529 N N . GLU A 1 328 ? -4.905 -21.536 0.916 1.00 98.19 328 GLU A N 1
ATOM 2530 C CA . GLU A 1 328 ? -4.542 -22.932 1.162 1.00 98.19 328 GLU A CA 1
ATOM 2531 C C . GLU A 1 328 ? -3.884 -23.135 2.535 1.00 98.19 328 GLU A C 1
ATOM 2533 O O . GLU A 1 328 ? -4.129 -24.155 3.181 1.00 98.19 328 GLU A O 1
ATOM 2538 N N . ASN A 1 329 ? -3.052 -22.188 2.984 1.00 98.38 329 ASN A N 1
ATOM 2539 C CA . ASN A 1 329 ? -2.238 -22.348 4.194 1.00 98.38 329 ASN A CA 1
ATOM 2540 C C . ASN A 1 329 ? -2.847 -21.700 5.446 1.00 98.38 329 ASN A C 1
ATOM 2542 O O . ASN A 1 329 ? -2.529 -22.138 6.552 1.00 98.38 329 ASN A O 1
ATOM 2546 N N . TYR A 1 330 ? -3.741 -20.718 5.288 1.00 98.31 330 TYR A N 1
ATOM 2547 C CA . TYR A 1 330 ? -4.404 -20.005 6.387 1.00 98.31 330 TYR A CA 1
ATOM 2548 C C . TYR A 1 330 ? -5.938 -20.023 6.230 1.00 98.31 330 TYR A C 1
ATOM 2550 O O . TYR A 1 330 ? -6.568 -18.969 6.247 1.00 98.31 330 TYR A O 1
ATOM 2558 N N . PRO A 1 331 ? -6.571 -21.206 6.089 1.00 96.88 331 PRO A N 1
ATOM 2559 C CA . PRO A 1 331 ? -7.990 -21.316 5.728 1.00 96.88 331 PRO A CA 1
ATOM 2560 C C . PRO A 1 331 ? -8.964 -20.785 6.790 1.00 96.88 331 PRO A C 1
ATOM 2562 O O . PRO A 1 331 ? -10.118 -20.521 6.471 1.00 96.88 331 PRO A O 1
ATOM 2565 N N . GLU A 1 332 ? -8.519 -20.659 8.043 1.00 96.81 332 GLU A N 1
ATOM 2566 C CA . GLU A 1 332 ? -9.330 -20.139 9.153 1.00 96.81 332 GLU A CA 1
ATOM 2567 C C . GLU A 1 332 ? -9.077 -18.646 9.418 1.00 96.81 332 GLU A C 1
ATOM 2569 O O . GLU A 1 332 ? -9.817 -18.030 10.181 1.00 96.81 332 GLU A O 1
ATOM 2574 N N . ALA A 1 333 ? -8.025 -18.066 8.828 1.00 98.06 333 ALA A N 1
ATOM 2575 C CA . ALA A 1 333 ? -7.712 -16.656 9.010 1.00 98.06 333 ALA A CA 1
ATOM 2576 C C . ALA A 1 333 ? -8.570 -15.805 8.071 1.00 98.06 333 ALA A C 1
ATOM 2578 O O . ALA A 1 333 ? -8.725 -16.123 6.889 1.00 98.06 333 ALA A O 1
ATOM 2579 N N . LYS A 1 334 ? -9.065 -14.669 8.564 1.00 98.38 334 LYS A N 1
ATOM 2580 C CA . LYS A 1 334 ? -9.619 -13.631 7.693 1.00 98.38 334 LYS A CA 1
ATOM 2581 C C . LYS A 1 334 ? -8.465 -12.977 6.935 1.00 98.38 334 LYS A C 1
ATOM 2583 O O . LYS A 1 334 ? -7.484 -12.564 7.549 1.00 98.38 334 LYS A O 1
ATOM 2588 N N . ILE A 1 335 ? -8.561 -12.890 5.613 1.00 98.81 335 ILE A N 1
ATOM 2589 C CA . ILE A 1 335 ? -7.512 -12.321 4.756 1.00 98.81 335 ILE A CA 1
ATOM 2590 C C . ILE A 1 335 ? -8.070 -11.075 4.083 1.00 98.81 335 ILE A C 1
ATOM 2592 O O . ILE A 1 335 ? -9.106 -11.143 3.428 1.00 98.81 335 ILE A O 1
ATOM 2596 N N . ILE A 1 336 ? -7.383 -9.949 4.256 1.00 98.81 336 ILE A N 1
ATOM 2597 C CA . ILE A 1 336 ? -7.767 -8.653 3.697 1.00 98.81 336 ILE A CA 1
ATOM 2598 C C . ILE A 1 336 ? -6.589 -8.092 2.914 1.00 98.81 336 ILE A C 1
ATOM 2600 O O . ILE A 1 336 ? -5.455 -8.067 3.401 1.00 98.81 336 ILE A O 1
ATOM 2604 N N . PHE A 1 337 ? -6.867 -7.618 1.705 1.00 98.88 337 PHE A N 1
ATOM 2605 C CA . PHE A 1 337 ? -5.898 -6.890 0.899 1.00 98.88 337 PHE A CA 1
ATOM 2606 C C . PHE A 1 337 ? -6.124 -5.385 1.030 1.00 98.88 337 PHE A C 1
ATOM 2608 O O . PHE A 1 337 ? -7.244 -4.919 1.212 1.00 98.88 337 PHE A O 1
ATOM 2615 N N . ALA A 1 338 ? -5.055 -4.611 0.916 1.00 98.81 338 ALA A N 1
ATOM 2616 C CA . ALA A 1 338 ? -5.119 -3.170 0.766 1.00 98.81 338 ALA A CA 1
ATOM 2617 C C . ALA A 1 338 ? -4.291 -2.759 -0.447 1.00 98.81 338 ALA A C 1
ATOM 2619 O O . ALA A 1 338 ? -3.135 -3.170 -0.596 1.00 98.81 338 ALA A O 1
ATOM 2620 N N . THR A 1 339 ? -4.891 -1.955 -1.322 1.00 98.62 339 THR A N 1
ATOM 2621 C CA . THR A 1 339 ? -4.185 -1.377 -2.472 1.00 98.62 339 THR A CA 1
ATOM 2622 C C . THR A 1 339 ? -3.085 -0.429 -1.978 1.00 98.62 339 THR A C 1
ATOM 2624 O O . THR A 1 339 ? -3.159 0.066 -0.850 1.00 98.62 339 THR A O 1
ATOM 2627 N N . PRO A 1 340 ? -2.058 -0.119 -2.783 1.00 97.62 340 PRO A N 1
ATOM 2628 C CA . PRO A 1 340 ? -1.051 0.845 -2.359 1.00 97.62 340 PRO A CA 1
ATOM 2629 C C . PRO A 1 340 ? -1.651 2.256 -2.248 1.00 97.62 340 PRO A C 1
ATOM 2631 O O . PRO A 1 340 ? -2.572 2.606 -2.987 1.00 97.62 340 PRO A O 1
ATOM 2634 N N . LEU A 1 341 ? -1.099 3.086 -1.358 1.00 97.69 341 LEU A N 1
ATOM 2635 C CA . LEU A 1 341 ? -1.440 4.510 -1.316 1.00 97.69 341 LEU A CA 1
ATOM 2636 C C . LEU A 1 341 ? -0.993 5.203 -2.616 1.00 97.69 341 LEU A C 1
ATOM 2638 O O . LEU A 1 341 ? 0.053 4.834 -3.181 1.00 97.69 341 LEU A O 1
ATOM 2642 N N . PRO A 1 342 ? -1.733 6.220 -3.089 1.00 94.94 342 PRO A N 1
ATOM 2643 C CA . PRO A 1 342 ? -1.291 7.024 -4.216 1.00 94.94 342 PRO A CA 1
ATOM 2644 C C . PRO A 1 342 ? -0.002 7.754 -3.865 1.00 94.94 342 PRO A C 1
ATOM 2646 O O . PRO A 1 342 ? 0.088 8.392 -2.814 1.00 94.94 342 PRO A O 1
ATOM 2649 N N . ASN A 1 343 ? 1.002 7.679 -4.738 1.00 91.06 343 ASN A N 1
ATOM 2650 C CA . ASN A 1 343 ? 2.257 8.383 -4.502 1.00 91.06 343 ASN A CA 1
ATOM 2651 C C . ASN A 1 343 ? 2.780 9.106 -5.742 1.00 91.06 343 ASN A C 1
ATOM 2653 O O . ASN A 1 343 ? 2.855 8.543 -6.830 1.00 91.06 343 ASN A O 1
ATOM 2657 N N . VAL A 1 344 ? 3.196 10.356 -5.543 1.00 92.06 344 VAL A N 1
ATOM 2658 C CA . VAL A 1 344 ? 3.660 11.272 -6.596 1.00 92.06 344 VAL A CA 1
ATOM 2659 C C . VAL A 1 344 ? 4.941 10.807 -7.292 1.00 92.06 344 VAL A C 1
ATOM 2661 O O . VAL A 1 344 ? 5.205 11.145 -8.446 1.00 92.06 344 VAL A O 1
ATOM 2664 N N . LEU A 1 345 ? 5.757 10.009 -6.602 1.00 92.31 345 LEU A N 1
ATOM 2665 C CA . LEU A 1 345 ? 7.024 9.519 -7.132 1.00 92.31 345 LEU A CA 1
ATOM 2666 C C . LEU A 1 345 ? 6.837 8.628 -8.348 1.00 92.31 345 LEU A C 1
ATOM 2668 O O . LEU A 1 345 ? 7.664 8.666 -9.256 1.00 92.31 345 LEU A O 1
ATOM 2672 N N . HIS A 1 346 ? 5.788 7.808 -8.343 1.00 90.06 346 HIS A N 1
ATOM 2673 C CA . HIS A 1 346 ? 5.507 6.889 -9.432 1.00 90.06 346 HIS A CA 1
ATOM 2674 C C . HIS A 1 346 ? 5.271 7.650 -10.740 1.00 90.06 346 HIS A C 1
ATOM 2676 O O . HIS A 1 346 ? 5.918 7.363 -11.748 1.00 90.06 346 HIS A O 1
ATOM 2682 N N . ASP A 1 347 ? 4.469 8.712 -10.701 1.00 88.94 347 ASP A N 1
ATOM 2683 C CA . ASP A 1 347 ? 4.188 9.532 -11.881 1.00 88.94 347 ASP A CA 1
ATOM 2684 C C . ASP A 1 347 ? 5.372 10.411 -12.291 1.00 88.94 347 ASP A C 1
ATOM 2686 O O . ASP A 1 347 ? 5.669 10.552 -13.482 1.00 88.94 347 ASP A O 1
ATOM 2690 N N . MET A 1 348 ? 6.146 10.910 -11.323 1.00 89.94 348 MET A N 1
ATOM 2691 C CA . MET A 1 348 ? 7.425 11.564 -11.613 1.00 89.94 348 MET A CA 1
ATOM 2692 C C . MET A 1 348 ? 8.428 10.621 -12.284 1.00 89.94 348 MET A C 1
ATOM 2694 O O . MET A 1 348 ? 9.170 11.048 -13.166 1.00 89.94 348 MET A O 1
ATOM 2698 N N . LEU A 1 349 ? 8.455 9.343 -11.902 1.00 89.56 349 LEU A N 1
ATOM 2699 C CA . LEU A 1 349 ? 9.324 8.341 -12.512 1.00 89.56 349 LEU A CA 1
ATOM 2700 C C . LEU A 1 349 ? 8.882 8.016 -13.947 1.00 89.56 349 LEU A C 1
ATOM 2702 O O . LEU A 1 349 ? 9.725 7.883 -14.841 1.00 89.56 349 LEU A O 1
ATOM 2706 N N . ARG A 1 350 ? 7.566 7.922 -14.173 1.00 89.00 350 ARG A N 1
ATOM 2707 C CA . ARG A 1 350 ? 6.947 7.669 -15.485 1.00 89.00 350 ARG A CA 1
ATOM 2708 C C . ARG A 1 350 ? 7.213 8.777 -16.501 1.00 89.00 350 ARG A C 1
ATOM 2710 O O . ARG A 1 350 ? 7.314 8.486 -17.689 1.00 89.00 350 ARG A O 1
ATOM 2717 N N . LYS A 1 351 ? 7.417 10.021 -16.058 1.00 83.31 351 LYS A N 1
ATOM 2718 C CA . LYS A 1 351 ? 7.798 11.157 -16.922 1.00 83.31 351 LYS A CA 1
ATOM 2719 C C . LYS A 1 351 ? 8.961 10.842 -17.866 1.00 83.31 351 LYS A C 1
ATOM 2721 O O . LYS A 1 351 ? 8.958 11.266 -19.018 1.00 83.31 351 LYS A O 1
ATOM 2726 N N . GLU A 1 352 ? 9.967 10.126 -17.374 1.00 80.25 352 GLU A N 1
ATOM 2727 C CA . GLU A 1 352 ? 11.167 9.782 -18.146 1.00 80.25 352 GLU A CA 1
ATOM 2728 C C . GLU A 1 352 ? 11.114 8.348 -18.705 1.00 80.25 352 GLU A C 1
ATOM 2730 O O . GLU A 1 352 ? 12.080 7.879 -19.309 1.00 80.25 352 GLU A O 1
ATOM 2735 N N . ARG A 1 353 ? 9.992 7.642 -18.494 1.00 86.56 353 ARG A N 1
ATOM 2736 C CA . ARG A 1 353 ? 9.807 6.209 -18.755 1.00 86.56 353 ARG A CA 1
ATOM 2737 C C . ARG A 1 353 ? 8.382 5.913 -19.227 1.00 86.56 353 ARG A C 1
ATOM 2739 O O . ARG A 1 353 ? 7.543 5.430 -18.471 1.00 86.56 353 ARG A O 1
ATOM 2746 N N . ASP A 1 354 ? 8.139 6.151 -20.508 1.00 83.62 354 ASP A N 1
ATOM 2747 C CA . ASP A 1 354 ? 6.855 5.910 -21.182 1.00 83.62 354 ASP A CA 1
ATOM 2748 C C . ASP A 1 354 ? 6.385 4.442 -21.154 1.00 83.62 354 ASP A C 1
ATOM 2750 O O . ASP A 1 354 ? 5.196 4.164 -21.294 1.00 83.62 354 ASP A O 1
ATOM 2754 N N . TYR A 1 355 ? 7.307 3.502 -20.945 1.00 84.31 355 TYR A N 1
ATOM 2755 C CA . TYR A 1 355 ? 7.020 2.074 -20.828 1.00 84.31 355 TYR A CA 1
ATOM 2756 C C . TYR A 1 355 ? 6.447 1.652 -19.464 1.00 84.31 355 TYR A C 1
ATOM 2758 O O . TYR A 1 355 ? 5.966 0.522 -19.346 1.00 84.31 355 TYR A O 1
ATOM 2766 N N . LEU A 1 356 ? 6.542 2.505 -18.434 1.00 89.44 356 LEU A N 1
ATOM 2767 C CA . LEU A 1 356 ? 6.024 2.205 -17.100 1.00 89.44 356 LEU A CA 1
ATOM 2768 C C . LEU A 1 356 ? 4.509 2.425 -17.046 1.00 89.44 356 LEU A C 1
ATOM 2770 O O . LEU A 1 356 ? 3.990 3.499 -17.375 1.00 89.44 356 LEU A O 1
ATOM 2774 N N . LEU A 1 357 ? 3.803 1.397 -16.585 1.00 91.19 357 LEU A N 1
ATOM 2775 C CA . LEU A 1 357 ? 2.354 1.426 -16.421 1.00 91.19 357 LEU A CA 1
ATOM 2776 C C . LEU A 1 357 ? 1.947 2.288 -15.219 1.00 91.19 357 LEU A C 1
ATOM 2778 O O . LEU A 1 357 ? 2.711 2.326 -14.259 1.00 91.19 357 LEU A O 1
ATOM 2782 N N . PRO A 1 358 ? 0.773 2.955 -15.238 1.00 90.75 358 PRO A N 1
ATOM 2783 C CA . PRO A 1 358 ? 0.247 3.717 -14.099 1.00 90.75 358 PRO A CA 1
ATOM 2784 C C . PRO A 1 358 ? 0.010 2.852 -12.852 1.00 90.75 358 PRO A C 1
ATOM 2786 O O . PRO A 1 358 ? -0.400 1.698 -12.971 1.00 90.75 358 PRO A O 1
ATOM 2789 N N . GLN A 1 359 ? 0.166 3.429 -11.654 1.00 92.62 359 GLN A N 1
ATOM 2790 C CA . GLN A 1 359 ? -0.070 2.719 -10.387 1.00 92.62 359 GLN A CA 1
ATOM 2791 C C . GLN A 1 359 ? -1.513 2.198 -10.266 1.00 92.62 359 GLN A C 1
ATOM 2793 O O . GLN A 1 359 ? -1.731 1.125 -9.704 1.00 92.62 359 GLN A O 1
ATOM 2798 N N . ALA A 1 360 ? -2.479 2.919 -10.848 1.00 92.75 360 ALA A N 1
ATOM 2799 C CA . ALA A 1 360 ? -3.889 2.532 -10.893 1.00 92.75 360 ALA A CA 1
ATOM 2800 C C . ALA A 1 360 ? -4.112 1.123 -11.466 1.00 92.75 360 ALA A C 1
ATOM 2802 O O . ALA A 1 360 ? -5.017 0.427 -11.020 1.00 92.75 360 ALA A O 1
ATOM 2803 N N . VAL A 1 361 ? -3.269 0.686 -12.413 1.00 93.69 361 VAL A N 1
ATOM 2804 C CA . VAL A 1 361 ? -3.353 -0.662 -12.996 1.00 93.69 361 VAL A CA 1
ATOM 2805 C C . VAL A 1 361 ? -3.132 -1.727 -11.920 1.00 93.69 361 VAL A C 1
ATOM 2807 O O . VAL A 1 361 ? -3.905 -2.671 -11.834 1.00 93.69 361 VAL A O 1
ATOM 2810 N N . LEU A 1 362 ? -2.142 -1.543 -11.037 1.00 94.94 362 LEU A N 1
ATOM 2811 C CA . LEU A 1 362 ? -1.882 -2.491 -9.948 1.00 94.94 362 LEU A CA 1
ATOM 2812 C C . LEU A 1 362 ? -3.006 -2.498 -8.918 1.00 94.94 362 LEU A C 1
ATOM 2814 O O . LEU A 1 362 ? -3.380 -3.560 -8.431 1.00 94.94 362 LEU A O 1
ATOM 2818 N N . ALA A 1 363 ? -3.521 -1.318 -8.565 1.00 96.38 363 ALA A N 1
ATOM 2819 C CA . ALA A 1 363 ? -4.635 -1.210 -7.631 1.00 96.38 363 ALA A CA 1
ATOM 2820 C C . ALA A 1 363 ? -5.876 -1.938 -8.171 1.00 96.38 363 ALA A C 1
ATOM 2822 O O . ALA A 1 363 ? -6.536 -2.657 -7.424 1.00 96.38 363 ALA A O 1
ATOM 2823 N N . GLU A 1 364 ? -6.157 -1.810 -9.470 1.00 96.25 364 GLU A N 1
ATOM 2824 C CA . GLU A 1 364 ? -7.251 -2.526 -10.125 1.00 96.25 364 GLU A CA 1
ATOM 2825 C C . GLU A 1 364 ? -7.012 -4.038 -10.163 1.00 96.25 364 GLU A C 1
ATOM 2827 O O . GLU A 1 364 ? -7.878 -4.799 -9.737 1.00 96.25 364 GLU A O 1
ATOM 2832 N N . ASP A 1 365 ? -5.824 -4.487 -10.569 1.00 97.44 365 ASP A N 1
ATOM 2833 C CA . ASP A 1 365 ? -5.502 -5.916 -10.636 1.00 97.44 365 ASP A CA 1
ATOM 2834 C C . ASP A 1 365 ? -5.567 -6.598 -9.257 1.00 97.44 365 ASP A C 1
ATOM 2836 O O . ASP A 1 365 ? -6.033 -7.737 -9.151 1.00 97.44 365 ASP A O 1
ATOM 2840 N N . ILE A 1 366 ? -5.173 -5.893 -8.183 1.00 98.62 366 ILE A N 1
ATOM 2841 C CA . ILE A 1 366 ? -5.362 -6.350 -6.795 1.00 98.62 366 ILE A CA 1
ATOM 2842 C C . ILE A 1 366 ? -6.842 -6.576 -6.498 1.00 98.62 366 ILE A C 1
ATOM 2844 O O . ILE A 1 366 ? -7.191 -7.629 -5.967 1.00 98.62 366 ILE A O 1
ATOM 2848 N N . LYS A 1 367 ? -7.713 -5.622 -6.844 1.00 98.25 367 LYS A N 1
ATOM 2849 C CA . LYS A 1 367 ? -9.159 -5.735 -6.600 1.00 98.25 367 LYS A CA 1
ATOM 2850 C C . LYS A 1 367 ? -9.790 -6.868 -7.399 1.00 98.25 367 LYS A C 1
ATOM 2852 O O . LYS A 1 367 ? -10.554 -7.646 -6.833 1.00 98.25 367 LYS A O 1
ATOM 2857 N N . VAL A 1 368 ? -9.450 -6.987 -8.683 1.00 98.12 368 VAL A N 1
ATOM 2858 C CA . VAL A 1 368 ? -9.992 -8.033 -9.561 1.00 98.12 368 VAL A CA 1
ATOM 2859 C C . VAL A 1 368 ? -9.620 -9.418 -9.035 1.00 98.12 368 VAL A C 1
ATOM 2861 O O . VAL A 1 368 ? -10.506 -10.250 -8.847 1.00 98.12 368 VAL A O 1
ATOM 2864 N N . LEU A 1 369 ? -8.340 -9.667 -8.734 1.00 98.31 369 LEU A N 1
ATOM 2865 C CA . LEU A 1 369 ? -7.929 -10.963 -8.188 1.00 98.31 369 LEU A CA 1
ATOM 2866 C C . LEU A 1 369 ? -8.504 -11.204 -6.791 1.00 98.31 369 LEU A C 1
ATOM 2868 O O . LEU A 1 369 ? -8.989 -12.299 -6.523 1.00 98.31 369 LEU A O 1
ATOM 2872 N N . ALA A 1 370 ? -8.517 -10.204 -5.907 1.00 98.56 370 ALA A N 1
ATOM 2873 C CA . ALA A 1 370 ? -9.089 -10.364 -4.572 1.00 98.56 370 ALA A CA 1
ATOM 2874 C C . ALA A 1 370 ? -10.565 -10.785 -4.636 1.00 98.56 370 ALA A C 1
ATOM 2876 O O . ALA A 1 370 ? -10.967 -11.692 -3.907 1.00 98.56 370 ALA A O 1
ATOM 2877 N N . ALA A 1 371 ? -11.340 -10.211 -5.562 1.00 98.19 371 ALA A N 1
ATOM 2878 C CA . ALA A 1 371 ? -12.726 -10.599 -5.800 1.00 98.19 371 ALA A CA 1
ATOM 2879 C C . ALA A 1 371 ? -12.863 -12.061 -6.270 1.00 98.19 371 ALA A C 1
ATOM 2881 O O . ALA A 1 371 ? -13.765 -12.755 -5.811 1.00 98.19 371 ALA A O 1
ATOM 2882 N N . GLU A 1 372 ? -11.961 -12.572 -7.119 1.00 97.94 372 GLU A N 1
ATOM 2883 C CA . GLU A 1 372 ? -11.959 -13.994 -7.517 1.00 97.94 372 GLU A CA 1
ATOM 2884 C C . GLU A 1 372 ? -11.700 -14.952 -6.340 1.00 97.94 372 GLU A C 1
ATOM 2886 O O . GLU A 1 372 ? -12.150 -16.102 -6.358 1.00 97.94 372 GLU A O 1
ATOM 2891 N N . TYR A 1 373 ? -10.956 -14.498 -5.327 1.00 98.00 373 TYR A N 1
ATOM 2892 C CA . TYR A 1 373 ? -10.624 -15.278 -4.134 1.00 98.00 373 TYR A CA 1
ATOM 2893 C C . TYR A 1 373 ? -11.576 -15.051 -2.950 1.00 98.00 373 TYR A C 1
ATOM 2895 O O . TYR A 1 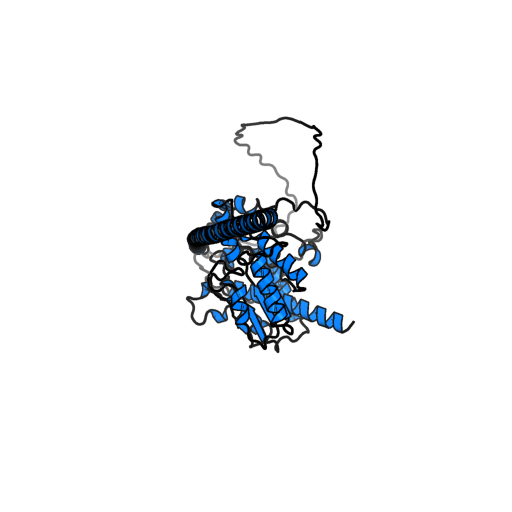373 ? -11.418 -15.745 -1.938 1.00 98.00 373 TYR A O 1
ATOM 2903 N N . ASP A 1 374 ? -12.574 -14.175 -3.100 1.00 97.56 374 ASP A N 1
ATOM 2904 C CA . ASP A 1 374 ? -13.490 -13.707 -2.051 1.00 97.56 374 ASP A CA 1
ATOM 2905 C C . ASP A 1 374 ? -12.772 -12.984 -0.892 1.00 97.56 374 ASP A C 1
ATOM 2907 O O . ASP A 1 374 ? -13.151 -13.113 0.274 1.00 97.56 374 ASP A O 1
ATOM 2911 N N . TYR A 1 375 ? -11.708 -12.234 -1.192 1.00 98.38 375 TYR A N 1
ATOM 2912 C CA . TYR A 1 375 ? -11.010 -11.408 -0.208 1.00 98.38 375 TYR A CA 1
ATOM 2913 C C . TYR A 1 375 ? -11.535 -9.968 -0.208 1.00 98.38 375 TYR A C 1
ATOM 2915 O O . TYR A 1 375 ? -11.548 -9.330 -1.264 1.00 98.38 375 TYR A O 1
ATOM 2923 N N . PRO A 1 376 ? -11.909 -9.410 0.960 1.00 98.12 376 PRO A N 1
ATOM 2924 C CA . PRO A 1 376 ? -12.193 -7.987 1.082 1.00 98.12 376 PRO A CA 1
ATOM 2925 C C . PRO A 1 376 ? -10.965 -7.141 0.737 1.00 98.12 376 PRO A C 1
ATOM 2927 O O . PRO A 1 376 ? -9.826 -7.513 1.050 1.00 98.12 376 PRO A O 1
ATOM 2930 N N . VAL A 1 377 ? -11.212 -5.975 0.137 1.00 98.44 377 VAL A N 1
ATOM 2931 C CA . VAL A 1 377 ? -10.170 -5.010 -0.217 1.00 98.44 377 VAL A CA 1
ATOM 2932 C C . VAL A 1 377 ? -10.452 -3.657 0.416 1.00 98.44 377 VAL A C 1
ATOM 2934 O O . VAL A 1 377 ? -11.538 -3.108 0.255 1.00 98.44 377 VAL A O 1
ATOM 2937 N N . ILE A 1 378 ? -9.446 -3.103 1.089 1.00 98.38 378 ILE A N 1
ATOM 2938 C CA . ILE A 1 378 ? -9.410 -1.699 1.498 1.00 98.38 378 ILE A CA 1
ATOM 2939 C C . ILE A 1 378 ? -8.747 -0.913 0.359 1.00 98.38 378 ILE A C 1
ATOM 2941 O O . ILE A 1 378 ? -7.529 -0.982 0.166 1.00 98.38 378 ILE A O 1
ATOM 2945 N N . ASP A 1 379 ? -9.552 -0.203 -0.437 1.00 97.69 379 ASP A N 1
ATOM 2946 C CA . ASP A 1 379 ? -9.077 0.579 -1.589 1.00 97.69 379 ASP A CA 1
ATOM 2947 C C . ASP A 1 379 ? -8.473 1.919 -1.139 1.00 97.69 379 ASP A C 1
ATOM 2949 O O . ASP A 1 379 ? -9.071 2.991 -1.251 1.00 97.69 379 ASP A O 1
ATOM 2953 N N . LEU A 1 380 ? -7.249 1.851 -0.616 1.00 98.25 380 LEU A N 1
ATOM 2954 C CA . LEU A 1 380 ? -6.458 3.026 -0.264 1.00 98.25 380 LEU A CA 1
ATOM 2955 C C . LEU A 1 380 ? -6.124 3.891 -1.487 1.00 98.25 380 LEU A C 1
ATOM 2957 O O . LEU A 1 380 ? -5.967 5.100 -1.334 1.00 98.25 380 LEU A O 1
ATOM 2961 N N . TYR A 1 381 ? -6.029 3.316 -2.691 1.00 97.44 381 TYR A N 1
ATOM 2962 C CA . TYR A 1 381 ? -5.620 4.057 -3.883 1.00 97.44 381 TYR A CA 1
ATOM 2963 C C . TYR A 1 381 ? -6.700 5.061 -4.294 1.00 97.44 381 TYR A C 1
ATOM 2965 O O . TYR A 1 381 ? -6.418 6.240 -4.483 1.00 97.44 381 TYR A O 1
ATOM 2973 N N . ASN A 1 382 ? -7.957 4.626 -4.370 1.00 96.00 382 ASN A N 1
ATOM 2974 C CA . ASN A 1 382 ? -9.071 5.507 -4.722 1.00 96.00 382 ASN A CA 1
ATOM 2975 C C . ASN A 1 382 ? -9.673 6.246 -3.516 1.00 96.00 382 ASN A C 1
ATOM 2977 O O . ASN A 1 382 ? -10.535 7.105 -3.693 1.00 96.00 382 ASN A O 1
ATOM 2981 N N . SER A 1 383 ? -9.205 5.978 -2.292 1.00 95.56 383 SER A N 1
ATOM 2982 C CA . SER A 1 383 ? -9.668 6.686 -1.090 1.00 95.56 383 SER A CA 1
ATOM 2983 C C . SER A 1 383 ? -9.359 8.189 -1.104 1.00 95.56 383 SER A C 1
ATOM 2985 O O . SER A 1 383 ? -10.073 8.957 -0.462 1.00 95.56 383 SER A O 1
ATOM 2987 N N . ASN A 1 384 ? -8.309 8.606 -1.831 1.00 95.56 384 ASN A N 1
ATOM 2988 C CA . ASN A 1 384 ? -7.767 9.971 -1.828 1.00 95.56 384 ASN A CA 1
ATOM 2989 C C . ASN A 1 384 ? -7.303 10.454 -0.434 1.00 95.56 384 ASN A C 1
ATOM 2991 O O . ASN A 1 384 ? -7.095 11.649 -0.236 1.00 95.56 384 ASN A O 1
ATOM 2995 N N . ILE A 1 385 ? -7.109 9.544 0.530 1.00 97.81 385 ILE A N 1
ATOM 2996 C CA . ILE A 1 385 ? -6.423 9.857 1.787 1.00 97.81 385 ILE A CA 1
ATOM 2997 C C . ILE A 1 385 ? -4.923 9.681 1.598 1.00 97.81 385 ILE A C 1
ATOM 2999 O O . ILE A 1 385 ? -4.480 8.783 0.882 1.00 97.81 385 ILE A O 1
ATOM 3003 N N . LEU A 1 386 ? -4.136 10.515 2.278 1.00 98.25 386 LEU A N 1
ATOM 3004 C CA . LEU A 1 386 ? -2.675 10.435 2.278 1.00 98.25 386 LEU A CA 1
ATOM 3005 C C . LEU A 1 386 ? -2.064 10.360 0.862 1.00 98.25 386 LEU A C 1
ATOM 3007 O O . LEU A 1 386 ? -0.986 9.808 0.670 1.00 98.25 386 LEU A O 1
ATOM 3011 N N . ASP A 1 387 ? -2.734 10.941 -0.130 1.00 97.25 387 ASP A N 1
ATOM 3012 C CA . ASP A 1 387 ? -2.231 11.030 -1.494 1.00 97.25 387 ASP A CA 1
ATOM 3013 C C . ASP A 1 387 ? -1.201 12.163 -1.604 1.00 97.25 387 ASP A C 1
ATOM 3015 O O . ASP A 1 387 ? -1.532 13.343 -1.450 1.00 97.25 387 ASP A O 1
ATOM 3019 N N . SER A 1 388 ? 0.052 11.796 -1.882 1.00 96.31 388 SER A N 1
ATOM 3020 C CA . SER A 1 388 ? 1.187 12.724 -1.918 1.00 96.31 388 SER A CA 1
ATOM 3021 C C . SER A 1 388 ? 1.255 13.611 -3.164 1.00 96.31 388 SER A C 1
ATOM 3023 O O . SER A 1 388 ? 2.179 14.409 -3.303 1.00 96.31 388 SER A O 1
ATOM 3025 N N . HIS A 1 389 ? 0.268 13.541 -4.056 1.00 95.25 389 HIS A N 1
ATOM 3026 C CA . HIS A 1 389 ? 0.090 14.546 -5.107 1.00 95.25 389 HIS A CA 1
ATOM 3027 C C . HIS A 1 389 ? -0.410 15.888 -4.559 1.00 95.25 389 HIS A C 1
ATOM 3029 O O . HIS A 1 389 ? -0.340 16.905 -5.246 1.00 95.25 389 HIS A O 1
ATOM 3035 N N . ASP A 1 390 ? -0.882 15.904 -3.312 1.00 96.00 390 ASP A N 1
ATOM 3036 C CA . ASP A 1 390 ? -1.167 17.114 -2.556 1.00 96.00 390 ASP A CA 1
ATOM 3037 C C . ASP A 1 390 ? 0.057 17.508 -1.712 1.00 96.00 390 ASP A C 1
ATOM 3039 O O . ASP A 1 390 ? 0.489 16.793 -0.801 1.00 96.00 390 ASP A O 1
ATOM 3043 N N . ALA A 1 391 ? 0.618 18.687 -1.991 1.00 96.81 391 ALA A N 1
ATOM 3044 C CA . ALA A 1 391 ? 1.778 19.215 -1.277 1.00 96.81 391 ALA A CA 1
ATOM 3045 C C . ALA A 1 391 ? 1.536 19.352 0.237 1.00 96.81 391 ALA A C 1
ATOM 3047 O O . ALA A 1 391 ? 2.469 19.191 1.028 1.00 96.81 391 ALA A O 1
ATOM 3048 N N . ALA A 1 392 ? 0.292 19.606 0.662 1.00 97.56 392 ALA A N 1
ATOM 3049 C CA . ALA A 1 392 ? -0.050 19.678 2.076 1.00 97.56 392 ALA A CA 1
ATOM 3050 C C . ALA A 1 392 ? 0.017 18.299 2.750 1.00 97.56 392 ALA A C 1
ATOM 3052 O O . ALA A 1 392 ? 0.383 18.222 3.924 1.00 97.56 392 ALA A O 1
ATOM 3053 N N . VAL A 1 393 ? -0.254 17.206 2.032 1.00 98.38 393 VAL A N 1
ATOM 3054 C CA . VAL A 1 393 ? -0.038 15.847 2.555 1.00 98.38 393 VAL A CA 1
ATOM 3055 C C . VAL A 1 393 ? 1.446 15.558 2.721 1.00 98.38 393 VAL A C 1
ATOM 3057 O O . VAL A 1 393 ? 1.842 15.053 3.769 1.00 98.38 393 VAL A O 1
ATOM 3060 N N . ILE A 1 394 ? 2.286 15.926 1.750 1.00 97.88 394 ILE A N 1
ATOM 3061 C CA . ILE A 1 394 ? 3.743 15.765 1.880 1.00 97.88 394 ILE A CA 1
ATOM 3062 C C . ILE A 1 394 ? 4.261 16.528 3.100 1.00 97.88 394 ILE A C 1
ATOM 3064 O O . ILE A 1 394 ? 4.969 15.966 3.934 1.00 97.88 394 ILE A O 1
ATOM 3068 N N . TYR A 1 395 ? 3.875 17.799 3.220 1.00 97.69 395 TYR A N 1
ATOM 3069 C CA . TYR A 1 395 ? 4.318 18.674 4.300 1.00 97.69 395 TYR A CA 1
ATOM 3070 C C . TYR A 1 395 ? 3.913 18.151 5.686 1.00 97.69 395 TYR A C 1
ATOM 3072 O O . TYR A 1 395 ? 4.716 18.173 6.618 1.00 97.69 395 TYR A O 1
ATOM 3080 N N . ASN A 1 396 ? 2.670 17.680 5.837 1.00 98.12 396 ASN A N 1
ATOM 3081 C CA . ASN A 1 396 ? 2.137 17.300 7.146 1.00 98.12 396 ASN A CA 1
ATOM 3082 C C . ASN A 1 396 ? 2.352 15.826 7.497 1.00 98.12 396 ASN A C 1
ATOM 3084 O O . ASN A 1 396 ? 2.500 15.516 8.678 1.00 98.12 396 ASN A O 1
ATOM 3088 N N . TYR A 1 397 ? 2.361 14.921 6.515 1.00 98.31 397 TYR A N 1
ATOM 3089 C CA . TYR A 1 397 ? 2.237 13.481 6.763 1.00 98.31 397 TYR A CA 1
ATOM 3090 C C . TYR A 1 397 ? 3.241 12.617 6.011 1.00 98.31 397 TYR A C 1
ATOM 3092 O O . TYR A 1 397 ? 3.645 11.607 6.570 1.00 98.31 397 TYR A O 1
ATOM 3100 N N . MET A 1 398 ? 3.675 12.976 4.801 1.00 97.81 398 MET A N 1
ATOM 3101 C CA . MET A 1 398 ? 4.549 12.132 3.970 1.00 97.81 398 MET A CA 1
ATOM 3102 C C . MET A 1 398 ? 5.807 12.876 3.509 1.00 97.81 398 MET A C 1
ATOM 3104 O O . MET A 1 398 ? 5.900 13.258 2.341 1.00 97.81 398 MET A O 1
ATOM 3108 N N . PRO A 1 399 ? 6.797 13.090 4.394 1.00 96.62 399 PRO A N 1
ATOM 3109 C CA . PRO A 1 399 ? 7.898 14.022 4.146 1.00 96.62 399 PRO A CA 1
ATOM 3110 C C . PRO A 1 399 ? 8.787 13.668 2.948 1.00 96.62 399 PRO A C 1
ATOM 3112 O O . PRO A 1 399 ? 9.472 14.552 2.443 1.00 96.62 399 PRO A O 1
ATOM 3115 N N . ASP A 1 400 ? 8.792 12.415 2.490 1.00 95.56 400 ASP A N 1
ATOM 3116 C CA . ASP A 1 400 ? 9.544 11.955 1.315 1.00 95.56 400 ASP A CA 1
ATOM 3117 C C . ASP A 1 400 ? 8.652 11.634 0.099 1.00 95.56 400 ASP A C 1
ATOM 3119 O O . ASP A 1 400 ? 9.147 11.157 -0.923 1.00 95.56 400 ASP A O 1
ATOM 3123 N N . GLY A 1 401 ? 7.346 11.904 0.206 1.00 94.88 401 GLY A N 1
ATOM 3124 C CA . GLY A 1 401 ? 6.345 11.651 -0.827 1.00 94.88 401 GLY A CA 1
ATOM 3125 C C . GLY A 1 401 ? 5.826 10.212 -0.906 1.00 94.88 401 GLY A C 1
ATOM 3126 O O . GLY A 1 401 ? 5.007 9.939 -1.783 1.00 94.88 401 GLY A O 1
ATOM 3127 N N . VAL A 1 402 ? 6.263 9.295 -0.033 1.00 95.75 402 VAL A N 1
ATOM 3128 C CA . VAL A 1 402 ? 5.791 7.892 -0.013 1.00 95.75 402 VAL A CA 1
ATOM 3129 C C . VAL A 1 402 ? 5.479 7.398 1.393 1.00 95.75 402 VAL A C 1
ATOM 3131 O O . VAL A 1 402 ? 4.464 6.742 1.608 1.00 95.75 402 VAL A O 1
ATOM 3134 N N . HIS A 1 403 ? 6.369 7.651 2.345 1.00 97.81 403 HIS A N 1
ATOM 3135 C CA . HIS A 1 403 ? 6.295 7.077 3.677 1.00 97.81 403 HIS A CA 1
ATOM 3136 C C . HIS A 1 403 ? 5.736 8.091 4.663 1.00 97.81 403 HIS A C 1
ATOM 3138 O O . HIS A 1 403 ? 6.156 9.250 4.697 1.00 97.81 403 HIS A O 1
ATOM 3144 N N . CYS A 1 404 ? 4.829 7.631 5.518 1.00 98.19 404 CYS A N 1
ATOM 3145 C CA . CYS A 1 404 ? 4.258 8.469 6.555 1.00 98.19 404 CYS A CA 1
ATOM 3146 C C . CYS A 1 404 ? 5.299 8.866 7.614 1.00 98.19 404 CYS A C 1
ATOM 3148 O O . CYS A 1 404 ? 6.221 8.117 7.929 1.00 98.19 404 CYS A O 1
ATOM 3150 N N . ASN A 1 405 ? 5.133 10.031 8.226 1.00 97.88 405 ASN A N 1
ATOM 3151 C CA . ASN A 1 405 ? 5.692 10.326 9.539 1.00 97.88 405 ASN A CA 1
ATOM 3152 C C . ASN A 1 405 ? 4.829 9.675 10.641 1.00 97.88 405 ASN A C 1
ATOM 3154 O O . ASN A 1 405 ? 3.874 8.955 10.352 1.00 97.88 405 ASN A O 1
ATOM 3158 N N . GLU A 1 406 ? 5.150 9.932 11.910 1.00 97.88 406 GLU A N 1
ATOM 3159 C CA . GLU A 1 406 ? 4.417 9.368 13.054 1.00 97.88 406 GLU A CA 1
ATOM 3160 C C . GLU A 1 406 ? 2.900 9.628 12.979 1.00 97.88 406 GLU A C 1
ATOM 3162 O O . GLU A 1 406 ? 2.110 8.701 13.141 1.00 97.88 406 GLU A O 1
ATOM 3167 N N . GLN A 1 407 ? 2.489 10.863 12.663 1.00 98.19 407 GLN A N 1
ATOM 3168 C CA . GLN A 1 407 ? 1.073 11.233 12.554 1.00 98.19 407 GLN A CA 1
ATOM 3169 C C . GLN A 1 407 ? 0.401 10.576 11.345 1.00 98.19 407 GLN A C 1
ATOM 3171 O O . GLN A 1 407 ? -0.730 10.112 11.445 1.00 98.19 407 GLN A O 1
ATOM 3176 N N . GLY A 1 408 ? 1.090 10.494 10.205 1.00 98.56 408 GLY A N 1
ATOM 3177 C CA . GLY A 1 408 ? 0.569 9.807 9.025 1.00 98.56 408 GLY A CA 1
ATOM 3178 C C . GLY A 1 408 ? 0.354 8.307 9.261 1.00 98.56 408 GLY A C 1
ATOM 3179 O O . GLY A 1 408 ? -0.623 7.748 8.768 1.00 98.56 408 GLY A O 1
ATOM 3180 N N . TYR A 1 409 ? 1.224 7.644 10.034 1.00 98.81 409 TYR A N 1
ATOM 3181 C CA . TYR A 1 409 ? 1.028 6.235 10.392 1.00 98.81 409 TYR A CA 1
ATOM 3182 C C . TYR A 1 409 ? -0.105 6.037 11.399 1.00 98.81 409 TYR A C 1
ATOM 3184 O O . TYR A 1 409 ? -0.796 5.023 11.324 1.00 98.81 409 TYR A O 1
ATOM 3192 N N . GLU A 1 410 ? -0.323 6.990 12.307 1.00 98.69 410 GLU A N 1
ATOM 3193 C CA . GLU A 1 410 ? -1.492 6.990 13.190 1.00 98.69 410 GLU A CA 1
ATOM 3194 C C . GLU A 1 410 ? -2.793 7.117 12.383 1.00 98.69 410 GLU A C 1
ATOM 3196 O O . GLU A 1 410 ? -3.691 6.300 12.561 1.00 98.69 410 GLU A O 1
ATOM 3201 N N . LEU A 1 411 ? -2.858 8.044 11.420 1.00 98.81 411 LEU A N 1
ATOM 3202 C CA . LEU A 1 411 ? -4.007 8.197 10.515 1.00 98.81 411 LEU A CA 1
ATOM 3203 C C . LEU A 1 411 ? -4.271 6.929 9.692 1.00 98.81 411 LEU A C 1
ATOM 3205 O O . LEU A 1 411 ? -5.412 6.487 9.576 1.00 98.81 411 LEU A O 1
ATOM 3209 N N . LEU A 1 412 ? -3.217 6.312 9.150 1.00 98.81 412 LEU A N 1
ATOM 3210 C CA . LEU A 1 412 ? -3.342 5.061 8.403 1.00 98.81 412 LEU A CA 1
ATOM 3211 C C . LEU A 1 412 ? -3.858 3.920 9.296 1.00 98.81 412 LEU A C 1
ATOM 3213 O O . LEU A 1 412 ? -4.709 3.141 8.874 1.00 98.81 412 LEU A O 1
ATOM 3217 N N . ALA A 1 413 ? -3.378 3.831 10.539 1.00 98.88 413 ALA A N 1
ATOM 3218 C CA . ALA A 1 413 ? -3.838 2.836 11.503 1.00 98.88 413 ALA A CA 1
ATOM 3219 C C . ALA A 1 413 ? -5.296 3.051 11.937 1.00 98.88 413 ALA A C 1
ATOM 3221 O O . ALA A 1 413 ? -6.034 2.074 12.049 1.00 98.88 413 ALA A O 1
ATOM 3222 N N . GLU A 1 414 ? -5.718 4.302 12.151 1.00 98.75 414 GLU A N 1
ATOM 3223 C CA . GLU A 1 414 ? -7.121 4.657 12.404 1.00 98.75 414 GLU A CA 1
ATOM 3224 C C . GLU A 1 414 ? -8.015 4.203 11.250 1.00 98.75 414 GLU A C 1
ATOM 3226 O O . GLU A 1 414 ? -9.052 3.583 11.487 1.00 98.75 414 GLU A O 1
A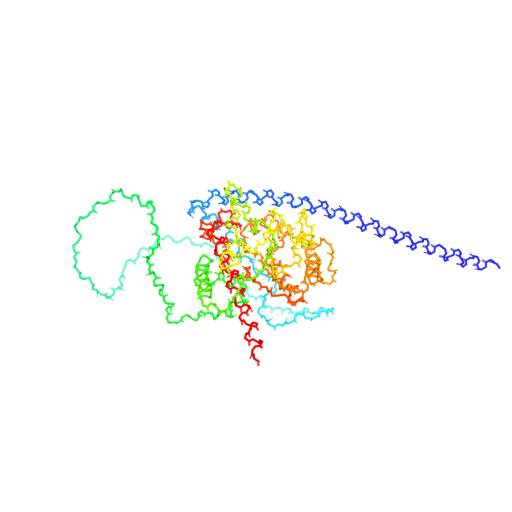TOM 3231 N N . HIS A 1 415 ? -7.587 4.441 10.009 1.00 98.81 415 HIS A N 1
ATOM 3232 C CA . HIS A 1 415 ? -8.346 4.036 8.833 1.00 98.81 415 HIS A CA 1
ATOM 3233 C C . HIS A 1 415 ? -8.496 2.513 8.736 1.00 98.81 415 HIS A C 1
ATOM 3235 O O . HIS A 1 415 ? -9.612 2.007 8.621 1.00 98.81 415 HIS A O 1
ATOM 3241 N N . PHE A 1 416 ? -7.394 1.766 8.886 1.00 98.81 416 PHE A N 1
ATOM 3242 C CA . PHE A 1 416 ? -7.448 0.302 8.949 1.00 98.81 416 PHE A CA 1
ATOM 3243 C C . PHE A 1 416 ? -8.351 -0.193 10.083 1.00 98.81 416 PHE A C 1
ATOM 3245 O O . PHE A 1 416 ? -9.150 -1.100 9.871 1.00 98.81 416 PHE A O 1
ATOM 3252 N N . ALA A 1 417 ? -8.254 0.390 11.281 1.00 98.75 417 ALA A N 1
ATOM 3253 C CA . ALA A 1 417 ? -9.090 -0.004 12.410 1.00 98.75 417 ALA A CA 1
ATOM 3254 C C . ALA A 1 417 ? -10.578 0.223 12.114 1.00 98.75 417 ALA A C 1
ATOM 3256 O O . ALA A 1 417 ? -11.384 -0.675 12.338 1.00 98.75 417 ALA A O 1
ATOM 3257 N N . ALA A 1 418 ? -10.943 1.391 11.582 1.00 98.62 418 ALA A N 1
ATOM 3258 C CA . ALA A 1 418 ? -12.324 1.712 11.247 1.00 98.62 418 ALA A CA 1
ATOM 3259 C C . ALA A 1 418 ? -12.891 0.787 10.160 1.00 98.62 418 ALA A C 1
ATOM 3261 O O . ALA A 1 418 ? -14.007 0.293 10.316 1.00 98.62 418 ALA A O 1
ATOM 3262 N N . GLU A 1 419 ? -12.124 0.496 9.106 1.00 98.19 419 GLU A N 1
ATOM 3263 C CA . GLU A 1 419 ? -12.515 -0.459 8.061 1.00 98.19 419 GLU A CA 1
ATOM 3264 C C . GLU A 1 419 ? -12.718 -1.872 8.617 1.00 98.19 419 GLU A C 1
ATOM 3266 O O . GLU A 1 419 ? -13.731 -2.512 8.336 1.00 98.19 419 GLU A O 1
ATOM 3271 N N . LEU A 1 420 ? -11.805 -2.350 9.469 1.00 98.25 420 LEU A N 1
ATOM 3272 C CA . LEU A 1 420 ? -11.955 -3.654 10.114 1.00 98.25 420 LEU A CA 1
ATOM 3273 C C . LEU A 1 420 ? -13.214 -3.705 10.980 1.00 98.25 420 LEU A C 1
ATOM 3275 O O . LEU A 1 420 ? -13.995 -4.643 10.857 1.00 98.25 420 LEU A O 1
ATOM 3279 N N . LEU A 1 421 ? -13.443 -2.697 11.821 1.00 97.81 421 LEU A N 1
ATOM 3280 C CA . LEU A 1 421 ? -14.628 -2.641 12.678 1.00 97.81 421 LEU A CA 1
ATOM 3281 C C . LEU A 1 421 ? -15.915 -2.657 11.839 1.00 97.81 421 LEU A C 1
ATOM 3283 O O . LEU A 1 421 ? -16.789 -3.472 12.122 1.00 97.81 421 LEU A O 1
ATOM 3287 N N . ARG A 1 422 ? -15.984 -1.874 10.749 1.00 95.75 422 ARG A N 1
ATOM 3288 C CA . ARG A 1 422 ? -17.110 -1.897 9.794 1.00 95.75 422 ARG A CA 1
ATOM 3289 C C . ARG A 1 422 ? -17.355 -3.297 9.223 1.00 95.75 422 ARG A C 1
ATOM 3291 O O . ARG A 1 422 ? -18.494 -3.755 9.197 1.00 95.75 422 ARG A O 1
ATOM 3298 N N . MET A 1 423 ? -16.300 -3.984 8.779 1.00 95.62 423 MET A N 1
ATOM 3299 C CA . MET A 1 423 ? -16.418 -5.329 8.200 1.00 95.62 423 MET A CA 1
ATOM 3300 C C . MET A 1 423 ? -16.902 -6.366 9.221 1.00 95.62 423 MET A C 1
ATOM 3302 O O . MET A 1 423 ? -17.747 -7.193 8.895 1.00 95.62 423 MET A O 1
ATOM 3306 N N . TYR A 1 424 ? -16.371 -6.345 10.446 1.00 96.12 424 TYR A N 1
ATOM 3307 C CA . TYR A 1 424 ? -16.774 -7.295 11.489 1.00 96.12 424 TYR A CA 1
ATOM 3308 C C . TYR A 1 424 ? -18.191 -7.018 12.016 1.00 96.12 424 TYR A C 1
ATOM 3310 O O . TYR A 1 424 ? -18.926 -7.962 12.293 1.00 96.12 424 TYR A O 1
ATOM 3318 N N . GLU A 1 425 ? -18.604 -5.752 12.112 1.00 94.81 425 GLU A N 1
ATOM 3319 C CA . GLU A 1 425 ? -19.978 -5.391 12.485 1.00 94.81 425 GLU A CA 1
ATOM 3320 C C . GLU A 1 425 ? -20.992 -5.860 11.438 1.00 94.81 425 GLU A C 1
ATOM 3322 O O . GLU A 1 425 ? -21.998 -6.471 11.796 1.00 94.81 425 GLU A O 1
ATOM 3327 N N . ALA A 1 426 ? -20.702 -5.653 10.149 1.00 92.75 426 ALA A N 1
ATOM 3328 C CA . ALA A 1 426 ? -21.560 -6.131 9.067 1.00 92.75 426 ALA A CA 1
ATOM 3329 C C . ALA A 1 426 ? -21.732 -7.663 9.097 1.00 92.75 426 ALA A C 1
ATOM 3331 O O . ALA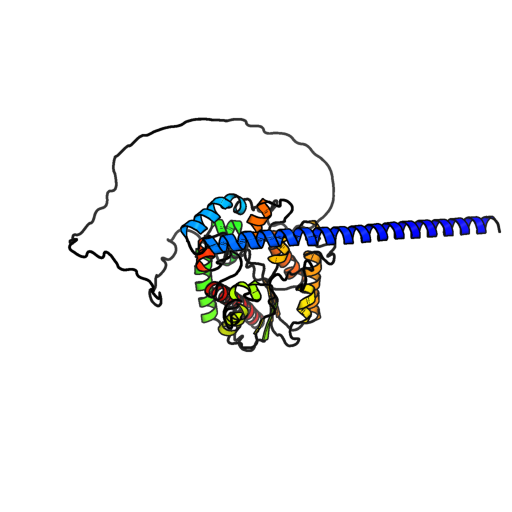 A 1 426 ? -22.844 -8.168 8.952 1.00 92.75 426 ALA A O 1
ATOM 3332 N N . GLU A 1 427 ? -20.654 -8.409 9.360 1.00 92.00 427 GLU A N 1
ATOM 3333 C CA . GLU A 1 427 ? -20.700 -9.871 9.496 1.00 92.00 427 GLU A CA 1
ATOM 3334 C C . GLU A 1 427 ? -21.524 -10.330 10.711 1.00 92.00 427 GLU A C 1
ATOM 3336 O O . GLU A 1 427 ? -22.297 -11.290 10.613 1.00 92.00 427 GLU A O 1
ATOM 3341 N N . GLU A 1 428 ? -21.405 -9.651 11.859 1.00 89.56 428 GLU A N 1
ATOM 3342 C CA . GLU A 1 428 ? -22.245 -9.945 13.024 1.00 89.56 428 GLU A CA 1
ATOM 3343 C C . GLU A 1 428 ? -23.726 -9.662 12.740 1.00 89.56 428 GLU A C 1
ATOM 3345 O O . GLU A 1 428 ? -24.582 -10.466 13.122 1.00 89.56 428 GLU A O 1
ATOM 3350 N N . GLU A 1 429 ? -24.052 -8.567 12.050 1.00 88.62 429 GLU A N 1
ATOM 3351 C CA . GLU A 1 429 ? -25.428 -8.236 11.664 1.00 88.62 429 GLU A CA 1
ATOM 3352 C C . GLU A 1 429 ? -26.027 -9.278 10.712 1.00 88.62 429 GLU A C 1
ATOM 3354 O O . GLU A 1 429 ? -27.139 -9.756 10.959 1.00 88.62 429 GLU A O 1
ATOM 3359 N N . GLU A 1 430 ? -25.282 -9.697 9.686 1.00 87.38 430 GLU A N 1
ATOM 3360 C CA . GLU A 1 430 ? -25.706 -10.753 8.761 1.00 87.38 430 GLU A CA 1
ATOM 3361 C C . GLU A 1 430 ? -25.925 -12.088 9.482 1.00 87.38 430 GLU A C 1
ATOM 3363 O O . GLU A 1 430 ? -26.930 -12.761 9.245 1.00 87.38 430 GLU A O 1
ATOM 3368 N N . SER A 1 431 ? -25.039 -12.456 10.415 1.00 83.19 431 SER A N 1
ATOM 3369 C CA . SER A 1 431 ? -25.154 -13.705 11.184 1.00 83.19 431 SER A CA 1
ATOM 3370 C C . SER A 1 431 ? -26.368 -13.747 12.127 1.00 83.19 431 SER A C 1
ATOM 3372 O O . SER A 1 431 ? -26.848 -14.830 12.479 1.00 83.19 431 SER A O 1
ATOM 3374 N N . ASN A 1 432 ? -26.856 -12.574 12.542 1.00 75.44 432 ASN A N 1
ATOM 3375 C CA . ASN A 1 432 ? -27.998 -12.408 13.439 1.00 75.44 432 ASN A CA 1
ATOM 3376 C C . ASN A 1 432 ? -29.338 -12.217 12.698 1.00 75.44 432 ASN A C 1
ATOM 3378 O O . ASN A 1 432 ? -30.391 -12.238 13.350 1.00 75.44 432 ASN A O 1
ATOM 3382 N N . SER A 1 433 ? -29.303 -12.022 11.374 1.00 65.69 433 SER A N 1
ATOM 3383 C CA . SER A 1 433 ? -30.471 -11.898 10.483 1.00 65.69 433 SER A CA 1
ATOM 3384 C C . SER A 1 433 ? -30.953 -13.246 9.945 1.00 65.69 433 SER A C 1
ATOM 3386 O O . SER A 1 433 ? -32.194 -13.407 9.810 1.00 65.69 433 SER A O 1
#

Nearest PDB structures (foldseek):
  7bxd-assembly1_A  TM=8.595E-01  e=1.271E-13  Collinsella aerofaciens ATCC 25986
  3dc7-assembly1_C  TM=8.812E-01  e=1.498E-11  Lactiplantibacillus plantarum
  8ik1-assembly2_B  TM=6.677E-01  e=2.255E-06  Geobacillus sp. PA-3
  8ik1-assembly1_A  TM=6.585E-01  e=4.201E-06  Geobacillus sp. PA-3
  4h08-assembly1_A-2  TM=7.259E-01  e=9.629E-06  Bacteroides thetaiotaomicron VPI-5482

Secondary structure (DSSP, 8-state):
-HHHHHHHHHHHHHHHHHHHHHHHHHHHHHHHHHHHHHHHHHHHHHHHHHHHHHHHHHHHHTT-HHHHHHHHHHTTHHHH----TT--S--------------------------------------------------------TT--------TT----PPPPPTT--PPPHHHHHTS-HHHHHHH--HHHHHHHHHHHHHHHHHH-----TT--EEEEESHHHHTGGGTTSTTGGGGSHHHHHHHHHT-S-EEEEE-TT--SSTTSTT-HHHHGGGS-TT-SEEEEE--HHHHTT--HHHH--TTT--TTSHHHHHHHHHHHHHHH-TTSEEEEEPPPP-HHHHHHHTT-TTSPPHHHHHHHHHHHHHHHT--EE-TTTT-SS-TTSHHHHHHT-TTSSS--HHHHHHHHHHHHHHHHHHHHHHHHHHH-